Protein AF-0000000085030432 (afdb_homodimer)

Radius of gyration: 23.57 Å; Cα contacts (8 Å, |Δi|>4): 862; chains: 2; bounding box: 53×76×55 Å

pLDDT: mean 88.34, std 12.29, range [31.55, 98.94]

InterPro domains:
  IPR001537 tRNA/rRNA methyltransferase, SpoU type [PF00588] (3-150)
  IPR004384 RNA methyltransferase TrmJ/LasT [PIRSF004808] (1-228)
  IPR004384 RNA methyltransferase TrmJ/LasT [PTHR42786] (2-227)
  IPR004384 RNA methyltransferase TrmJ/LasT [TIGR00050] (2-225)
  IPR029026 tRNA (guanine-N1-)-methyltransferase, N-terminal [G3DSA:3.40.1280.10] (1-174)
  IPR029028 Alpha/beta knot methyltransferases [SSF75217] (2-157)

Nearest PDB structures (foldseek):
  4cng-assembly1_A  TM=9.385E-01  e=1.998E-16  Sulfolobus acidocaldarius
  4cne-assembly1_B  TM=9.110E-01  e=1.513E-15  Escherichia coli K-12
  3ilk-assembly1_B  TM=6.358E-01  e=6.195E-19  Haemophilus influenzae
  5gra-assembly1_B  TM=6.558E-01  e=5.609E-18  Zymomonas mobilis subsp. mobilis ZM4 = ATCC 31821
  5gra-assembly1_A  TM=6.569E-01  e=5.391E-17  Zymomonas mobilis subsp. mobilis ZM4 = ATCC 31821

Organism: Methanopyrus kandleri (strain AV19 / DSM 6324 / JCM 9639 / NBRC 100938) (NCBI:txid190192)

Structure (mmCIF, N/CA/C/O backbone):
data_AF-0000000085030432-model_v1
#
loop_
_entity.id
_entity.type
_entity.pdbx_description
1 polymer 'rRNA methylase'
#
loop_
_atom_site.group_PDB
_atom_site.id
_atom_site.type_symbol
_atom_site.label_atom_id
_atom_site.label_alt_id
_atom_site.label_comp_id
_atom_site.label_asym_id
_atom_site.label_entity_id
_atom_site.label_seq_id
_atom_site.pdbx_PDB_ins_code
_atom_site.Cartn_x
_atom_site.Cartn_y
_atom_site.Cartn_z
_atom_site.occupancy
_atom_site.B_iso_or_equiv
_atom_site.auth_seq_id
_atom_site.auth_comp_id
_atom_site.auth_asym_id
_atom_site.auth_atom_id
_atom_site.pdbx_PDB_model_num
ATOM 1 N N . MET A 1 1 ? -8.398 -3.467 14.805 1 82.69 1 MET A N 1
ATOM 2 C CA . MET A 1 1 ? -9.445 -3.766 13.82 1 82.69 1 MET A CA 1
ATOM 3 C C . MET A 1 1 ? -9.227 -5.145 13.211 1 82.69 1 MET A C 1
ATOM 5 O O . MET A 1 1 ? -8.141 -5.453 12.727 1 82.69 1 MET A O 1
ATOM 9 N N . ASP A 1 2 ? -10.234 -6.008 13.328 1 94.19 2 ASP A N 1
ATOM 10 C CA . ASP A 1 2 ? -10.18 -7.34 12.727 1 94.19 2 ASP A CA 1
ATOM 11 C C . ASP A 1 2 ? -10.688 -7.316 11.289 1 94.19 2 ASP A C 1
ATOM 13 O O . ASP A 1 2 ? -11.672 -6.637 10.984 1 94.19 2 ASP A O 1
ATOM 17 N N . VAL A 1 3 ? -9.992 -8.031 10.469 1 97.94 3 VAL A N 1
ATOM 18 C CA . VAL A 1 3 ? -10.352 -8.062 9.062 1 97.94 3 VAL A CA 1
ATOM 19 C C . VAL A 1 3 ? -10.688 -9.492 8.641 1 97.94 3 VAL A C 1
ATOM 21 O O . VAL A 1 3 ? -9.945 -10.422 8.945 1 97.94 3 VAL A O 1
ATOM 24 N N . ARG A 1 4 ? -11.812 -9.688 8.062 1 98.62 4 ARG A N 1
ATOM 25 C CA . ARG A 1 4 ? -12.195 -10.922 7.398 1 98.62 4 ARG A CA 1
ATOM 26 C C . ARG A 1 4 ? -12.008 -10.812 5.887 1 98.62 4 ARG A C 1
ATOM 28 O O . ARG A 1 4 ? -12.477 -9.859 5.27 1 98.62 4 ARG A O 1
ATOM 35 N N . VAL A 1 5 ? -11.32 -11.727 5.312 1 98.88 5 VAL A N 1
ATOM 36 C CA . VAL A 1 5 ? -11.195 -11.797 3.861 1 98.88 5 VAL A CA 1
ATOM 37 C C . VAL A 1 5 ? -12.258 -12.727 3.295 1 98.88 5 VAL A C 1
ATOM 39 O O . VAL A 1 5 ? -12.383 -13.883 3.719 1 98.88 5 VAL A O 1
ATOM 42 N N . VAL A 1 6 ? -13.047 -12.219 2.336 1 98.94 6 VAL A N 1
ATOM 43 C CA . VAL A 1 6 ? -14.086 -13.008 1.693 1 98.94 6 VAL A CA 1
ATOM 44 C C . VAL A 1 6 ? -13.789 -13.148 0.202 1 98.94 6 VAL A C 1
ATOM 46 O O . VAL A 1 6 ? -13.672 -12.148 -0.508 1 98.94 6 VAL A O 1
ATOM 49 N N . LEU A 1 7 ? -13.672 -14.344 -0.23 1 98.81 7 LEU A N 1
ATOM 50 C CA . LEU A 1 7 ? -13.523 -14.617 -1.653 1 98.81 7 LEU A CA 1
ATOM 51 C C . LEU A 1 7 ? -14.812 -15.195 -2.236 1 98.81 7 LEU A C 1
ATOM 53 O O . LEU A 1 7 ? -15.273 -16.25 -1.805 1 98.81 7 LEU A O 1
ATOM 57 N N . VAL A 1 8 ? -15.312 -14.492 -3.223 1 98.75 8 VAL A N 1
ATOM 58 C CA . VAL A 1 8 ? -16.547 -14.938 -3.859 1 98.75 8 VAL A CA 1
ATOM 59 C C . VAL A 1 8 ? -16.219 -15.766 -5.098 1 98.75 8 VAL A C 1
ATOM 61 O O . VAL A 1 8 ? -15.578 -15.273 -6.031 1 98.75 8 VAL A O 1
ATOM 64 N N . GLU A 1 9 ? -16.562 -17 -5.102 1 98.44 9 GLU A N 1
ATOM 65 C CA . GLU A 1 9 ? -16.438 -17.938 -6.207 1 98.44 9 GLU A CA 1
ATOM 66 C C . GLU A 1 9 ? -15.023 -17.922 -6.781 1 98.44 9 GLU A C 1
ATOM 68 O O . GLU A 1 9 ? -14.836 -17.781 -7.992 1 98.44 9 GLU A O 1
ATOM 73 N N . PRO A 1 10 ? -14.078 -18.078 -5.914 1 98.19 10 PRO A N 1
ATOM 74 C CA . PRO A 1 10 ? -12.719 -18.141 -6.461 1 98.19 10 PRO A CA 1
ATOM 75 C C . PRO A 1 10 ? -12.516 -19.312 -7.41 1 98.19 10 PRO A C 1
ATOM 77 O O . PRO A 1 10 ? -12.984 -20.422 -7.133 1 98.19 10 PRO A O 1
ATOM 80 N N . LYS A 1 11 ? -11.844 -19.094 -8.492 1 96.88 11 LYS A N 1
ATOM 81 C CA . LYS A 1 11 ? -11.742 -20.062 -9.578 1 96.88 11 LYS A CA 1
ATOM 82 C C . LYS A 1 11 ? -10.57 -21.016 -9.359 1 96.88 11 LYS A C 1
ATOM 84 O O . LYS A 1 11 ? -10.688 -22.219 -9.57 1 96.88 11 LYS A O 1
ATOM 89 N N . TYR A 1 12 ? -9.391 -20.484 -9 1 95.5 12 TYR A N 1
ATOM 90 C CA . TYR A 1 12 ? -8.156 -21.266 -8.93 1 95.5 12 TYR A CA 1
ATOM 91 C C . TYR A 1 12 ? -7.727 -21.484 -7.484 1 95.5 12 TYR A C 1
ATOM 93 O O . TYR A 1 12 ? -7.523 -20.516 -6.738 1 95.5 12 TYR A O 1
ATOM 101 N N . ASP A 1 13 ? -7.496 -22.672 -7.117 1 96.56 13 ASP A N 1
ATOM 102 C CA . ASP A 1 13 ? -7.125 -22.984 -5.738 1 96.56 13 ASP A CA 1
ATOM 103 C C . ASP A 1 13 ? -5.742 -22.438 -5.402 1 96.56 13 ASP A C 1
ATOM 105 O O . ASP A 1 13 ? -5.461 -22.109 -4.25 1 96.56 13 ASP A O 1
ATOM 109 N N . GLY A 1 14 ? -4.898 -22.328 -6.426 1 95.94 14 GLY A N 1
ATOM 110 C CA . GLY A 1 14 ? -3.611 -21.688 -6.211 1 95.94 14 GLY A CA 1
ATOM 111 C C . GLY A 1 14 ? -3.732 -20.281 -5.656 1 95.94 14 GLY A C 1
ATOM 112 O O . GLY A 1 14 ? -2.98 -19.891 -4.762 1 95.94 14 GLY A O 1
ATOM 113 N N . ASN A 1 15 ? -4.703 -19.547 -6.176 1 97.38 15 ASN A N 1
ATOM 114 C CA . ASN A 1 15 ? -4.957 -18.203 -5.68 1 97.38 15 ASN A CA 1
ATOM 115 C C . ASN A 1 15 ? -5.426 -18.219 -4.23 1 97.38 15 ASN A C 1
ATOM 117 O O . ASN A 1 15 ? -5.035 -17.344 -3.438 1 97.38 15 ASN A O 1
ATOM 121 N N . ILE A 1 16 ? -6.211 -19.172 -3.934 1 98.38 16 ILE A N 1
ATOM 122 C CA . ILE A 1 16 ? -6.684 -19.281 -2.559 1 98.38 16 ILE A CA 1
ATOM 123 C C . ILE A 1 16 ? -5.508 -19.531 -1.624 1 98.38 16 ILE A C 1
ATOM 125 O O . ILE A 1 16 ? -5.414 -18.938 -0.55 1 98.38 16 ILE A O 1
ATOM 129 N N . GLY A 1 17 ? -4.613 -20.422 -2.039 1 98.25 17 GLY A N 1
ATOM 130 C CA . GLY A 1 17 ? -3.4 -20.656 -1.272 1 98.25 17 GLY A CA 1
ATOM 131 C C . GLY A 1 17 ? -2.562 -19.406 -1.087 1 98.25 17 GLY A C 1
ATOM 132 O O . GLY A 1 17 ? -2.135 -19.094 0.028 1 98.25 17 GLY A O 1
ATOM 133 N N . HIS A 1 18 ? -2.361 -18.672 -2.17 1 98.19 18 HIS A N 1
ATOM 134 C CA . HIS A 1 18 ? -1.616 -17.422 -2.115 1 98.19 18 HIS A CA 1
ATOM 135 C C . HIS A 1 18 ? -2.283 -16.422 -1.174 1 98.19 18 HIS A C 1
ATOM 137 O O . HIS A 1 18 ? -1.602 -15.703 -0.433 1 98.19 18 HIS A O 1
ATOM 143 N N . VAL A 1 19 ? -3.586 -16.344 -1.225 1 98.69 19 VAL A N 1
ATOM 144 C CA . VAL A 1 19 ? -4.336 -15.422 -0.375 1 98.69 19 VAL A CA 1
ATOM 145 C C . VAL A 1 19 ? -4.117 -15.773 1.094 1 98.69 19 VAL A C 1
ATOM 147 O O . VAL A 1 19 ? -3.879 -14.898 1.925 1 98.69 19 VAL A O 1
ATOM 150 N N . ALA A 1 20 ? -4.152 -17.031 1.404 1 98.56 20 ALA A N 1
ATOM 151 C CA . ALA A 1 20 ? -3.889 -17.469 2.771 1 98.56 20 ALA A CA 1
ATOM 152 C C . ALA A 1 20 ? -2.508 -17.031 3.238 1 98.56 20 ALA A C 1
ATOM 154 O O . ALA A 1 20 ? -2.354 -16.531 4.355 1 98.56 20 ALA A O 1
ATOM 155 N N . ARG A 1 21 ? -1.572 -17.203 2.4 1 98.19 21 ARG A N 1
ATOM 156 C CA . ARG A 1 21 ? -0.209 -16.797 2.723 1 98.19 21 ARG A CA 1
ATOM 157 C C . ARG A 1 21 ? -0.136 -15.297 2.994 1 98.19 21 ARG A C 1
ATOM 159 O O . ARG A 1 21 ? 0.461 -14.867 3.982 1 98.19 21 ARG A O 1
ATOM 166 N N . VAL A 1 22 ? -0.732 -14.539 2.164 1 98.5 22 VAL A N 1
ATOM 167 C CA . VAL A 1 22 ? -0.766 -13.086 2.312 1 98.5 22 VAL A CA 1
ATOM 168 C C . VAL A 1 22 ? -1.44 -12.719 3.633 1 98.5 22 VAL A C 1
ATOM 170 O O . VAL A 1 22 ? -0.975 -11.828 4.348 1 98.5 22 VAL A O 1
ATOM 173 N N . MET A 1 23 ? -2.518 -13.383 3.896 1 98.62 23 MET A N 1
ATOM 174 C CA . MET A 1 23 ? -3.23 -13.133 5.145 1 98.62 23 MET A CA 1
ATOM 175 C C . MET A 1 23 ? -2.318 -13.352 6.348 1 98.62 23 MET A C 1
ATOM 177 O O . MET A 1 23 ? -2.295 -12.531 7.27 1 98.62 23 MET A O 1
ATOM 181 N N . LYS A 1 24 ? -1.582 -14.352 6.312 1 98.06 24 LYS A N 1
ATOM 182 C CA . LYS A 1 24 ? -0.667 -14.625 7.418 1 98.06 24 LYS A CA 1
ATOM 183 C C . LYS A 1 24 ? 0.419 -13.555 7.512 1 98.06 24 LYS A C 1
ATOM 185 O O . LYS A 1 24 ? 0.814 -13.156 8.609 1 98.06 24 LYS A O 1
ATOM 190 N N . ASN A 1 25 ? 0.918 -13.086 6.398 1 97.38 25 ASN A N 1
ATOM 191 C CA . ASN A 1 25 ? 1.904 -12.016 6.379 1 97.38 25 ASN A CA 1
ATOM 192 C C . ASN A 1 25 ? 1.404 -10.781 7.129 1 97.38 25 ASN A C 1
ATOM 194 O O . ASN A 1 25 ? 2.199 -10.039 7.703 1 97.38 25 ASN A O 1
ATOM 198 N N . PHE A 1 26 ? 0.08 -10.617 7.074 1 97.56 26 PHE A N 1
ATOM 199 C CA . PHE A 1 26 ? -0.438 -9.367 7.625 1 97.56 26 PHE A CA 1
ATOM 200 C C . PHE A 1 26 ? -1.308 -9.633 8.844 1 97.56 26 PHE A C 1
ATOM 202 O O . PHE A 1 26 ? -2.135 -8.797 9.219 1 97.56 26 PHE A O 1
ATOM 209 N N . GLY A 1 27 ? -1.227 -10.82 9.359 1 97.12 27 GLY A N 1
ATOM 210 C CA . GLY A 1 27 ? -1.851 -11.156 10.633 1 97.12 27 GLY A CA 1
ATOM 211 C C . GLY A 1 27 ? -3.361 -11.258 10.547 1 97.12 27 GLY A C 1
ATOM 212 O O . GLY A 1 27 ? -4.062 -11.047 11.539 1 97.12 27 GLY A O 1
ATOM 213 N N . VAL A 1 28 ? -3.922 -11.5 9.414 1 98 28 VAL A N 1
ATOM 214 C CA . VAL A 1 28 ? -5.355 -11.68 9.211 1 98 28 VAL A CA 1
ATOM 215 C C . VAL A 1 28 ? -5.703 -13.164 9.266 1 98 28 VAL A C 1
ATOM 217 O O . VAL A 1 28 ? -5.055 -13.984 8.609 1 98 28 VAL A O 1
ATOM 220 N N . LYS A 1 29 ? -6.766 -13.484 9.938 1 97.44 29 LYS A N 1
ATOM 221 C CA . LYS A 1 29 ? -6.922 -14.906 10.258 1 97.44 29 LYS A CA 1
ATOM 222 C C . LYS A 1 29 ? -8.258 -15.438 9.75 1 97.44 29 LYS A C 1
ATOM 224 O O . LYS A 1 29 ? -8.469 -16.656 9.711 1 97.44 29 LYS A O 1
ATOM 229 N N . GLU A 1 30 ? -9.102 -14.641 9.398 1 98.38 30 GLU A N 1
ATOM 230 C CA . GLU A 1 30 ? -10.43 -15.109 8.992 1 98.38 30 GLU A CA 1
ATOM 231 C C . GLU A 1 30 ? -10.562 -15.117 7.473 1 98.38 30 GLU A C 1
ATOM 233 O O . GLU A 1 30 ? -10.609 -14.062 6.84 1 98.38 30 GLU A O 1
ATOM 238 N N . LEU A 1 31 ? -10.719 -16.328 6.934 1 98.69 31 LEU A N 1
ATOM 239 C CA . LEU A 1 31 ? -10.93 -16.547 5.504 1 98.69 31 LEU A CA 1
ATOM 240 C C . LEU A 1 31 ? -12.281 -17.188 5.246 1 98.69 31 LEU A C 1
ATOM 242 O O . LEU A 1 31 ? -12.57 -18.266 5.781 1 98.69 31 LEU A O 1
ATOM 246 N N . PHE A 1 32 ? -13.07 -16.516 4.492 1 98.81 32 PHE A N 1
ATOM 247 C CA . PHE A 1 32 ? -14.352 -17.062 4.062 1 98.81 32 PHE A CA 1
ATOM 248 C C . PHE A 1 32 ? -14.375 -17.281 2.555 1 98.81 32 PHE A C 1
ATOM 250 O O . PHE A 1 32 ? -13.961 -16.406 1.794 1 98.81 32 PHE A O 1
ATOM 257 N N . LEU A 1 33 ? -14.828 -18.453 2.137 1 98.75 33 LEU A N 1
ATOM 258 C CA . LEU A 1 33 ? -14.984 -18.797 0.729 1 98.75 33 LEU A CA 1
ATOM 259 C C . LEU A 1 33 ? -16.453 -18.984 0.381 1 98.75 33 LEU A C 1
ATOM 261 O O . LEU A 1 33 ? -17.125 -19.859 0.937 1 98.75 33 LEU A O 1
ATOM 265 N N . VAL A 1 34 ? -16.922 -18.141 -0.521 1 98.75 34 VAL A N 1
ATOM 266 C CA . VAL A 1 34 ? -18.297 -18.266 -0.99 1 98.75 34 VAL A CA 1
ATOM 267 C C . VAL A 1 34 ? -18.328 -19.125 -2.256 1 98.75 34 VAL A C 1
ATOM 269 O O . VAL A 1 34 ? -17.891 -18.688 -3.322 1 98.75 34 VAL A O 1
ATOM 272 N N . ARG A 1 35 ? -18.75 -20.297 -2.193 1 98 35 ARG A N 1
ATOM 273 C CA . ARG A 1 35 ? -18.922 -21.219 -3.307 1 98 35 ARG A CA 1
ATOM 274 C C . ARG A 1 35 ? -17.656 -21.312 -4.16 1 98 35 ARG A C 1
ATOM 276 O O . ARG A 1 35 ? -17.703 -21.047 -5.363 1 98 35 ARG A O 1
ATOM 283 N N . PRO A 1 36 ? -16.609 -21.766 -3.582 1 98 36 PRO A N 1
ATOM 284 C CA . PRO A 1 36 ? -15.398 -21.906 -4.391 1 98 36 PRO A CA 1
ATOM 285 C C . PRO A 1 36 ? -15.578 -22.844 -5.578 1 98 36 PRO A C 1
ATOM 287 O O . PRO A 1 36 ? -16.281 -23.844 -5.465 1 98 36 PRO A O 1
ATOM 290 N N . ARG A 1 37 ? -14.984 -22.516 -6.656 1 96.81 37 ARG A N 1
ATOM 291 C CA . ARG A 1 37 ? -15.172 -23.266 -7.887 1 96.81 37 ARG A CA 1
ATOM 292 C C . ARG A 1 37 ? -14.133 -24.375 -8.016 1 96.81 37 ARG A C 1
ATOM 294 O O . ARG A 1 37 ? -14.117 -25.109 -9.008 1 96.81 37 ARG A O 1
ATOM 301 N N . SER A 1 38 ? -13.195 -24.406 -7.148 1 93.06 38 SER A N 1
ATOM 302 C CA . SER A 1 38 ? -12.18 -25.453 -7.098 1 93.06 38 SER A CA 1
ATOM 303 C C . SER A 1 38 ? -12.016 -25.984 -5.68 1 93.06 38 SER A C 1
ATOM 305 O O . SER A 1 38 ? -12.234 -25.266 -4.707 1 93.06 38 SER A O 1
ATOM 307 N N . GLU A 1 39 ? -11.641 -27.25 -5.605 1 91.56 39 GLU A N 1
ATOM 308 C CA . GLU A 1 39 ? -11.281 -27.812 -4.309 1 91.56 39 GLU A CA 1
ATOM 309 C C . GLU A 1 39 ? -9.898 -27.344 -3.869 1 91.56 39 GLU A C 1
ATOM 311 O O . GLU A 1 39 ? -9.039 -27.062 -4.703 1 91.56 39 GLU A O 1
ATOM 316 N N . LEU A 1 40 ? -9.797 -27.266 -2.631 1 92.31 40 LEU A N 1
ATOM 317 C CA . LEU A 1 40 ? -8.492 -26.922 -2.076 1 92.31 40 LEU A CA 1
ATOM 318 C C . LEU A 1 40 ? -7.559 -28.125 -2.117 1 92.31 40 LEU A C 1
ATOM 320 O O . LEU A 1 40 ? -7.613 -28.984 -1.241 1 92.31 40 LEU A O 1
ATOM 324 N N . GLY A 1 41 ? -6.785 -28.172 -3.133 1 92.44 41 GLY A N 1
ATOM 325 C CA . GLY A 1 41 ? -5.934 -29.328 -3.34 1 92.44 41 GLY A CA 1
ATOM 326 C C . GLY A 1 41 ? -4.465 -29.031 -3.08 1 92.44 41 GLY A C 1
ATOM 327 O O . GLY A 1 41 ? -4.129 -28.188 -2.252 1 92.44 41 GLY A O 1
ATOM 328 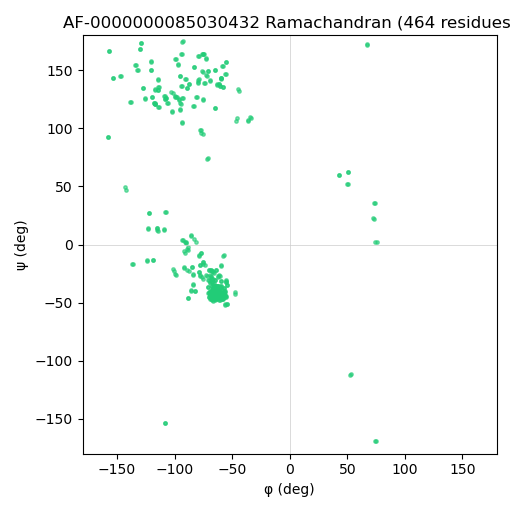N N . GLU A 1 42 ? -3.648 -29.812 -3.756 1 93.56 42 GLU A N 1
ATOM 329 C CA . GLU A 1 42 ? -2.203 -29.766 -3.559 1 93.56 42 GLU A CA 1
ATOM 330 C C . GLU A 1 42 ? -1.632 -28.422 -3.982 1 93.56 42 GLU A C 1
ATOM 332 O O . GLU A 1 42 ? -0.686 -27.922 -3.369 1 93.56 42 GLU A O 1
ATOM 337 N N . VAL A 1 43 ? -2.275 -27.875 -4.93 1 94.25 43 VAL A N 1
ATOM 338 C CA . VAL A 1 43 ? -1.777 -26.609 -5.438 1 94.25 43 VAL A CA 1
ATOM 339 C C . VAL A 1 43 ? -1.999 -25.516 -4.398 1 94.25 43 VAL A C 1
ATOM 341 O O . VAL A 1 43 ? -1.091 -24.734 -4.109 1 94.25 43 VAL A O 1
ATOM 344 N N . ALA A 1 44 ? -3.186 -25.5 -3.826 1 96.12 44 ALA A N 1
ATOM 345 C CA . ALA A 1 44 ? -3.486 -24.531 -2.781 1 96.12 44 ALA A CA 1
ATOM 346 C C . ALA A 1 44 ? -2.551 -24.703 -1.587 1 96.12 44 ALA A C 1
ATOM 348 O O . ALA A 1 44 ? -2.039 -23.719 -1.048 1 96.12 44 ALA A O 1
ATOM 349 N N . ILE A 1 45 ? -2.297 -25.891 -1.254 1 95.62 45 ILE A N 1
ATOM 350 C CA . ILE A 1 45 ? -1.442 -26.219 -0.119 1 95.62 45 ILE A CA 1
ATOM 351 C C . ILE A 1 45 ? -0.017 -25.75 -0.392 1 95.62 45 ILE A C 1
ATOM 353 O O . ILE A 1 45 ? 0.605 -25.109 0.46 1 95.62 45 ILE A O 1
ATOM 357 N N . ALA A 1 46 ? 0.462 -26.047 -1.539 1 94.56 46 ALA A N 1
ATOM 358 C CA . ALA A 1 46 ? 1.818 -25.656 -1.917 1 94.56 46 ALA A CA 1
ATOM 359 C C . ALA A 1 46 ? 1.975 -24.125 -1.91 1 94.56 46 ALA A C 1
ATOM 361 O O . ALA A 1 46 ? 3.008 -23.609 -1.482 1 94.56 46 ALA A O 1
ATOM 362 N N . ARG A 1 47 ? 0.923 -23.453 -2.348 1 95.12 47 ARG A N 1
ATOM 363 C CA . ARG A 1 47 ? 1.003 -22 -2.469 1 95.12 47 ARG A CA 1
ATOM 364 C C . ARG A 1 47 ? 0.842 -21.328 -1.11 1 95.12 47 ARG A C 1
ATOM 366 O O . ARG A 1 47 ? 1.343 -20.219 -0.896 1 95.12 47 ARG A O 1
ATOM 373 N N . ALA A 1 48 ? 0.224 -21.953 -0.162 1 95.81 48 ALA A N 1
ATOM 374 C CA . ALA A 1 48 ? -0.013 -21.406 1.166 1 95.81 48 ALA A CA 1
ATOM 375 C C . ALA A 1 48 ? 1.259 -21.422 2.008 1 95.81 48 ALA A C 1
ATOM 377 O O . ALA A 1 48 ? 1.436 -20.609 2.908 1 95.81 48 ALA A O 1
ATOM 378 N N . MET A 1 49 ? 2.131 -22.438 1.704 1 94.56 49 MET A N 1
ATOM 379 C CA . MET A 1 49 ? 3.371 -22.609 2.457 1 94.56 49 MET A CA 1
ATOM 380 C C . MET A 1 49 ? 3.092 -22.672 3.955 1 94.56 49 MET A C 1
ATOM 382 O O . MET A 1 49 ? 2.395 -23.578 4.426 1 94.56 49 MET A O 1
ATOM 386 N N . HIS A 1 50 ? 3.494 -21.688 4.75 1 92.75 50 HIS A N 1
ATOM 387 C CA . HIS A 1 50 ? 3.381 -21.75 6.203 1 92.75 50 HIS A CA 1
ATOM 388 C C . HIS A 1 50 ? 2.01 -21.281 6.672 1 92.75 50 HIS A C 1
ATOM 390 O O . HIS A 1 50 ? 1.756 -21.188 7.875 1 92.75 50 HIS A O 1
ATOM 396 N N . ALA A 1 51 ? 1.112 -21.047 5.723 1 96.31 51 ALA A N 1
ATOM 397 C CA . ALA A 1 51 ? -0.212 -20.531 6.074 1 96.31 51 ALA A CA 1
ATOM 398 C C . ALA A 1 51 ? -1.275 -21.625 5.902 1 96.31 51 ALA A C 1
ATOM 400 O O . ALA A 1 51 ? -2.434 -21.312 5.605 1 96.31 51 ALA A O 1
ATOM 401 N N . LEU A 1 52 ? -0.911 -22.812 6.039 1 96 52 LEU A N 1
ATOM 402 C CA . LEU A 1 52 ? -1.819 -23.953 5.883 1 96 52 LEU A CA 1
ATOM 403 C C . LEU A 1 52 ? -2.957 -23.875 6.895 1 96 52 LEU A C 1
ATOM 405 O O . LEU A 1 52 ? -4.086 -24.266 6.598 1 96 52 LEU A O 1
ATOM 409 N N . ASP A 1 53 ? -2.648 -23.422 8.039 1 97 53 ASP A N 1
ATOM 410 C CA . ASP A 1 53 ? -3.656 -23.297 9.094 1 97 53 ASP A CA 1
ATOM 411 C C . ASP A 1 53 ? -4.82 -22.422 8.633 1 97 53 ASP A C 1
ATOM 413 O O . ASP A 1 53 ? -5.98 -22.719 8.93 1 97 53 ASP A O 1
ATOM 417 N N . LEU A 1 54 ? -4.582 -21.391 7.883 1 97.31 54 LEU A N 1
ATOM 418 C CA . LEU A 1 54 ? -5.629 -20.5 7.395 1 97.31 54 LEU A CA 1
ATOM 419 C C . LEU A 1 54 ? -6.473 -21.188 6.328 1 97.31 54 LEU A C 1
ATOM 421 O O . LEU A 1 54 ? -7.68 -20.953 6.246 1 97.31 54 LEU A O 1
ATOM 425 N N . LEU A 1 55 ? -5.824 -21.984 5.531 1 96.5 55 LEU A N 1
ATOM 426 C CA . LEU A 1 55 ? -6.547 -22.734 4.516 1 96.5 55 LEU A CA 1
ATOM 427 C C . LEU A 1 55 ? -7.465 -23.781 5.16 1 96.5 55 LEU A C 1
ATOM 429 O O . LEU A 1 55 ? -8.625 -23.906 4.766 1 96.5 55 LEU A O 1
ATOM 433 N N . GLU A 1 56 ? -6.953 -24.438 6.117 1 95.94 56 GLU A N 1
ATOM 434 C CA . GLU A 1 56 ? -7.695 -25.5 6.809 1 95.94 56 GLU A CA 1
ATOM 435 C C . GLU A 1 56 ? -8.867 -24.922 7.598 1 95.94 56 GLU A C 1
ATOM 437 O O . GLU A 1 56 ? -9.906 -25.562 7.746 1 95.94 56 GLU A O 1
ATOM 442 N N . ASN A 1 57 ? -8.688 -23.734 8.086 1 97.38 57 ASN A N 1
ATOM 443 C CA . ASN A 1 57 ? -9.703 -23.125 8.93 1 97.38 57 ASN A CA 1
ATOM 444 C C . ASN A 1 57 ? -10.664 -22.25 8.117 1 97.38 57 ASN A C 1
ATOM 446 O O . ASN A 1 57 ? -11.547 -21.594 8.672 1 97.38 57 ASN A O 1
ATOM 450 N N . ALA A 1 58 ? -10.469 -22.266 6.801 1 98.12 58 ALA A N 1
ATOM 451 C CA . ALA A 1 58 ? -11.336 -21.453 5.961 1 98.12 58 ALA A CA 1
ATOM 452 C C . ALA A 1 58 ? -12.797 -21.875 6.098 1 98.12 58 ALA A C 1
ATOM 454 O O . ALA A 1 58 ? -13.102 -23.062 6.168 1 98.12 58 ALA A O 1
ATOM 455 N N . VAL A 1 59 ? -13.68 -20.938 6.199 1 98.31 59 VAL A N 1
ATOM 456 C CA . VAL A 1 59 ? -15.109 -21.219 6.301 1 98.31 59 VAL A CA 1
ATOM 457 C C . VAL A 1 59 ? -15.75 -21.141 4.914 1 98.31 59 VAL A C 1
ATOM 459 O O . VAL A 1 59 ? -15.648 -20.125 4.23 1 98.31 59 VAL A O 1
ATOM 462 N N . ILE A 1 60 ? -16.328 -22.219 4.551 1 98.25 60 ILE A N 1
ATOM 463 C CA . ILE A 1 60 ? -17 -22.281 3.252 1 98.25 60 ILE A CA 1
ATOM 464 C C . ILE A 1 60 ? -18.5 -22.047 3.43 1 98.25 60 ILE A C 1
ATOM 466 O O . ILE A 1 60 ? -19.141 -22.719 4.254 1 98.25 60 ILE A O 1
ATOM 470 N N . VAL A 1 61 ? -19.047 -21.094 2.689 1 98.44 61 VAL A N 1
ATOM 471 C CA . VAL A 1 61 ? -20.469 -20.781 2.781 1 98.44 61 VAL A CA 1
ATOM 472 C C . VAL A 1 61 ? -21.078 -20.766 1.387 1 98.44 61 VAL A C 1
ATOM 474 O O . VAL A 1 61 ? -20.359 -20.812 0.383 1 98.44 61 VAL A O 1
ATOM 477 N N . ASN A 1 62 ? -22.406 -20.625 1.346 1 98.19 62 ASN A N 1
ATOM 478 C CA . ASN A 1 62 ? -23.109 -20.734 0.076 1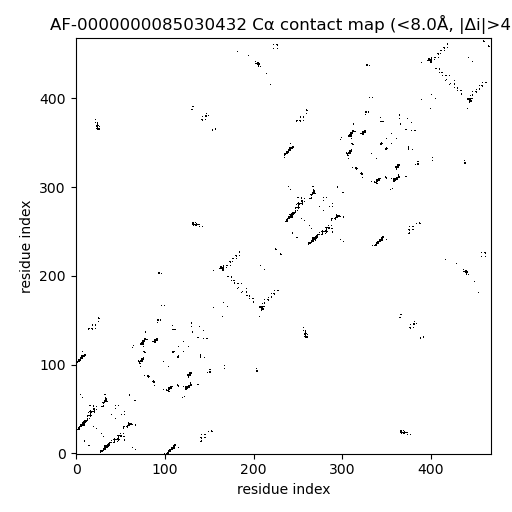 98.19 62 ASN A CA 1
ATOM 479 C C . ASN A 1 62 ? -23.438 -19.359 -0.498 1 98.19 62 ASN A C 1
ATOM 481 O O . ASN A 1 62 ? -23.656 -19.219 -1.704 1 98.19 62 ASN A O 1
ATOM 485 N N . THR A 1 63 ? -23.531 -18.391 0.409 1 97.62 63 THR A N 1
ATOM 486 C CA . THR A 1 63 ? -23.922 -17.062 -0.07 1 97.62 63 THR A CA 1
ATOM 487 C C . THR A 1 63 ? -23.031 -15.984 0.528 1 97.62 63 THR A C 1
ATOM 489 O O . THR A 1 63 ? -22.422 -16.188 1.58 1 97.62 63 THR A O 1
ATOM 492 N N . LEU A 1 64 ? -22.938 -14.898 -0.185 1 98.31 64 LEU A N 1
ATOM 493 C CA . LEU A 1 64 ? -22.188 -13.758 0.325 1 98.31 64 LEU A CA 1
ATOM 494 C C . LEU A 1 64 ? -22.812 -13.219 1.606 1 98.31 64 LEU A C 1
ATOM 496 O O . LEU A 1 64 ? -22.109 -12.82 2.531 1 98.31 64 LEU A O 1
ATOM 500 N N . GLU A 1 65 ? -24.125 -13.242 1.711 1 96.06 65 GLU A N 1
ATOM 501 C CA . GLU A 1 65 ? -24.828 -12.789 2.904 1 96.06 65 GLU A CA 1
ATOM 502 C C . GLU A 1 65 ? -24.359 -13.547 4.145 1 96.06 65 GLU A C 1
ATOM 504 O O . GLU A 1 65 ? -24.141 -12.945 5.199 1 96.06 65 GLU A O 1
ATOM 509 N N . GLU A 1 66 ? -24.172 -14.805 3.982 1 97.62 66 GLU A N 1
ATOM 510 C CA . GLU A 1 66 ? -23.688 -15.625 5.082 1 97.62 66 GLU A CA 1
ATOM 511 C C . GLU A 1 66 ? -22.281 -15.219 5.5 1 97.62 66 GLU A C 1
ATOM 513 O O . GLU A 1 66 ? -21.953 -15.227 6.688 1 97.62 66 GLU A O 1
ATOM 518 N N . ALA A 1 67 ? -21.469 -14.844 4.566 1 98.38 67 ALA A N 1
ATOM 519 C CA . ALA A 1 67 ? -20.062 -14.531 4.805 1 98.38 67 ALA A CA 1
ATOM 520 C C . ALA A 1 67 ? -19.922 -13.211 5.555 1 98.38 67 ALA A C 1
ATOM 522 O O . ALA A 1 67 ? -18.938 -13.008 6.281 1 98.38 67 ALA A O 1
ATOM 523 N N . ILE A 1 68 ? -20.922 -12.328 5.375 1 97.06 68 ILE A N 1
ATOM 524 C CA . ILE A 1 68 ? -20.719 -10.992 5.922 1 97.06 68 ILE A CA 1
ATOM 525 C C . ILE A 1 68 ? -21.719 -10.742 7.043 1 97.06 68 ILE A C 1
ATOM 527 O O . ILE A 1 68 ? -21.906 -9.602 7.477 1 97.06 68 ILE A O 1
ATOM 531 N N . GLU A 1 69 ? -22.406 -11.68 7.523 1 91.81 69 GLU A N 1
ATOM 532 C CA . GLU A 1 69 ? -23.516 -11.531 8.461 1 91.81 69 GLU A CA 1
ATOM 533 C C . GLU A 1 69 ? -23.047 -11 9.805 1 91.81 69 GLU A C 1
ATOM 535 O O . GLU A 1 69 ? -23.719 -10.195 10.438 1 91.81 69 GLU A O 1
ATOM 540 N N . ASP A 1 70 ? -21.906 -11.312 10.336 1 93.69 70 ASP A N 1
ATOM 541 C CA . ASP A 1 70 ? -21.5 -10.992 11.695 1 93.69 70 ASP A CA 1
ATOM 542 C C . ASP A 1 70 ? -20.406 -9.922 11.703 1 93.69 70 ASP A C 1
ATOM 544 O O . ASP A 1 70 ? -19.734 -9.727 12.711 1 93.69 70 ASP A O 1
ATOM 548 N N . VAL A 1 71 ? -20.203 -9.273 10.57 1 95.19 71 VAL A N 1
ATOM 549 C CA . VAL A 1 71 ? -19.234 -8.172 10.547 1 95.19 71 VAL A CA 1
ATOM 550 C C . VAL A 1 71 ? -19.984 -6.84 10.633 1 95.19 71 VAL A C 1
ATOM 552 O O . VAL A 1 71 ? -21.172 -6.77 10.336 1 95.19 71 VAL A O 1
ATOM 555 N N . GLU A 1 72 ? -19.281 -5.859 11.023 1 94.25 72 GLU A N 1
ATOM 556 C CA . GLU A 1 72 ? -19.906 -4.551 11.195 1 94.25 72 GLU A CA 1
ATOM 557 C C . GLU A 1 72 ? -19.984 -3.793 9.875 1 94.25 72 GLU A C 1
ATOM 559 O O . GLU A 1 72 ? -20.844 -2.932 9.695 1 94.25 72 GLU A O 1
ATOM 564 N N . ALA A 1 73 ? -19.078 -4.105 8.961 1 94.12 73 ALA A N 1
ATOM 565 C CA . ALA A 1 73 ? -19.094 -3.523 7.621 1 94.12 73 ALA A CA 1
ATOM 566 C C . ALA A 1 73 ? -18.422 -4.453 6.613 1 94.12 73 ALA A C 1
ATOM 568 O O . ALA A 1 73 ? -17.438 -5.125 6.934 1 94.12 73 ALA A O 1
ATOM 569 N N . ALA A 1 74 ? -19.016 -4.441 5.449 1 95.69 74 ALA A N 1
ATOM 570 C CA . ALA A 1 74 ? -18.422 -5.164 4.316 1 95.69 74 ALA A CA 1
ATOM 571 C C . ALA A 1 74 ? -18.031 -4.203 3.201 1 95.69 74 ALA A C 1
ATOM 573 O O . ALA A 1 74 ? -18.781 -3.295 2.854 1 95.69 74 ALA A O 1
ATOM 574 N N . ILE A 1 75 ? -16.828 -4.375 2.672 1 96.56 75 ILE A N 1
ATOM 575 C CA . ILE A 1 75 ? -16.297 -3.523 1.615 1 96.56 75 ILE A CA 1
ATOM 576 C C . ILE A 1 75 ? -16.047 -4.355 0.359 1 96.56 75 ILE A C 1
ATOM 578 O O . ILE A 1 75 ? -15.242 -5.293 0.375 1 96.56 75 ILE A O 1
ATOM 582 N N . ALA A 1 76 ? -16.688 -3.99 -0.726 1 96.56 76 ALA A N 1
ATOM 583 C CA . ALA A 1 76 ? -16.516 -4.688 -1.999 1 96.56 76 ALA A CA 1
ATOM 584 C C . ALA A 1 76 ? -15.375 -4.09 -2.805 1 96.56 76 ALA A C 1
ATOM 586 O O . ALA A 1 76 ? -15.242 -2.869 -2.9 1 96.56 76 ALA A O 1
ATOM 587 N N . THR A 1 77 ? -14.539 -4.957 -3.352 1 95.75 77 THR A N 1
ATOM 588 C CA . THR A 1 77 ? -13.477 -4.48 -4.227 1 95.75 77 THR A CA 1
ATOM 589 C C . THR A 1 77 ? -13.945 -4.438 -5.676 1 95.75 77 THR A C 1
ATOM 591 O O . THR A 1 77 ? -14.688 -5.312 -6.121 1 95.75 77 THR A O 1
ATOM 594 N N . THR A 1 78 ? -13.492 -3.4 -6.375 1 89.94 78 THR A N 1
ATOM 595 C CA . THR A 1 78 ? -13.898 -3.26 -7.766 1 89.94 78 THR A CA 1
ATOM 596 C C . THR A 1 78 ? -12.781 -2.625 -8.594 1 89.94 78 THR A C 1
ATOM 598 O O . THR A 1 78 ? -12.031 -1.787 -8.094 1 89.94 78 THR A O 1
ATOM 601 N N . ALA A 1 79 ? -12.688 -3.074 -9.852 1 82.12 79 ALA A N 1
ATOM 602 C CA . ALA A 1 79 ? -11.727 -2.48 -10.781 1 82.12 79 ALA A CA 1
ATOM 603 C C . ALA A 1 79 ? -12.297 -1.234 -11.445 1 82.12 79 ALA A C 1
ATOM 605 O O . ALA A 1 79 ? -11.562 -0.422 -12 1 82.12 79 ALA A O 1
ATOM 606 N N . VAL A 1 80 ? -13.602 -1.135 -11.406 1 70.94 80 VAL A N 1
ATOM 607 C CA . VAL A 1 80 ? -14.273 -0.084 -12.172 1 70.94 80 VAL A CA 1
ATOM 608 C C . VAL A 1 80 ? -14.539 1.117 -11.266 1 70.94 80 VAL A C 1
ATOM 610 O O . VAL A 1 80 ? -14.984 0.957 -10.125 1 70.94 80 VAL A O 1
ATOM 613 N N . LEU A 1 81 ? -14.031 2.244 -11.742 1 63.75 81 LEU A N 1
ATOM 614 C CA . LEU A 1 81 ? -14.367 3.49 -11.062 1 63.75 81 LEU A CA 1
ATOM 615 C C . LEU A 1 81 ? -15.773 3.947 -11.43 1 63.75 81 LEU A C 1
ATOM 617 O O . LEU A 1 81 ? -16.172 3.859 -12.586 1 63.75 81 LEU A O 1
ATOM 621 N N . ALA A 1 82 ? -16.703 3.646 -10.555 1 57.5 82 ALA A N 1
ATOM 622 C CA . ALA A 1 82 ? -18.062 4.035 -10.891 1 57.5 82 ALA A CA 1
ATOM 623 C C . ALA A 1 82 ? -18.109 5.461 -11.43 1 57.5 82 ALA A C 1
ATOM 625 O O . ALA A 1 82 ? -17.312 6.309 -11.031 1 57.5 82 ALA A O 1
ATOM 626 N N . SER A 1 83 ? -18.844 5.578 -12.531 1 50.34 83 SER A N 1
ATOM 627 C CA . SER A 1 83 ? -19.062 6.84 -13.227 1 50.34 83 SER A CA 1
ATOM 628 C C . SER A 1 83 ? -19.906 7.793 -12.383 1 50.34 83 SER A C 1
ATOM 630 O O . SER A 1 83 ? -20 8.984 -12.695 1 50.34 83 SER A O 1
ATOM 632 N N . THR A 1 84 ? -20.688 7.285 -11.453 1 47.19 84 THR A N 1
ATOM 633 C CA . THR A 1 84 ? -21.516 8.242 -10.742 1 47.19 84 THR A CA 1
ATOM 634 C C . THR A 1 84 ? -20.953 8.539 -9.352 1 47.19 84 THR A C 1
ATOM 636 O O . THR A 1 84 ? -20.516 7.625 -8.656 1 47.19 84 THR A O 1
ATOM 639 N N . PRO A 1 85 ? -20.844 9.852 -9.016 1 48.28 85 PRO A N 1
ATOM 640 C CA . PRO A 1 85 ? -20.266 10.375 -7.785 1 48.28 85 PRO A CA 1
ATOM 641 C C . PRO A 1 85 ? -20.781 9.664 -6.535 1 48.28 85 PRO A C 1
ATOM 643 O O . PRO A 1 85 ? -20.047 9.516 -5.555 1 48.28 85 PRO A O 1
ATOM 646 N N . ALA A 1 86 ? -22.188 9.328 -6.387 1 47.56 86 ALA A N 1
ATOM 647 C CA . ALA A 1 86 ? -22.828 8.781 -5.191 1 47.56 86 ALA A CA 1
ATOM 648 C C . ALA A 1 86 ? -22.156 7.48 -4.766 1 47.56 86 ALA A C 1
ATOM 650 O O . ALA A 1 86 ? -22.266 7.07 -3.607 1 47.56 86 ALA A O 1
ATOM 651 N N . ARG A 1 87 ? -21.312 7.012 -5.582 1 58 87 ARG A N 1
ATOM 652 C CA . ARG A 1 87 ? -20.797 5.691 -5.238 1 58 87 ARG A CA 1
ATOM 653 C C . ARG A 1 87 ? -19.312 5.57 -5.582 1 58 87 ARG A C 1
ATOM 655 O O . ARG A 1 87 ? -18.875 4.555 -6.125 1 58 87 ARG A O 1
ATOM 662 N N . ASN A 1 88 ? -18.562 6.629 -5.168 1 75.81 88 ASN A N 1
ATOM 663 C CA . ASN A 1 88 ? -17.141 6.559 -5.5 1 75.81 88 ASN A CA 1
ATOM 664 C C . ASN A 1 88 ? -16.391 5.582 -4.594 1 75.81 88 ASN A C 1
ATOM 666 O O . ASN A 1 88 ? -16.516 5.652 -3.369 1 75.81 88 ASN A O 1
ATOM 670 N N . PRO A 1 89 ? -15.789 4.723 -5.246 1 85.44 89 PRO A N 1
ATOM 671 C CA . PRO A 1 89 ? -15.031 3.77 -4.434 1 85.44 89 PRO A CA 1
ATOM 672 C C . PRO A 1 89 ? -13.969 4.445 -3.576 1 85.44 89 PRO A C 1
ATOM 674 O O . PRO A 1 89 ? -13.406 5.473 -3.969 1 85.44 89 PRO A O 1
ATOM 677 N N . MET A 1 90 ? -13.836 3.891 -2.404 1 87.31 90 MET A N 1
ATOM 678 C CA . MET A 1 90 ? -12.75 4.328 -1.537 1 87.31 90 MET A CA 1
ATOM 679 C C . MET A 1 90 ? -11.406 3.848 -2.068 1 87.31 90 MET A C 1
ATOM 681 O O . MET A 1 90 ? -11.328 2.811 -2.73 1 87.31 90 MET A O 1
ATOM 685 N N . MET A 1 91 ? -10.453 4.676 -1.755 1 89.38 91 MET A N 1
ATOM 686 C CA . MET A 1 91 ? -9.086 4.203 -1.962 1 89.38 91 MET A CA 1
ATOM 687 C C . MET A 1 91 ? -8.617 3.361 -0.78 1 89.38 91 MET A C 1
ATOM 689 O O . MET A 1 91 ? -9.125 3.514 0.335 1 89.38 91 MET A O 1
ATOM 693 N N . PRO A 1 92 ? -7.691 2.441 -1.057 1 91.94 92 PRO A N 1
ATOM 694 C CA . PRO A 1 92 ? -7.289 1.52 0.009 1 91.94 92 PRO A CA 1
ATOM 695 C C . PRO A 1 92 ? -6.828 2.242 1.273 1 91.94 92 PRO A C 1
ATOM 697 O O . PRO A 1 92 ? -7.113 1.791 2.385 1 91.94 92 PRO A O 1
ATOM 700 N N . TRP A 1 93 ? -6.203 3.35 1.174 1 86.31 93 TRP A N 1
ATOM 701 C CA . TRP A 1 93 ? -5.633 4.039 2.326 1 86.31 93 TRP A CA 1
ATOM 702 C C . TRP A 1 93 ? -6.715 4.758 3.121 1 86.31 93 TRP A C 1
ATOM 704 O O . TRP A 1 93 ? -6.461 5.262 4.219 1 86.31 93 TRP A O 1
ATOM 714 N N . GLU A 1 94 ? -7.918 4.77 2.58 1 83.94 94 GLU A N 1
ATOM 715 C CA . GLU A 1 94 ? -9.023 5.445 3.252 1 83.94 94 GLU A CA 1
ATOM 716 C C . GLU A 1 94 ? -9.797 4.488 4.152 1 83.94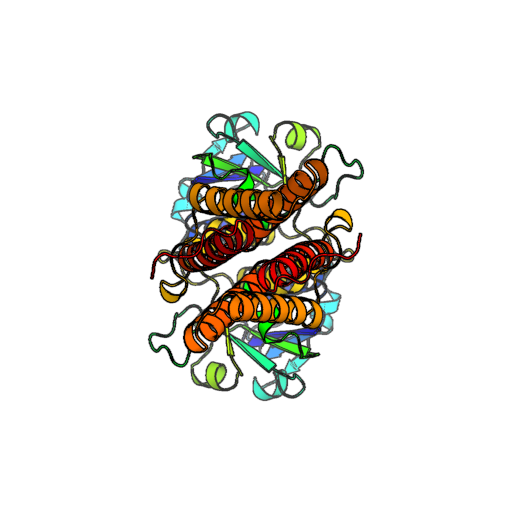 94 GLU A C 1
ATOM 718 O O . GLU A 1 94 ? -10.5 4.918 5.066 1 83.94 94 GLU A O 1
ATOM 723 N N . VAL A 1 95 ? -9.672 3.25 3.934 1 87.75 95 VAL A N 1
ATOM 724 C CA . VAL A 1 95 ? -10.562 2.242 4.508 1 87.75 95 VAL A CA 1
ATOM 725 C C . VAL A 1 95 ? -10.344 2.162 6.016 1 87.75 95 VAL A C 1
ATOM 727 O O . VAL A 1 95 ? -11.305 2.189 6.789 1 87.75 95 VAL A O 1
ATOM 730 N N . ARG A 1 96 ? -9.117 2.117 6.406 1 84.19 96 ARG A N 1
ATOM 731 C CA . ARG A 1 96 ? -8.836 1.943 7.824 1 84.19 96 ARG A CA 1
ATOM 732 C C . ARG A 1 96 ? -9.43 3.08 8.648 1 84.19 96 ARG A C 1
ATOM 734 O O . ARG A 1 96 ? -10.047 2.844 9.688 1 84.19 96 ARG A O 1
ATOM 741 N N . GLU A 1 97 ? -9.242 4.238 8.188 1 76.81 97 GLU A N 1
ATOM 742 C CA . GLU A 1 97 ? -9.758 5.398 8.906 1 76.81 97 GLU A CA 1
ATOM 743 C C . GLU A 1 97 ? -11.281 5.445 8.859 1 76.81 97 GLU A C 1
ATOM 745 O O . GLU A 1 97 ? -11.93 5.734 9.875 1 76.81 97 GLU A O 1
ATOM 750 N N . ALA A 1 98 ? -11.836 5.176 7.703 1 80.5 98 ALA A N 1
ATOM 751 C CA . ALA A 1 98 ? -13.281 5.246 7.504 1 80.5 98 ALA A CA 1
ATOM 752 C C . ALA A 1 98 ? -14.008 4.258 8.406 1 80.5 98 ALA A C 1
ATOM 754 O O . ALA A 1 98 ? -15.133 4.516 8.844 1 80.5 98 ALA A O 1
ATOM 755 N N . PHE A 1 99 ? -13.281 3.215 8.742 1 86.12 99 PHE A N 1
ATOM 756 C CA . PHE A 1 99 ? -13.945 2.168 9.516 1 86.12 99 PHE A CA 1
ATOM 757 C C . PHE A 1 99 ? -13.227 1.938 10.836 1 86.12 99 PHE A C 1
ATOM 759 O O . PHE A 1 99 ? -13.227 0.824 11.367 1 86.12 99 PHE A O 1
ATOM 766 N N . SER A 1 100 ? -12.586 2.916 11.305 1 80.44 100 SER A N 1
ATOM 767 C CA . SER A 1 100 ? -11.75 2.824 12.5 1 80.44 100 SER A CA 1
ATOM 768 C C . SER A 1 100 ? -12.586 2.5 13.734 1 80.44 100 SER A C 1
ATOM 770 O O . SER A 1 100 ? -12.062 1.96 14.711 1 80.44 100 SER A O 1
ATOM 772 N N . ASP A 1 101 ? -13.875 2.764 13.711 1 78.25 101 ASP A N 1
ATOM 773 C CA . ASP A 1 101 ? -14.734 2.561 14.867 1 78.25 101 ASP A CA 1
ATOM 774 C C . ASP A 1 101 ? -15.312 1.146 14.883 1 78.25 101 ASP A C 1
ATOM 776 O O . ASP A 1 101 ? -15.977 0.75 15.844 1 78.25 101 ASP A O 1
ATOM 780 N N . TYR A 1 102 ? -15.031 0.452 13.898 1 84.44 102 TYR A N 1
ATOM 781 C CA . TYR A 1 102 ? -15.578 -0.898 13.797 1 84.44 102 TYR A CA 1
ATOM 782 C C . TYR A 1 102 ? -14.578 -1.927 14.32 1 84.44 102 TYR A C 1
ATOM 784 O O . TYR A 1 102 ? -13.367 -1.776 14.141 1 84.44 102 TYR A O 1
ATOM 792 N N . GLU A 1 103 ? -15.086 -2.893 14.906 1 89 103 GLU A N 1
ATOM 793 C CA . GLU A 1 103 ? -14.234 -3.938 15.469 1 89 103 GLU A CA 1
ATOM 794 C C . GLU A 1 103 ? -13.828 -4.949 14.406 1 89 103 GLU A C 1
ATOM 796 O O . GLU A 1 103 ? -12.695 -5.438 14.406 1 89 103 GLU A O 1
ATOM 801 N N . LYS A 1 104 ? -14.836 -5.246 13.562 1 94.56 104 LYS A N 1
ATOM 802 C CA . LYS A 1 104 ? -14.609 -6.273 12.547 1 94.56 104 LYS A CA 1
ATOM 803 C C . LYS A 1 104 ? -15.203 -5.859 11.203 1 94.56 104 LYS A C 1
ATOM 805 O O . LYS A 1 104 ? -16.391 -5.527 11.125 1 94.56 104 LYS A O 1
ATOM 810 N N . ILE A 1 105 ? -14.359 -5.812 10.195 1 96.62 105 ILE A N 1
ATOM 811 C CA . ILE A 1 105 ? -14.836 -5.52 8.844 1 96.62 105 ILE A CA 1
ATOM 812 C C . ILE A 1 105 ? -14.492 -6.68 7.914 1 96.62 105 ILE A C 1
ATOM 814 O O . ILE A 1 105 ? -13.625 -7.504 8.234 1 96.62 105 ILE A O 1
ATOM 818 N N . ALA A 1 106 ? -15.227 -6.785 6.816 1 98.31 106 ALA A N 1
ATOM 819 C CA . ALA A 1 106 ? -14.93 -7.746 5.762 1 98.31 106 ALA A CA 1
ATOM 820 C C . ALA A 1 106 ? -14.523 -7.039 4.469 1 98.31 106 ALA A C 1
ATOM 822 O O . ALA A 1 106 ? -15.102 -6.008 4.113 1 98.31 106 ALA A O 1
ATOM 823 N N . VAL A 1 107 ? -13.547 -7.5 3.891 1 98.62 107 VAL A N 1
ATOM 824 C CA . VAL A 1 107 ? -13.234 -7.082 2.531 1 98.62 107 VAL A CA 1
ATOM 825 C C . VAL A 1 107 ? -13.555 -8.211 1.553 1 98.62 107 VAL A C 1
ATOM 827 O O . VAL A 1 107 ? -13.078 -9.336 1.72 1 98.62 107 VAL A O 1
ATOM 830 N N . VAL A 1 108 ? -14.344 -7.898 0.554 1 98.69 108 VAL A N 1
ATOM 831 C CA . VAL A 1 108 ? -14.906 -8.891 -0.353 1 98.69 108 VAL A CA 1
ATOM 832 C C . VAL A 1 108 ? -14.234 -8.789 -1.72 1 98.69 108 VAL A C 1
ATOM 834 O O . VAL A 1 108 ? -14.203 -7.711 -2.322 1 98.69 108 VAL A O 1
ATOM 837 N N . PHE A 1 109 ? -13.719 -9.867 -2.164 1 98.56 109 PHE A N 1
ATOM 838 C CA . PHE A 1 109 ? -13.07 -9.961 -3.465 1 98.56 109 PHE A CA 1
ATOM 839 C C . PHE A 1 109 ? -13.844 -10.891 -4.395 1 98.56 109 PHE A C 1
ATOM 841 O O . PHE A 1 109 ? -14.336 -11.938 -3.963 1 98.56 109 PHE A O 1
ATOM 848 N N . GLY A 1 110 ? -13.914 -10.523 -5.66 1 97.38 110 GLY A N 1
ATOM 849 C CA . GLY A 1 110 ? -14.68 -11.297 -6.625 1 97.38 110 GLY A CA 1
ATOM 850 C C . GLY A 1 110 ? -13.844 -12.328 -7.359 1 97.38 110 GLY A C 1
ATOM 851 O O . GLY A 1 110 ? -12.625 -12.391 -7.188 1 97.38 110 GLY A O 1
ATOM 852 N N . PRO A 1 111 ? -14.57 -13.117 -8.172 1 96.88 111 PRO A N 1
ATOM 853 C CA . PRO A 1 111 ? -13.883 -14.125 -8.984 1 96.88 111 PRO A CA 1
ATOM 854 C C . PRO A 1 111 ? -12.844 -13.516 -9.93 1 96.88 111 PRO A C 1
ATOM 856 O O . PRO A 1 111 ? -13.008 -12.375 -10.375 1 96.88 111 PRO A O 1
ATOM 859 N N . GLU A 1 112 ? -11.828 -14.289 -10.297 1 94.69 112 GLU A N 1
ATOM 860 C CA . GLU A 1 112 ? -10.68 -13.852 -11.086 1 94.69 112 GLU A CA 1
ATOM 861 C C . GLU A 1 112 ? -11.102 -13.484 -12.508 1 94.69 112 GLU A C 1
ATOM 863 O O . GLU A 1 112 ? -10.477 -12.641 -13.148 1 94.69 112 GLU A O 1
ATOM 868 N N . ASP A 1 113 ? -12.211 -14.008 -13.016 1 92.75 113 ASP A N 1
ATOM 869 C CA . ASP A 1 113 ? -12.555 -13.867 -14.422 1 92.75 113 ASP A CA 1
ATOM 870 C C . ASP A 1 113 ? -13.602 -12.773 -14.633 1 92.75 113 ASP A C 1
ATOM 872 O O . ASP A 1 113 ? -13.727 -12.227 -15.727 1 92.75 113 ASP A O 1
ATOM 876 N N . ARG A 1 114 ? -14.398 -12.391 -13.672 1 89.5 114 ARG A N 1
ATOM 877 C CA . ARG A 1 114 ? -15.484 -11.461 -13.953 1 89.5 114 ARG A CA 1
ATOM 878 C C . ARG A 1 114 ? -15.57 -10.383 -12.875 1 89.5 114 ARG A C 1
ATOM 880 O O . ARG A 1 114 ? -16.281 -9.391 -13.039 1 89.5 114 ARG A O 1
ATOM 887 N N . GLY A 1 115 ? -14.961 -10.555 -11.695 1 92.81 115 GLY A N 1
ATOM 888 C CA . GLY A 1 115 ? -15.172 -9.648 -10.578 1 92.81 115 GLY A CA 1
ATOM 889 C C . GLY A 1 115 ? -16.531 -9.828 -9.914 1 92.81 115 GLY A C 1
ATOM 890 O O . GLY A 1 115 ? -17.219 -10.82 -10.156 1 92.81 115 GLY A O 1
ATOM 891 N N . LEU A 1 116 ? -16.859 -8.898 -9.055 1 95.56 116 LEU A N 1
ATOM 892 C CA . LEU A 1 116 ? -18.125 -8.977 -8.336 1 95.56 116 LEU A CA 1
ATOM 893 C C . LEU A 1 116 ? -19.281 -8.5 -9.219 1 95.56 116 LEU A C 1
ATOM 895 O O . LEU A 1 116 ? -19.141 -7.523 -9.961 1 95.56 116 LEU A O 1
ATOM 899 N N . ARG A 1 117 ? -20.375 -9.211 -9.109 1 93.94 117 ARG A N 1
ATOM 900 C CA . ARG A 1 117 ? -21.594 -8.758 -9.766 1 93.94 117 ARG A CA 1
ATOM 901 C C . ARG A 1 117 ? -22.188 -7.547 -9.047 1 93.94 117 ARG A C 1
ATOM 903 O O . ARG A 1 117 ? -21.906 -7.324 -7.867 1 93.94 117 ARG A O 1
ATOM 910 N N . THR A 1 118 ? -23.016 -6.84 -9.797 1 90.5 118 THR A N 1
ATOM 911 C CA . THR A 1 118 ? -23.625 -5.625 -9.273 1 90.5 118 THR A CA 1
ATOM 912 C C . THR A 1 118 ? -24.375 -5.918 -7.977 1 90.5 118 THR A C 1
ATOM 914 O O . THR A 1 118 ? -24.25 -5.18 -7 1 90.5 118 THR A O 1
ATOM 917 N N . TRP A 1 119 ? -25.094 -6.969 -7.988 1 90.81 119 TRP A N 1
ATOM 918 C CA . TRP A 1 119 ? -25.906 -7.273 -6.816 1 90.81 119 TRP A CA 1
ATOM 919 C C . TRP A 1 119 ? -25.031 -7.66 -5.629 1 90.81 119 TRP A C 1
ATOM 921 O O . TRP A 1 119 ? -25.391 -7.398 -4.477 1 90.81 119 TRP A O 1
ATOM 931 N N . GLU A 1 120 ? -23.891 -8.297 -5.816 1 93.75 120 GLU A N 1
ATOM 932 C CA . GLU A 1 120 ? -22.938 -8.609 -4.75 1 93.75 120 GLU A CA 1
ATOM 933 C C . GLU A 1 120 ? -22.359 -7.332 -4.148 1 93.75 120 GLU A C 1
ATOM 935 O O . GLU A 1 120 ? -22.203 -7.227 -2.93 1 93.75 120 GLU A O 1
ATOM 940 N N . VAL A 1 121 ? -22.016 -6.367 -5.062 1 92.69 121 VAL A N 1
ATOM 941 C CA . VAL A 1 121 ? -21.5 -5.074 -4.629 1 92.69 121 VAL A CA 1
ATOM 942 C C . VAL A 1 121 ? -22.562 -4.352 -3.787 1 92.69 121 VAL A C 1
ATOM 944 O O . VAL A 1 121 ? -22.234 -3.75 -2.762 1 92.69 121 VAL A O 1
ATOM 947 N N . GLU A 1 122 ? -23.781 -4.473 -4.121 1 87.94 122 GLU A N 1
ATOM 948 C CA . GLU A 1 122 ? -24.875 -3.793 -3.451 1 87.94 122 GLU A CA 1
ATOM 949 C C . GLU A 1 122 ? -25.109 -4.355 -2.049 1 87.94 122 GLU A C 1
ATOM 951 O O . GLU A 1 122 ? -25.656 -3.672 -1.182 1 87.94 122 GLU A O 1
ATOM 956 N N . LEU A 1 123 ? -24.688 -5.539 -1.802 1 90.75 123 LEU A N 1
ATOM 957 C CA . LEU A 1 123 ? -24.797 -6.16 -0.488 1 90.75 123 LEU A CA 1
ATOM 958 C C . LEU A 1 123 ? -23.797 -5.566 0.49 1 90.75 123 LEU A C 1
ATOM 960 O O . LEU A 1 123 ? -23.922 -5.738 1.704 1 90.75 123 LEU A O 1
ATOM 964 N N . CYS A 1 124 ? -22.766 -4.891 -0.02 1 92.75 124 CYS A N 1
ATOM 965 C CA . CYS A 1 124 ? -21.688 -4.355 0.804 1 92.75 124 CYS A CA 1
ATOM 966 C C . CYS A 1 124 ? -21.969 -2.904 1.177 1 92.75 124 CYS A C 1
ATOM 968 O O . CYS A 1 124 ? -22.812 -2.248 0.567 1 92.75 124 CYS A O 1
ATOM 970 N N . ASP A 1 125 ? -21.234 -2.414 2.18 1 92.06 125 ASP A N 1
ATOM 971 C CA . ASP A 1 125 ? -21.469 -1.083 2.73 1 92.06 125 ASP A CA 1
ATOM 972 C C . ASP A 1 125 ? -20.656 -0.03 1.973 1 92.06 125 ASP A C 1
ATOM 974 O O . ASP A 1 125 ? -20.984 1.156 2.006 1 92.06 125 ASP A O 1
ATOM 978 N N . ALA A 1 126 ? -19.656 -0.438 1.352 1 91.19 126 ALA A N 1
ATOM 979 C CA . ALA A 1 126 ? -18.766 0.453 0.614 1 91.19 126 ALA A CA 1
ATOM 980 C C . ALA A 1 126 ? -18.016 -0.306 -0.472 1 91.19 126 ALA A C 1
ATOM 982 O O . ALA A 1 126 ? -18.062 -1.536 -0.53 1 91.19 126 ALA A O 1
ATOM 983 N N . THR A 1 127 ? -17.406 0.504 -1.362 1 92.88 127 THR A N 1
ATOM 984 C CA . THR A 1 127 ? -16.562 -0.068 -2.404 1 92.88 127 THR A CA 1
ATOM 985 C C . THR A 1 127 ? -15.141 0.466 -2.297 1 92.88 127 THR A C 1
ATOM 987 O O . THR A 1 127 ? -14.914 1.56 -1.772 1 92.88 127 THR A O 1
ATOM 990 N N . LEU A 1 128 ? -14.258 -0.391 -2.725 1 94.25 128 LEU A N 1
ATOM 991 C CA . LEU A 1 128 ? -12.828 -0.096 -2.699 1 94.25 128 LEU A CA 1
ATOM 992 C C . LEU A 1 128 ? -12.203 -0.318 -4.07 1 94.25 128 LEU A C 1
ATOM 994 O O . LEU A 1 128 ? -12.516 -1.3 -4.75 1 94.25 128 LEU A O 1
ATOM 998 N N . HIS A 1 129 ? -11.391 0.657 -4.445 1 93.44 129 HIS A N 1
ATOM 999 C CA . HIS A 1 129 ? -10.688 0.589 -5.719 1 93.44 129 HIS A CA 1
ATOM 1000 C C . HIS A 1 129 ? -9.188 0.765 -5.527 1 93.44 129 HIS A C 1
ATOM 1002 O O . HIS A 1 129 ? -8.742 1.731 -4.898 1 93.44 129 HIS A O 1
ATOM 1008 N N . ILE A 1 130 ? -8.445 -0.183 -6.016 1 95.12 130 ILE A N 1
ATOM 1009 C CA . ILE A 1 130 ? -6.996 -0.023 -6.051 1 95.12 130 ILE A CA 1
ATOM 1010 C C . ILE A 1 130 ? -6.598 0.78 -7.285 1 95.12 130 ILE A C 1
ATOM 1012 O O . ILE A 1 130 ? -6.887 0.381 -8.414 1 95.12 130 ILE A O 1
ATOM 1016 N N . PRO A 1 131 ? -5.992 1.905 -7.098 1 92.81 131 PRO A N 1
ATOM 1017 C CA . PRO A 1 131 ? -5.574 2.664 -8.281 1 92.81 131 PRO A CA 1
ATOM 1018 C C . PRO A 1 131 ? -4.516 1.937 -9.102 1 92.81 131 PRO A C 1
ATOM 1020 O O . PRO A 1 131 ? -3.418 1.665 -8.609 1 92.81 131 PRO A O 1
ATOM 1023 N N . THR A 1 132 ? -4.832 1.608 -10.328 1 94.81 132 THR A N 1
ATOM 1024 C CA . THR A 1 132 ? -3.936 0.926 -11.258 1 94.81 132 THR A CA 1
ATOM 1025 C C . THR A 1 132 ? -3.883 1.655 -12.594 1 94.81 132 THR A C 1
ATOM 1027 O O . THR A 1 132 ? -4.691 2.551 -12.852 1 94.81 132 THR A O 1
ATOM 1030 N N . SER A 1 133 ? -2.947 1.267 -13.383 1 93.94 133 SER A N 1
ATOM 1031 C CA . SER A 1 133 ? -2.803 1.84 -14.719 1 93.94 133 SER A CA 1
ATOM 1032 C C . SER A 1 133 ? -4.004 1.499 -15.594 1 93.94 133 SER A C 1
ATOM 1034 O O . SER A 1 133 ? -4.578 0.417 -15.477 1 93.94 133 SER A O 1
ATOM 1036 N N . GLU A 1 134 ? -4.309 2.375 -16.516 1 90.19 134 GLU A N 1
ATOM 1037 C CA . GLU A 1 134 ? -5.387 2.139 -17.469 1 90.19 134 GLU A CA 1
ATOM 1038 C C . GLU A 1 134 ? -5.031 1.02 -18.438 1 90.19 134 GLU A C 1
ATOM 1040 O O . GLU A 1 134 ? -5.914 0.39 -19.016 1 90.19 134 GLU A O 1
ATOM 1045 N N . GLU A 1 135 ? -3.773 0.774 -18.578 1 91.56 135 GLU A N 1
ATOM 1046 C CA . GLU A 1 135 ? -3.311 -0.265 -19.5 1 91.56 135 GLU A CA 1
ATOM 1047 C C . GLU A 1 135 ? -3.691 -1.654 -18.984 1 91.56 135 GLU A C 1
ATOM 1049 O O . GLU A 1 135 ? -3.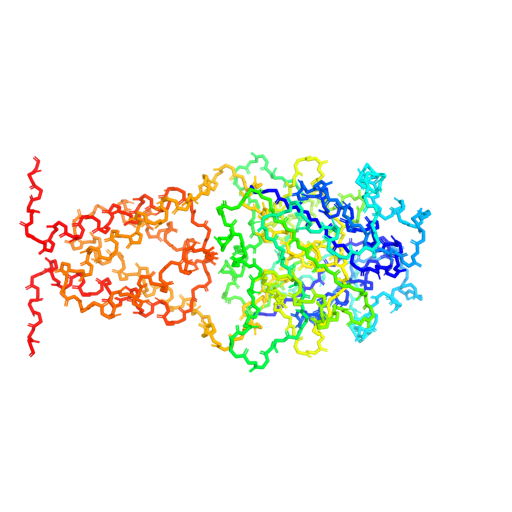857 -2.584 -19.781 1 91.56 135 GLU A O 1
ATOM 1054 N N . TYR A 1 136 ? -3.826 -1.754 -17.734 1 92.81 136 TYR A N 1
ATOM 1055 C CA . TYR A 1 136 ? -4.152 -3.025 -17.094 1 92.81 136 TYR A CA 1
ATOM 1056 C C . TYR A 1 136 ? -4.773 -2.805 -15.727 1 92.81 136 TYR A C 1
ATOM 1058 O O . TYR A 1 136 ? -4.098 -2.936 -14.703 1 92.81 136 TYR A O 1
ATOM 1066 N N . ARG A 1 137 ? -5.996 -2.736 -15.633 1 90.94 137 ARG A N 1
ATOM 1067 C CA . ARG A 1 137 ? -6.703 -2.279 -14.438 1 90.94 137 ARG A CA 1
ATOM 1068 C C . ARG A 1 137 ? -6.914 -3.426 -13.461 1 90.94 137 ARG A C 1
ATOM 1070 O O . ARG A 1 137 ? -6.785 -3.242 -12.242 1 90.94 137 ARG A O 1
ATOM 1077 N N . SER A 1 138 ? -7.234 -4.57 -13.984 1 92.75 138 SER A N 1
ATOM 1078 C CA . SER A 1 138 ? -7.574 -5.699 -13.133 1 92.75 138 SER A CA 1
ATOM 1079 C C . SER A 1 138 ? -6.324 -6.395 -12.602 1 92.75 138 SER A C 1
ATOM 1081 O O . SER A 1 138 ? -5.445 -6.773 -13.375 1 92.75 138 SER A O 1
ATOM 1083 N N . MET A 1 139 ? -6.262 -6.547 -11.336 1 96.44 139 MET A N 1
ATOM 1084 C CA . MET A 1 139 ? -5.141 -7.234 -10.695 1 96.44 139 MET A CA 1
ATOM 1085 C C . MET A 1 139 ? -5.488 -8.695 -10.414 1 96.44 139 MET A C 1
ATOM 1087 O O . MET A 1 139 ? -6.664 -9.047 -10.312 1 96.44 139 MET A O 1
ATOM 1091 N N . ASN A 1 140 ? -4.457 -9.492 -10.344 1 96.69 140 ASN A N 1
ATOM 1092 C CA . ASN A 1 140 ? -4.629 -10.844 -9.828 1 96.69 140 ASN A CA 1
ATOM 1093 C C . ASN A 1 140 ? -5.242 -10.844 -8.43 1 96.69 140 ASN A C 1
ATOM 1095 O O . ASN A 1 140 ? -4.93 -9.977 -7.613 1 96.69 140 ASN A O 1
ATOM 1099 N N . LEU A 1 141 ? -6.016 -11.828 -8.156 1 97.88 141 LEU A N 1
ATOM 1100 C CA . LEU A 1 141 ? -6.777 -11.906 -6.918 1 97.88 141 LEU A CA 1
ATOM 1101 C C . LEU A 1 141 ? -5.855 -11.797 -5.707 1 97.88 141 LEU A C 1
ATOM 1103 O O . LEU A 1 141 ? -6.086 -10.969 -4.82 1 97.88 141 LEU A O 1
ATOM 1107 N N . SER A 1 142 ? -4.793 -12.609 -5.656 1 98.44 142 SER A N 1
ATOM 1108 C CA . SER A 1 142 ? -3.943 -12.617 -4.469 1 98.44 142 SER A CA 1
ATOM 1109 C C . SER A 1 142 ? -3.135 -11.328 -4.363 1 98.44 142 SER A C 1
ATOM 1111 O O . SER A 1 142 ? -2.809 -10.883 -3.26 1 98.44 142 SER A O 1
ATOM 1113 N N . HIS A 1 143 ? -2.797 -10.711 -5.492 1 98.44 143 HIS A N 1
ATOM 1114 C CA . HIS A 1 143 ? -2.109 -9.422 -5.48 1 98.44 143 HIS A CA 1
ATOM 1115 C C . HIS A 1 143 ? -3.014 -8.312 -4.949 1 98.44 143 HIS A C 1
ATOM 1117 O O . HIS A 1 143 ? -2.561 -7.441 -4.203 1 98.44 143 HIS A O 1
ATOM 1123 N N . SER A 1 144 ? -4.281 -8.352 -5.344 1 98.44 144 SER A N 1
ATOM 1124 C CA . SER A 1 144 ? -5.246 -7.398 -4.801 1 98.44 144 SER A CA 1
ATOM 1125 C C . SER A 1 144 ? -5.352 -7.52 -3.287 1 98.44 144 SER A C 1
ATOM 1127 O O . SER A 1 144 ? -5.332 -6.516 -2.574 1 98.44 144 SER A O 1
ATOM 1129 N N . VAL A 1 145 ? -5.426 -8.75 -2.836 1 98.75 145 VAL A N 1
ATOM 1130 C CA . VAL A 1 145 ? -5.516 -9 -1.399 1 98.75 145 VAL A CA 1
ATOM 1131 C C . VAL A 1 145 ? -4.266 -8.469 -0.704 1 98.75 145 VAL A C 1
ATOM 1133 O O . VAL A 1 145 ? -4.352 -7.848 0.357 1 98.75 145 VAL A O 1
ATOM 1136 N N . ALA A 1 146 ? -3.096 -8.664 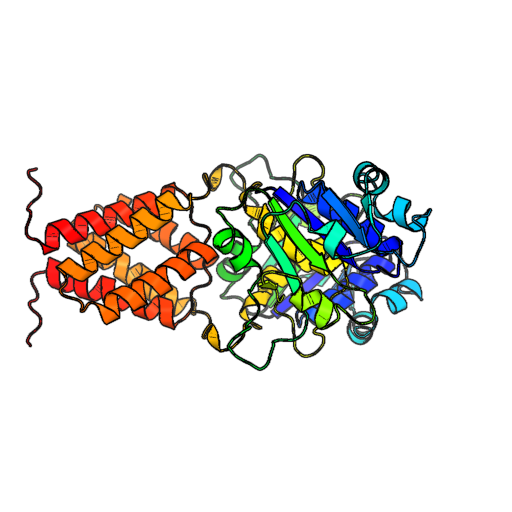-1.289 1 98.69 146 ALA A N 1
ATOM 1137 C CA . ALA A 1 146 ? -1.831 -8.219 -0.709 1 98.69 146 ALA A CA 1
ATOM 1138 C C . ALA A 1 146 ? -1.812 -6.707 -0.528 1 98.69 146 ALA A C 1
ATOM 1140 O O . ALA A 1 146 ? -1.47 -6.207 0.546 1 98.69 146 ALA A O 1
ATOM 1141 N N . VAL A 1 147 ? -2.242 -5.992 -1.54 1 98.25 147 VAL A N 1
ATOM 1142 C CA . VAL A 1 147 ? -2.23 -4.531 -1.507 1 98.25 147 VAL A CA 1
ATOM 1143 C C . VAL A 1 147 ? -3.213 -4.031 -0.45 1 98.25 147 VAL A C 1
ATOM 1145 O O . VAL A 1 147 ? -2.879 -3.156 0.353 1 98.25 147 VAL A O 1
ATOM 1148 N N . VAL A 1 148 ? -4.359 -4.598 -0.406 1 98.06 148 VAL A N 1
ATOM 1149 C CA . VAL A 1 148 ? -5.414 -4.141 0.495 1 98.06 148 VAL A CA 1
ATOM 1150 C C . VAL A 1 148 ? -5.023 -4.441 1.94 1 98.06 148 VAL A C 1
ATOM 1152 O O . VAL A 1 148 ? -5.109 -3.568 2.807 1 98.06 148 VAL A O 1
ATOM 1155 N N . LEU A 1 149 ? -4.562 -5.645 2.199 1 98.25 149 LEU A N 1
ATOM 1156 C CA . LEU A 1 149 ? -4.199 -6 3.568 1 98.25 149 LEU A CA 1
ATOM 1157 C C . LEU A 1 149 ? -2.977 -5.211 4.027 1 98.25 149 LEU A C 1
ATOM 1159 O O . LEU A 1 149 ? -2.885 -4.828 5.195 1 98.25 149 LEU A O 1
ATOM 1163 N N . TYR A 1 150 ? -2.051 -4.961 3.146 1 97 150 TYR A N 1
ATOM 1164 C CA . TYR A 1 150 ? -0.926 -4.082 3.457 1 97 150 TYR A CA 1
ATOM 1165 C C . TYR A 1 150 ? -1.412 -2.729 3.955 1 97 150 TYR A C 1
ATOM 1167 O O . TYR A 1 150 ? -0.992 -2.264 5.016 1 97 150 TYR A O 1
ATOM 1175 N N . GLU A 1 151 ? -2.279 -2.145 3.221 1 93.5 151 GLU A N 1
ATOM 1176 C CA . GLU A 1 151 ? -2.77 -0.817 3.576 1 93.5 151 GLU A CA 1
ATOM 1177 C C . GLU A 1 151 ? -3.508 -0.841 4.91 1 93.5 151 GLU A C 1
ATOM 1179 O O . GLU A 1 151 ? -3.379 0.086 5.715 1 93.5 151 GLU A O 1
ATOM 1184 N N . LEU A 1 152 ? -4.188 -1.879 5.156 1 93.5 152 LEU A N 1
ATOM 1185 C CA . LEU A 1 152 ? -5.016 -1.958 6.359 1 93.5 152 LEU A CA 1
ATOM 1186 C C . LEU A 1 152 ? -4.16 -2.258 7.586 1 93.5 152 LEU A C 1
ATOM 1188 O O . LEU A 1 152 ? -4.496 -1.842 8.695 1 93.5 152 LEU A O 1
ATOM 1192 N N . LYS A 1 153 ? -2.998 -2.924 7.348 1 93.06 153 LYS A N 1
ATOM 1193 C CA . LYS A 1 153 ? -2.322 -3.5 8.508 1 93.06 153 LYS A CA 1
ATOM 1194 C C . LYS A 1 153 ? -0.928 -2.904 8.688 1 93.06 153 LYS A C 1
ATOM 1196 O O . LYS A 1 153 ? -0.308 -3.061 9.734 1 93.06 153 LYS A O 1
ATOM 1201 N N . LYS A 1 154 ? -0.39 -2.203 7.73 1 87 154 LYS A N 1
ATOM 1202 C CA . LYS A 1 154 ? 1.016 -1.809 7.707 1 87 154 LYS A CA 1
ATOM 1203 C C . LYS A 1 154 ? 1.395 -1.056 8.977 1 87 154 LYS A C 1
ATOM 1205 O O . LYS A 1 154 ? 2.506 -1.209 9.492 1 87 154 LYS A O 1
ATOM 1210 N N . MET A 1 155 ? 0.55 -0.328 9.562 1 79.56 155 MET A N 1
ATOM 1211 C CA . MET A 1 155 ? 0.901 0.503 10.711 1 79.56 155 MET A CA 1
ATOM 1212 C C . MET A 1 155 ? 1.002 -0.336 11.977 1 79.56 155 MET A C 1
ATOM 1214 O O . MET A 1 155 ? 1.545 0.118 12.992 1 79.56 155 MET A O 1
ATOM 1218 N N . GLU A 1 156 ? 0.456 -1.489 11.938 1 84.31 156 GLU A N 1
ATOM 1219 C CA . GLU A 1 156 ? 0.524 -2.381 13.094 1 84.31 156 GLU A CA 1
ATOM 1220 C C . GLU A 1 156 ? 1.908 -3.012 13.219 1 84.31 156 GLU A C 1
ATOM 1222 O O . GLU A 1 156 ? 2.266 -3.523 14.281 1 84.31 156 GLU A O 1
ATOM 1227 N N . TYR A 1 157 ? 2.635 -2.91 12.188 1 83.56 157 TYR A N 1
ATOM 1228 C CA . TYR A 1 157 ? 3.896 -3.645 12.18 1 83.56 157 TYR A CA 1
ATOM 1229 C C . TYR A 1 157 ? 5.074 -2.705 11.945 1 83.56 157 TYR A C 1
ATOM 1231 O O . TYR A 1 157 ? 6.172 -3.148 11.602 1 83.56 157 TYR A O 1
ATOM 1239 N N . VAL A 1 158 ? 4.836 -1.478 12.07 1 79.06 158 VAL A N 1
ATOM 1240 C CA . VAL A 1 158 ? 5.914 -0.508 11.891 1 79.06 158 VAL A CA 1
ATOM 1241 C C . VAL A 1 158 ? 6.84 -0.531 13.102 1 79.06 158 VAL A C 1
ATOM 1243 O O . VAL A 1 158 ? 6.387 -0.717 14.234 1 79.06 158 VAL A O 1
ATOM 1246 N N . PRO A 1 159 ? 8.125 -0.446 12.859 1 72.62 159 PRO A N 1
ATOM 1247 C CA . PRO A 1 159 ? 9.062 -0.394 13.984 1 72.62 159 PRO A CA 1
ATOM 1248 C C . PRO A 1 159 ? 8.75 0.736 14.961 1 72.62 159 PRO A C 1
ATOM 1250 O O . PRO A 1 159 ? 8.109 1.722 14.586 1 72.62 159 PRO A O 1
ATOM 1253 N N . GLU A 1 160 ? 9.219 0.551 16.172 1 67.12 160 GLU A N 1
ATOM 1254 C CA . GLU A 1 160 ? 8.945 1.451 17.281 1 67.12 160 GLU A CA 1
ATOM 1255 C C . GLU A 1 160 ? 9.445 2.863 16.984 1 67.12 160 GLU A C 1
ATOM 1257 O O . GLU A 1 160 ? 8.875 3.842 17.469 1 67.12 160 GLU A O 1
ATOM 1262 N N . ARG A 1 161 ? 10.508 2.9 16.219 1 65.5 161 ARG A N 1
ATOM 1263 C CA . ARG A 1 161 ? 11.094 4.211 15.961 1 65.5 161 ARG A CA 1
ATOM 1264 C C . ARG A 1 161 ? 10.086 5.137 15.289 1 65.5 161 ARG A C 1
ATOM 1266 O O . ARG A 1 161 ? 10.25 6.359 15.297 1 65.5 161 ARG A O 1
ATOM 1273 N N . TYR A 1 162 ? 9.078 4.551 14.766 1 64.44 162 TYR A N 1
ATOM 1274 C CA . TYR A 1 162 ? 8.07 5.375 14.109 1 64.44 162 TYR A CA 1
ATOM 1275 C C . TYR A 1 162 ? 6.98 5.781 15.094 1 64.44 162 TYR A C 1
ATOM 1277 O O . TYR A 1 162 ? 6.207 6.703 14.828 1 64.44 162 TYR A O 1
ATOM 1285 N N . GLY A 1 163 ? 7.09 5.418 16.312 1 65.62 163 GLY A N 1
ATOM 1286 C CA . GLY A 1 163 ? 6.059 5.766 17.266 1 65.62 163 GLY A CA 1
ATOM 1287 C C . GLY A 1 163 ? 4.734 5.074 17.016 1 65.62 163 GLY A C 1
ATOM 1288 O O . GLY A 1 163 ? 4.586 4.363 16.016 1 65.62 163 GLY A O 1
ATOM 1289 N N . ARG A 1 164 ? 3.842 5.281 18.016 1 71.25 164 ARG A N 1
ATOM 1290 C CA . ARG A 1 164 ? 2.529 4.66 17.875 1 71.25 164 ARG A CA 1
ATOM 1291 C C . ARG A 1 164 ? 1.642 5.465 16.922 1 71.25 164 ARG A C 1
ATOM 1293 O O . ARG A 1 164 ? 1.759 6.691 16.859 1 71.25 164 ARG A O 1
ATOM 1300 N N . ALA A 1 165 ? 0.866 4.75 16.141 1 70.75 165 ALA A N 1
ATOM 1301 C CA . ALA A 1 165 ? -0.101 5.43 15.289 1 70.75 165 ALA A CA 1
ATOM 1302 C C . ALA A 1 165 ? -1.063 6.281 16.109 1 70.75 165 ALA A C 1
ATOM 1304 O O . ALA A 1 165 ? -1.498 5.871 17.188 1 70.75 165 ALA A O 1
ATOM 1305 N N . ALA A 1 166 ? -1.29 7.516 15.586 1 78.25 166 ALA A N 1
ATOM 1306 C CA . ALA A 1 166 ? -2.27 8.375 16.25 1 78.25 166 ALA A CA 1
ATOM 1307 C C . ALA A 1 166 ? -3.664 7.758 16.188 1 78.25 166 ALA A C 1
ATOM 1309 O O . ALA A 1 166 ? -4.055 7.176 15.18 1 78.25 166 ALA A O 1
ATOM 1310 N N . THR A 1 167 ? -4.352 7.844 17.312 1 76.94 167 THR A N 1
ATOM 1311 C CA . THR A 1 167 ? -5.723 7.359 17.391 1 76.94 167 THR A CA 1
ATOM 1312 C C . THR A 1 167 ? -6.676 8.328 16.688 1 76.94 167 THR A C 1
ATOM 1314 O O . THR A 1 167 ? -6.305 9.477 16.406 1 76.94 167 THR A O 1
ATOM 1317 N N . LYS A 1 168 ? -7.852 7.797 16.422 1 75.94 168 LYS A N 1
ATOM 1318 C CA . LYS A 1 168 ? -8.883 8.656 15.852 1 75.94 168 LYS A CA 1
ATOM 1319 C C . LYS A 1 168 ? -9.156 9.859 16.75 1 75.94 168 LYS A C 1
ATOM 1321 O O . LYS A 1 168 ? -9.328 10.977 16.266 1 75.94 168 LYS A O 1
ATOM 1326 N N . ARG A 1 169 ? -9.219 9.609 18.016 1 82.5 169 ARG A N 1
ATOM 1327 C CA . ARG A 1 169 ? -9.477 10.672 18.984 1 82.5 169 ARG A CA 1
ATOM 1328 C C . ARG A 1 169 ? -8.375 11.734 18.938 1 82.5 169 ARG A C 1
ATOM 1330 O O . ARG A 1 169 ? -8.664 12.93 18.938 1 82.5 169 ARG A O 1
ATOM 1337 N N . GLU A 1 170 ? -7.125 11.266 18.906 1 84.88 170 GLU A N 1
ATOM 1338 C CA . GLU A 1 170 ? -6 12.195 18.859 1 84.88 170 GLU A CA 1
ATOM 1339 C C . GLU A 1 170 ? -6.055 13.055 17.594 1 84.88 170 GLU A C 1
ATOM 1341 O O . GLU A 1 170 ? -5.77 14.25 17.641 1 84.88 170 GLU A O 1
ATOM 1346 N N . LYS A 1 171 ? -6.48 12.445 16.531 1 86.62 171 LYS A N 1
ATOM 1347 C CA . LYS A 1 171 ? -6.59 13.172 15.273 1 86.62 171 LYS A CA 1
ATOM 1348 C C . LYS A 1 171 ? -7.715 14.203 15.328 1 86.62 171 LYS A C 1
ATOM 1350 O O . LYS A 1 171 ? -7.555 15.328 14.852 1 86.62 171 LYS A O 1
ATOM 1355 N N . GLU A 1 172 ? -8.766 13.789 15.93 1 85.88 172 GLU A N 1
ATOM 1356 C CA . GLU A 1 172 ? -9.898 14.703 16.047 1 85.88 172 GLU A CA 1
ATOM 1357 C C . GLU A 1 172 ? -9.555 15.898 16.922 1 85.88 172 GLU A C 1
ATOM 1359 O O . GLU A 1 172 ? -10.031 17.016 16.672 1 85.88 172 GLU A O 1
ATOM 1364 N N . VAL A 1 173 ? -8.797 15.711 17.938 1 90.56 173 VAL A N 1
ATOM 1365 C CA . VAL A 1 173 ? -8.352 16.797 18.797 1 90.56 173 VAL A CA 1
ATOM 1366 C C . VAL A 1 173 ? -7.523 17.797 17.984 1 90.56 173 VAL A C 1
ATOM 1368 O O . VAL A 1 173 ? -7.656 19.016 18.156 1 90.56 173 VAL A O 1
ATOM 1371 N N . LEU A 1 174 ? -6.707 17.266 17.141 1 91.75 174 LEU A N 1
ATOM 1372 C CA . LEU A 1 174 ? -5.891 18.125 16.297 1 91.75 174 LEU A CA 1
ATOM 1373 C C . LEU A 1 174 ? -6.762 18.922 15.328 1 91.75 174 LEU A C 1
ATOM 1375 O O . LEU A 1 174 ? -6.527 20.125 15.109 1 91.75 174 LEU A O 1
ATOM 1379 N N . VAL A 1 175 ? -7.754 18.25 14.734 1 90.94 175 VAL A N 1
ATOM 1380 C CA . VAL A 1 175 ? -8.664 18.922 13.812 1 90.94 175 VAL A CA 1
ATOM 1381 C C . VAL A 1 175 ? -9.398 20.047 14.539 1 90.94 175 VAL A C 1
ATOM 1383 O O . VAL A 1 175 ? -9.547 21.141 14.008 1 90.94 175 VAL A O 1
ATOM 1386 N N . LYS A 1 176 ? -9.828 19.734 15.672 1 93.44 176 LYS A N 1
ATOM 1387 C CA . LYS A 1 176 ? -10.508 20.75 16.484 1 93.44 176 LYS A CA 1
ATOM 1388 C C . LYS A 1 176 ? -9.586 21.922 16.797 1 93.44 176 LYS A C 1
ATOM 1390 O O . LYS A 1 176 ? -10.008 23.078 16.797 1 93.44 176 LYS A O 1
ATOM 1395 N N . SER A 1 177 ? -8.391 21.625 17.172 1 93.56 177 SER A N 1
ATOM 1396 C CA . SER A 1 177 ? -7.414 22.672 17.453 1 93.56 177 SER A CA 1
ATOM 1397 C C . SER A 1 177 ? -7.195 23.562 16.25 1 93.56 177 SER A C 1
ATOM 1399 O O . SER A 1 177 ? -7.055 24.781 16.391 1 93.56 177 SER A O 1
ATOM 1401 N N . LEU A 1 178 ? -7.172 23 15.094 1 92.12 178 LEU A N 1
ATOM 1402 C CA . LEU A 1 178 ? -7.055 23.766 13.859 1 92.12 178 LEU A CA 1
ATOM 1403 C C . LEU A 1 178 ? -8.281 24.641 13.648 1 92.12 178 LEU A C 1
ATOM 1405 O O . LEU A 1 178 ? -8.148 25.812 13.266 1 92.12 178 LEU A O 1
ATOM 1409 N N . ASP A 1 179 ? -9.406 24.031 13.844 1 93.31 179 ASP A N 1
ATOM 1410 C CA . ASP A 1 179 ? -10.656 24.781 13.727 1 93.31 179 ASP A CA 1
ATOM 1411 C C . ASP A 1 179 ? -10.656 26 14.656 1 93.31 179 ASP A C 1
ATOM 1413 O O . ASP A 1 179 ? -11.047 27.094 14.258 1 93.31 179 ASP A O 1
ATOM 1417 N N . ASP A 1 180 ? -10.234 25.797 15.875 1 94.31 180 ASP A N 1
ATOM 1418 C CA . ASP A 1 180 ? -10.164 26.859 16.875 1 94.31 180 ASP A CA 1
ATOM 1419 C C . ASP A 1 180 ? -9.195 27.969 16.422 1 94.31 180 ASP A C 1
ATOM 1421 O O . ASP A 1 180 ? -9.469 29.156 16.609 1 94.31 180 ASP A O 1
ATOM 1425 N N . LEU A 1 181 ? -8.109 27.578 15.945 1 92.06 181 LEU A N 1
ATOM 1426 C CA . LEU A 1 181 ? -7.141 28.531 15.438 1 92.06 181 LEU A CA 1
ATOM 1427 C C . LEU A 1 181 ? -7.738 29.359 14.305 1 92.06 181 LEU A C 1
ATOM 1429 O O . LEU A 1 181 ? -7.598 30.594 14.289 1 92.06 181 LEU A O 1
ATOM 1433 N N . MET A 1 182 ? -8.422 28.703 13.375 1 92.06 182 MET A N 1
ATOM 1434 C CA . MET A 1 182 ? -9.016 29.406 12.25 1 92.06 182 MET A CA 1
ATOM 1435 C C . MET A 1 182 ? -10.117 30.359 12.719 1 92.06 182 MET A C 1
ATOM 1437 O O . MET A 1 182 ? -10.289 31.438 12.156 1 92.06 182 MET A O 1
ATOM 1441 N N . LYS A 1 183 ? -10.852 29.891 13.695 1 92.88 183 LYS A N 1
ATOM 1442 C CA . LYS A 1 183 ? -11.852 30.766 14.297 1 92.88 183 LYS A CA 1
ATOM 1443 C C . LYS A 1 183 ? -11.203 32.031 14.875 1 92.88 183 LYS A C 1
ATOM 1445 O O . LYS A 1 183 ? -11.703 33.125 14.68 1 92.88 183 LYS A O 1
ATOM 1450 N N . ALA A 1 184 ? -10.125 31.875 15.586 1 90.5 184 ALA A N 1
ATOM 1451 C CA . ALA A 1 184 ? -9.391 33 16.156 1 90.5 184 ALA A CA 1
ATOM 1452 C C . ALA A 1 184 ? -8.867 33.906 15.055 1 90.5 184 ALA A C 1
ATOM 1454 O O . ALA A 1 184 ? -8.719 35.125 15.266 1 90.5 184 ALA A O 1
ATOM 1455 N N . LEU A 1 185 ? -8.609 33.406 13.906 1 89.25 185 LEU A N 1
ATOM 1456 C CA . LEU A 1 185 ? -8.094 34.156 12.773 1 89.25 185 LEU A CA 1
ATOM 1457 C C . LEU A 1 185 ? -9.234 34.75 11.945 1 89.25 185 LEU A C 1
ATOM 1459 O O . LEU A 1 185 ? -9 35.344 10.898 1 89.25 185 LEU A O 1
ATOM 1463 N N . ASN A 1 186 ? -10.484 34.469 12.352 1 90 186 ASN A N 1
ATOM 1464 C CA . ASN A 1 186 ? -11.703 35.031 11.789 1 90 186 ASN A CA 1
ATOM 1465 C C . ASN A 1 186 ? -12.031 34.438 10.422 1 90 186 ASN A C 1
ATOM 1467 O O . ASN A 1 186 ? -12.445 35.156 9.508 1 90 186 ASN A O 1
ATOM 1471 N N . PHE A 1 187 ? -11.75 33.219 10.281 1 89.88 187 PHE A N 1
ATOM 1472 C CA . PHE A 1 187 ? -12.242 32.5 9.109 1 89.88 187 PHE A CA 1
ATOM 1473 C C . PHE A 1 187 ? -13.742 32.25 9.219 1 89.88 187 PHE A C 1
ATOM 1475 O O . PHE A 1 187 ? -14.266 32.062 10.32 1 89.88 187 PHE A O 1
ATOM 1482 N N . ASP A 1 188 ? -14.398 32.281 8.078 1 90.81 188 ASP A N 1
ATOM 1483 C CA . ASP A 1 188 ? -15.836 32 8.117 1 90.81 188 ASP A CA 1
ATOM 1484 C C . ASP A 1 188 ? -16.109 30.531 8.32 1 90.81 188 ASP A C 1
ATOM 1486 O O . ASP A 1 188 ? -15.227 29.688 8.117 1 90.81 188 ASP A O 1
ATOM 1490 N N . SER A 1 189 ? -17.344 30.219 8.703 1 91.75 189 SER A N 1
ATOM 1491 C CA . SER A 1 189 ? -17.734 28.875 9.086 1 91.75 189 SER A CA 1
ATOM 1492 C C . SER A 1 189 ? -17.625 27.906 7.906 1 91.75 189 SER A C 1
ATOM 1494 O O . SER A 1 189 ? -17.219 26.766 8.07 1 91.75 189 SER A O 1
ATOM 1496 N N . THR A 1 190 ? -17.938 28.391 6.754 1 90.44 190 THR A N 1
ATOM 1497 C CA . THR A 1 190 ? -17.906 27.547 5.566 1 90.44 190 THR A CA 1
ATOM 1498 C C . THR A 1 190 ? -16.469 27.141 5.234 1 90.44 190 THR A C 1
ATOM 1500 O O . THR A 1 190 ? -16.203 25.969 4.957 1 90.44 190 THR A O 1
ATOM 1503 N N . ARG A 1 191 ? -15.625 28.109 5.277 1 86 191 ARG A N 1
ATOM 1504 C CA . ARG A 1 191 ? -14.227 27.828 5 1 86 191 ARG A CA 1
ATOM 1505 C C . ARG A 1 191 ? -13.633 26.906 6.062 1 86 191 ARG A C 1
ATOM 1507 O O . ARG A 1 191 ? -12.867 25.984 5.742 1 86 191 ARG A O 1
ATOM 1514 N N . ARG A 1 192 ? -13.938 27.125 7.293 1 90.94 192 ARG A N 1
ATOM 1515 C CA . ARG A 1 192 ? -13.438 26.281 8.383 1 90.94 192 ARG A CA 1
ATOM 1516 C C . ARG A 1 192 ? -13.883 24.828 8.211 1 90.94 192 ARG A C 1
ATOM 1518 O O . ARG A 1 192 ? -13.086 23.906 8.367 1 90.94 192 ARG A O 1
ATOM 1525 N N . GLU A 1 193 ? -15.125 24.688 7.867 1 89.19 193 GLU A N 1
ATOM 1526 C CA . GLU A 1 193 ? -15.672 23.344 7.664 1 89.19 193 GLU A CA 1
ATOM 1527 C C . GLU A 1 193 ? -14.969 22.641 6.516 1 89.19 193 GLU A C 1
ATOM 1529 O O . GLU A 1 193 ? -14.648 21.453 6.621 1 89.19 193 GLU A O 1
ATOM 1534 N N . ASN A 1 194 ? -14.719 23.391 5.469 1 85 194 ASN A N 1
ATOM 1535 C CA . ASN A 1 194 ? -14.055 22.797 4.309 1 85 194 ASN A CA 1
ATOM 1536 C C . ASN A 1 194 ? -12.625 22.391 4.625 1 85 194 ASN A C 1
ATOM 1538 O O . ASN A 1 194 ? -12.188 21.297 4.262 1 85 194 ASN A O 1
ATOM 1542 N N . VAL A 1 195 ? -11.922 23.219 5.328 1 83.88 195 VAL A N 1
ATOM 1543 C CA . VAL A 1 195 ? -10.523 22.953 5.641 1 83.88 195 VAL A CA 1
ATOM 1544 C C . VAL A 1 195 ? -10.422 21.797 6.633 1 83.88 195 VAL A C 1
ATOM 1546 O O . VAL A 1 195 ? -9.562 20.922 6.492 1 83.88 195 VAL A O 1
ATOM 1549 N N . CYS A 1 196 ? -11.297 21.812 7.598 1 87.81 196 CYS A N 1
ATOM 1550 C CA . CYS A 1 196 ? -11.266 20.75 8.594 1 87.81 196 CYS A CA 1
ATOM 1551 C C . CYS A 1 196 ? -11.602 19.406 7.957 1 87.81 196 CYS A C 1
ATOM 1553 O O . CYS A 1 196 ? -11.008 18.391 8.312 1 87.81 196 CYS A O 1
ATOM 1555 N N . THR A 1 197 ? -12.492 19.422 7.012 1 82.06 197 THR A N 1
ATOM 1556 C CA . THR A 1 197 ? -12.828 18.203 6.297 1 82.06 197 THR A CA 1
ATOM 1557 C C . THR A 1 197 ? -11.633 17.703 5.492 1 82.06 197 THR A C 1
ATOM 1559 O O . THR A 1 197 ? -11.289 16.516 5.543 1 82.06 197 THR A O 1
ATOM 1562 N N . THR A 1 198 ? -11.031 18.641 4.816 1 76.19 198 THR A N 1
ATOM 1563 C CA . THR A 1 198 ? -9.867 18.297 4.012 1 76.19 198 THR A CA 1
ATOM 1564 C C . THR A 1 198 ? -8.719 17.828 4.902 1 76.19 198 THR A C 1
ATOM 1566 O O . THR A 1 198 ? -8.031 16.859 4.566 1 76.19 198 THR A O 1
ATOM 1569 N N . PHE A 1 199 ? -8.555 18.516 6.043 1 81.62 199 PHE A N 1
ATOM 1570 C CA . PHE A 1 199 ? -7.496 18.188 6.988 1 81.62 199 PHE A CA 1
ATOM 1571 C C . PHE A 1 199 ? -7.727 16.812 7.598 1 81.62 199 PHE A C 1
ATOM 1573 O O . PHE A 1 199 ? -6.777 16.047 7.801 1 81.62 199 PHE A O 1
ATOM 1580 N N . ARG A 1 200 ? -8.945 16.5 7.848 1 78.56 200 ARG A N 1
ATOM 1581 C CA . ARG A 1 200 ? -9.297 15.172 8.359 1 78.56 200 ARG A CA 1
ATOM 1582 C C . ARG A 1 200 ? -8.922 14.078 7.367 1 78.56 200 ARG A C 1
ATOM 1584 O O . ARG A 1 200 ? -8.359 13.055 7.75 1 78.56 200 ARG A O 1
ATOM 1591 N N . ARG A 1 201 ? -9.219 14.305 6.156 1 70.62 201 ARG A N 1
ATOM 1592 C CA . ARG A 1 201 ? -8.898 13.344 5.109 1 70.62 201 ARG A CA 1
ATOM 1593 C C . ARG A 1 201 ? -7.387 13.18 4.961 1 70.62 201 ARG A C 1
ATOM 1595 O O . ARG A 1 201 ? -6.898 12.062 4.766 1 70.62 201 ARG A O 1
ATOM 1602 N N . PHE A 1 202 ? -6.766 14.367 5.066 1 74.81 202 PHE A N 1
ATOM 1603 C CA . PHE A 1 202 ? -5.309 14.406 5.012 1 74.81 202 PHE A CA 1
ATOM 1604 C C . PHE A 1 202 ? -4.703 13.562 6.125 1 74.81 202 PHE A C 1
ATOM 1606 O O . PHE A 1 202 ? -3.809 12.75 5.879 1 74.81 202 PHE A O 1
ATOM 1613 N N . LEU A 1 203 ? -5.164 13.688 7.348 1 77.31 203 LEU A N 1
ATOM 1614 C CA . LEU A 1 203 ? -4.648 12.969 8.508 1 77.31 203 LEU A CA 1
ATOM 1615 C C . LEU A 1 203 ? -4.906 11.469 8.383 1 77.31 203 LEU A C 1
ATOM 1617 O O . LEU A 1 203 ? -4.082 10.656 8.805 1 77.31 203 LEU A O 1
ATOM 1621 N N . ALA A 1 204 ? -5.973 11.172 7.785 1 67.19 204 ALA A N 1
ATOM 1622 C CA . ALA A 1 204 ? -6.336 9.766 7.609 1 67.19 204 ALA A CA 1
ATOM 1623 C C . ALA A 1 204 ? -5.383 9.07 6.645 1 67.19 204 ALA A C 1
ATOM 1625 O O . ALA A 1 204 ? -5.047 7.898 6.828 1 67.19 204 ALA A O 1
ATOM 1626 N N . ARG A 1 205 ? -4.875 9.867 5.73 1 66.25 205 ARG A N 1
ATOM 1627 C CA . ARG A 1 205 ? -3.975 9.32 4.719 1 66.25 205 ARG A CA 1
ATOM 1628 C C . ARG A 1 205 ? -2.543 9.25 5.238 1 66.25 205 ARG A C 1
ATOM 1630 O O . ARG A 1 205 ? -1.777 8.367 4.848 1 66.25 205 ARG A O 1
ATOM 1637 N N . ALA A 1 206 ? -2.211 10.273 6.082 1 66.75 206 ALA A N 1
ATOM 1638 C CA . ALA A 1 206 ? -0.822 10.461 6.496 1 66.75 206 ALA A CA 1
ATOM 1639 C C . ALA A 1 206 ? -0.44 9.469 7.594 1 66.75 206 ALA A C 1
ATOM 1641 O O . ALA A 1 206 ? 0.745 9.219 7.824 1 66.75 206 ALA A O 1
ATOM 1642 N N . ARG A 1 207 ? -1.308 8.797 8.102 1 65.06 207 ARG A N 1
ATOM 1643 C CA . ARG A 1 207 ? -1.025 7.883 9.211 1 65.06 207 ARG A CA 1
ATOM 1644 C C . ARG A 1 207 ? -0.088 8.531 10.227 1 65.06 207 ARG A C 1
ATOM 1646 O O . ARG A 1 207 ? 0.937 7.949 10.586 1 65.06 207 ARG A O 1
ATOM 1653 N N . CYS A 1 208 ? -0.411 9.508 10.758 1 72.94 208 CYS A N 1
ATOM 1654 C CA . CYS A 1 208 ? 0.39 10.312 11.68 1 72.94 208 CYS A CA 1
ATOM 1655 C C . CYS A 1 208 ? 0.611 9.578 12.992 1 72.94 208 CYS A C 1
ATOM 1657 O O . CYS A 1 208 ? -0.242 8.805 13.43 1 72.94 208 CYS A O 1
ATOM 1659 N N . THR A 1 209 ? 1.831 9.734 13.484 1 75.81 209 THR A N 1
ATOM 1660 C CA . THR A 1 209 ? 2.15 9.211 14.805 1 75.81 209 THR A CA 1
ATOM 1661 C C . THR A 1 209 ? 1.62 10.133 15.898 1 75.81 209 THR A C 1
ATOM 1663 O O . THR A 1 209 ? 1.248 11.273 15.625 1 75.81 209 THR A O 1
ATOM 1666 N N . ASP A 1 210 ? 1.537 9.547 17.094 1 81.38 210 ASP A N 1
ATOM 1667 C CA . ASP A 1 210 ? 1.108 10.344 18.25 1 81.38 210 ASP A CA 1
ATOM 1668 C C . ASP A 1 210 ? 2.053 11.523 18.484 1 81.38 210 ASP A C 1
ATOM 1670 O O . ASP A 1 210 ? 1.609 12.625 18.828 1 81.38 210 ASP A O 1
ATOM 1674 N N . LYS A 1 211 ? 3.334 11.273 18.219 1 78.25 211 LYS A N 1
ATOM 1675 C CA . LYS A 1 211 ? 4.316 12.336 18.406 1 78.25 211 LYS A CA 1
ATOM 1676 C C . LYS A 1 211 ? 4.109 13.469 17.406 1 78.25 211 LYS A C 1
ATOM 1678 O O . LYS A 1 211 ? 4.203 14.641 17.766 1 78.25 211 LYS A O 1
ATOM 1683 N N . GLU A 1 212 ? 3.775 13.102 16.234 1 81 212 GLU A N 1
ATOM 1684 C CA . GLU A 1 212 ? 3.533 14.094 15.203 1 81 212 GLU A CA 1
ATOM 1685 C C . GLU A 1 212 ? 2.275 14.906 15.492 1 81 212 GLU A C 1
ATOM 1687 O O . GLU A 1 212 ? 2.266 16.125 15.328 1 81 212 GLU A O 1
ATOM 1692 N N . ILE A 1 213 ? 1.248 14.219 15.922 1 85.44 213 ILE A N 1
ATOM 1693 C CA . ILE A 1 213 ? -0.006 14.875 16.266 1 85.44 213 ILE A CA 1
ATOM 1694 C C . ILE A 1 213 ? 0.228 15.859 17.422 1 85.44 213 ILE A C 1
ATOM 1696 O O . ILE A 1 213 ? -0.24 17 17.359 1 85.44 213 ILE A O 1
ATOM 1700 N N . LYS A 1 214 ? 0.985 15.477 18.406 1 86.62 214 LYS A N 1
ATOM 1701 C CA . LYS A 1 214 ? 1.255 16.312 19.578 1 86.62 214 LYS A CA 1
ATOM 1702 C C . LYS A 1 214 ? 2.043 17.562 19.188 1 86.62 214 LYS A C 1
ATOM 1704 O O . LYS A 1 214 ? 1.789 18.656 19.703 1 86.62 214 LYS A O 1
ATOM 1709 N N . ALA A 1 215 ? 2.949 17.375 18.344 1 84.5 215 ALA A N 1
ATOM 1710 C CA . ALA A 1 215 ? 3.756 18.5 17.875 1 84.5 215 ALA A CA 1
ATOM 1711 C C . ALA A 1 215 ? 2.891 19.547 17.188 1 84.5 215 ALA A C 1
ATOM 1713 O O . ALA A 1 215 ? 2.988 20.734 17.5 1 84.5 215 ALA A O 1
ATOM 1714 N N . LEU A 1 216 ? 2.012 19.109 16.281 1 87.5 216 LEU A N 1
ATOM 1715 C CA . LEU A 1 216 ? 1.141 20.031 15.555 1 87.5 216 LEU A CA 1
ATOM 1716 C C . LEU A 1 216 ? 0.131 20.672 16.5 1 87.5 216 LEU A C 1
ATOM 1718 O O . LEU A 1 216 ? -0.173 21.859 16.359 1 87.5 216 LEU A O 1
ATOM 1722 N N . LEU A 1 217 ? -0.34 19.891 17.406 1 90.56 217 LEU A N 1
ATOM 1723 C CA . LEU A 1 217 ? -1.274 20.422 18.391 1 90.56 217 LEU A CA 1
ATOM 1724 C C . LEU A 1 217 ? -0.646 21.562 19.188 1 90.56 217 LEU A C 1
ATOM 1726 O O . LEU A 1 217 ? -1.292 22.594 19.422 1 90.56 217 LEU A O 1
ATOM 1730 N N . TRP A 1 218 ? 0.532 21.359 19.594 1 88.62 218 TRP A N 1
ATOM 1731 C CA . TRP A 1 218 ? 1.256 22.375 20.344 1 88.62 218 TRP A CA 1
ATOM 1732 C C . TRP A 1 218 ? 1.406 23.656 19.531 1 88.62 218 TRP A C 1
ATOM 1734 O O . TRP A 1 218 ? 1.211 24.766 20.047 1 88.62 218 TRP A O 1
ATOM 1744 N N . ILE A 1 219 ? 1.688 23.562 18.344 1 87.75 219 ILE A N 1
ATOM 1745 C CA . ILE A 1 219 ? 1.893 24.719 17.469 1 87.75 219 ILE A CA 1
ATOM 1746 C C . ILE A 1 219 ? 0.576 25.469 17.297 1 87.75 219 ILE A C 1
ATOM 1748 O O . ILE A 1 219 ? 0.532 26.688 17.406 1 87.75 219 ILE A O 1
ATOM 1752 N N . PHE A 1 220 ? -0.504 24.688 16.984 1 90.75 220 PHE A N 1
ATOM 1753 C CA . PHE A 1 220 ? -1.804 25.312 16.781 1 90.75 220 PHE A CA 1
ATOM 1754 C C . PHE A 1 220 ? -2.266 26.016 18.031 1 90.75 220 PHE A C 1
ATOM 1756 O O . PHE A 1 220 ? -2.803 27.125 17.969 1 90.75 220 PHE A O 1
ATOM 1763 N N . GLU A 1 221 ? -2.01 25.406 19.172 1 91.25 221 GLU A N 1
ATOM 1764 C CA . GLU A 1 221 ? -2.42 26 20.438 1 91.25 221 GLU A CA 1
ATOM 1765 C C . GLU A 1 221 ? -1.622 27.266 20.75 1 91.25 221 GLU A C 1
ATOM 1767 O O . GLU A 1 221 ? -2.182 28.266 21.203 1 91.25 221 GLU A O 1
ATOM 1772 N N . LYS A 1 222 ? -0.378 27.203 20.562 1 89.38 222 LYS A N 1
ATOM 1773 C CA . LYS A 1 222 ? 0.461 28.375 20.797 1 89.38 222 LYS A CA 1
ATOM 1774 C C . LYS A 1 222 ? 0.081 29.516 19.859 1 89.38 222 LYS A C 1
ATOM 1776 O O . LYS A 1 222 ? 0.036 30.672 20.266 1 89.38 222 LYS A O 1
ATOM 1781 N N . ALA A 1 223 ? -0.19 29.188 18.641 1 88.31 223 ALA A N 1
ATOM 1782 C CA . ALA A 1 223 ? -0.604 30.188 17.656 1 88.31 223 ALA A CA 1
ATOM 1783 C C . ALA A 1 223 ? -1.938 30.828 18.047 1 88.31 223 ALA A C 1
ATOM 1785 O O . ALA A 1 223 ? -2.096 32.031 17.984 1 88.31 223 ALA A O 1
ATOM 1786 N N . LYS A 1 224 ? -2.852 29.953 18.406 1 90.56 224 LYS A N 1
ATOM 1787 C CA . LYS A 1 224 ? -4.164 30.438 18.828 1 90.56 224 LYS A CA 1
ATOM 1788 C C . LYS A 1 224 ? -4.051 31.391 20.016 1 90.56 224 LYS A C 1
ATOM 1790 O O . LYS A 1 224 ? -4.672 32.469 20.031 1 90.56 224 LYS A O 1
ATOM 1795 N N . ARG A 1 225 ? -3.258 31.062 20.984 1 89 225 ARG A N 1
ATOM 1796 C CA . ARG A 1 225 ? -3.057 31.891 22.188 1 89 225 ARG A CA 1
ATOM 1797 C C . ARG A 1 225 ? -2.461 33.25 21.812 1 89 225 ARG A C 1
ATOM 1799 O O . ARG A 1 225 ? -2.861 34.281 22.359 1 89 225 ARG A O 1
ATOM 1806 N N . ARG A 1 226 ? -1.548 33.25 20.938 1 86.31 226 ARG A N 1
ATOM 1807 C CA . ARG A 1 226 ? -0.895 34.469 20.516 1 86.31 226 ARG A CA 1
ATOM 1808 C C . ARG A 1 226 ? -1.854 35.375 19.734 1 86.31 226 ARG A C 1
ATOM 1810 O O . ARG A 1 226 ? -1.828 36.594 19.875 1 86.31 226 ARG A O 1
ATOM 1817 N N . VAL A 1 227 ? -2.678 34.75 18.891 1 84.12 227 VAL A N 1
ATOM 1818 C CA . VAL A 1 227 ? -3.648 35.469 18.078 1 84.12 227 VAL A CA 1
ATOM 1819 C C . VAL A 1 227 ? -4.691 36.125 19 1 84.12 227 VAL A C 1
ATOM 1821 O O . VAL A 1 227 ? -5.117 37.25 18.75 1 84.12 227 VAL A O 1
ATOM 1824 N N . LEU A 1 228 ? -5.066 35.406 20.016 1 85.31 228 LEU A N 1
ATOM 1825 C CA . LEU A 1 228 ? -6.094 35.875 20.938 1 85.31 228 LEU A CA 1
ATOM 1826 C C . LEU A 1 228 ? -5.492 36.844 21.969 1 85.31 228 LEU A C 1
ATOM 1828 O O . LEU A 1 228 ? -6.223 37.469 22.734 1 85.31 228 LEU A O 1
ATOM 1832 N N . GLY A 1 229 ? -4.188 37.125 21.828 1 75.69 229 GLY A N 1
ATOM 1833 C CA . GLY A 1 229 ? -3.551 38.094 22.719 1 75.69 229 GLY A CA 1
ATOM 1834 C C . GLY A 1 229 ? -3.281 37.531 24.109 1 75.69 229 GLY A C 1
ATOM 1835 O O . GLY A 1 229 ? -3.133 38.312 25.062 1 75.69 229 GLY A O 1
ATOM 1836 N N . VAL A 1 230 ? -3.604 36.281 24.312 1 59.31 230 VAL A N 1
ATOM 1837 C CA . VAL A 1 230 ? -3.393 35.719 25.641 1 59.31 230 VAL A CA 1
ATOM 1838 C C . VAL A 1 230 ? -1.899 35.531 25.891 1 59.31 230 VAL A C 1
ATOM 1840 O O . VAL A 1 230 ? -1.229 34.812 25.141 1 59.31 230 VAL A O 1
ATOM 1843 N N . LYS A 1 231 ? -1.146 36.594 26.125 1 51.25 231 LYS A N 1
ATOM 1844 C CA . LYS A 1 231 ? 0.259 36.625 26.516 1 51.25 231 LYS A CA 1
ATOM 1845 C C . LYS A 1 231 ? 0.597 35.469 27.453 1 51.25 231 LYS A C 1
ATOM 1847 O O . LYS A 1 231 ? -0.197 35.125 28.328 1 51.25 231 LYS A O 1
ATOM 1852 N N . ARG A 1 232 ? 1.329 34.344 27.141 1 48.72 232 ARG A N 1
ATOM 1853 C CA . ARG A 1 232 ? 1.884 33.469 28.172 1 48.72 232 ARG A CA 1
ATOM 1854 C C . ARG A 1 232 ? 2.285 34.281 29.406 1 48.72 232 ARG A C 1
ATOM 1856 O O . ARG A 1 232 ? 2.869 35.344 29.297 1 48.72 232 ARG A O 1
ATOM 1863 N N . ARG A 1 233 ? 1.533 34.125 30.5 1 36.31 233 ARG A N 1
ATOM 1864 C CA . ARG A 1 233 ? 2.344 34.312 31.703 1 36.31 233 ARG A CA 1
ATOM 1865 C C . ARG A 1 233 ? 3.652 33.562 31.609 1 36.31 233 ARG A C 1
ATOM 1867 O O . ARG A 1 233 ? 3.65 32.344 31.359 1 36.31 233 ARG A O 1
ATOM 1874 N N . ASN A 1 234 ? 4.84 34.156 31.453 1 31.55 234 ASN A N 1
ATOM 1875 C CA . ASN A 1 234 ? 6.125 33.562 31.766 1 31.55 234 ASN A CA 1
ATOM 1876 C C . ASN A 1 234 ? 5.988 32.5 32.844 1 31.55 234 ASN A C 1
ATOM 1878 O O . ASN A 1 234 ? 5.34 32.719 33.875 1 31.55 234 ASN A O 1
ATOM 1882 N N . MET B 1 1 ? 8.617 9.641 -12.055 1 82.88 1 MET B N 1
ATOM 1883 C CA . MET B 1 1 ? 9.711 8.773 -11.609 1 82.88 1 MET B CA 1
ATOM 1884 C C . MET B 1 1 ? 9.602 7.402 -12.266 1 82.88 1 MET B C 1
ATOM 1886 O O . MET B 1 1 ? 8.555 6.762 -12.219 1 82.88 1 MET B O 1
ATOM 1890 N N . ASP B 1 2 ? 10.656 7.008 -12.977 1 94.31 2 ASP B N 1
ATOM 1891 C CA . ASP B 1 2 ? 10.703 5.688 -13.602 1 94.31 2 ASP B CA 1
ATOM 1892 C C . ASP B 1 2 ? 11.258 4.645 -12.633 1 94.31 2 ASP B C 1
ATOM 1894 O O . ASP B 1 2 ? 12.203 4.914 -11.891 1 94.31 2 ASP B O 1
ATOM 1898 N N . VAL B 1 3 ? 10.625 3.506 -12.664 1 97.94 3 VAL B N 1
ATOM 1899 C CA . VAL B 1 3 ? 11.039 2.438 -11.758 1 97.94 3 VAL B CA 1
ATOM 1900 C C . VAL B 1 3 ? 11.477 1.219 -12.562 1 97.94 3 VAL B C 1
ATOM 1902 O O . VAL B 1 3 ? 10.781 0.796 -13.492 1 97.94 3 VAL B O 1
ATOM 1905 N N . ARG B 1 4 ? 12.633 0.73 -12.297 1 98.62 4 ARG B N 1
ATOM 1906 C CA . ARG B 1 4 ? 13.117 -0.552 -12.797 1 98.62 4 ARG B CA 1
ATOM 1907 C C . ARG B 1 4 ? 12.969 -1.644 -11.742 1 98.62 4 ARG B C 1
ATOM 1909 O O . ARG B 1 4 ? 13.383 -1.469 -10.594 1 98.62 4 ARG B O 1
ATOM 1916 N N . VAL B 1 5 ? 12.352 -2.711 -12.094 1 98.88 5 VAL B N 1
ATOM 1917 C CA . VAL B 1 5 ? 12.273 -3.873 -11.211 1 98.88 5 VAL B CA 1
ATOM 1918 C C . VAL B 1 5 ? 13.422 -4.836 -11.523 1 98.88 5 VAL B C 1
ATOM 1920 O O . VAL B 1 5 ? 13.602 -5.242 -12.672 1 98.88 5 VAL B O 1
ATOM 1923 N N . VAL B 1 6 ? 14.195 -5.188 -10.492 1 98.94 6 VAL B N 1
ATOM 1924 C CA . VAL B 1 6 ? 15.312 -6.117 -10.641 1 98.94 6 VAL B CA 1
ATOM 1925 C C . VAL B 1 6 ? 15.07 -7.359 -9.789 1 98.94 6 VAL B C 1
ATOM 1927 O O . VAL B 1 6 ? 14.906 -7.262 -8.57 1 98.94 6 VAL B O 1
ATOM 1930 N N . LEU B 1 7 ? 15.055 -8.477 -10.43 1 98.81 7 LEU B N 1
ATOM 1931 C CA . LEU B 1 7 ? 14.961 -9.75 -9.719 1 98.81 7 LEU B CA 1
ATOM 1932 C C . LEU B 1 7 ? 16.297 -10.477 -9.742 1 98.81 7 LEU B C 1
ATOM 1934 O O . LEU B 1 7 ? 16.828 -10.805 -10.812 1 98.81 7 LEU B O 1
ATOM 1938 N N . VAL B 1 8 ? 16.781 -10.742 -8.547 1 98.75 8 VAL B N 1
ATOM 1939 C CA . VAL B 1 8 ? 18.062 -11.43 -8.445 1 98.75 8 VAL B CA 1
ATOM 1940 C C . VAL B 1 8 ? 17.828 -12.93 -8.281 1 98.75 8 VAL B C 1
ATOM 1942 O O . VAL B 1 8 ? 17.188 -13.367 -7.324 1 98.75 8 VAL B O 1
ATOM 1945 N N . GLU B 1 9 ? 18.266 -13.703 -9.203 1 98.44 9 GLU B N 1
ATOM 1946 C CA . GLU B 1 9 ? 18.219 -15.164 -9.211 1 98.44 9 GLU B CA 1
ATOM 1947 C C . GLU B 1 9 ? 16.828 -15.68 -8.875 1 98.44 9 GLU B C 1
ATOM 1949 O O . GLU B 1 9 ? 16.672 -16.531 -7.988 1 98.44 9 GLU B O 1
ATOM 1954 N N . PRO B 1 10 ? 15.859 -15.18 -9.578 1 98.19 10 PRO B N 1
ATOM 1955 C CA . PRO B 1 10 ? 14.531 -15.727 -9.312 1 98.19 10 PRO B CA 1
ATOM 1956 C C . PRO B 1 10 ? 14.438 -17.219 -9.602 1 98.19 10 PRO B C 1
ATOM 1958 O O . PRO B 1 10 ? 14.961 -17.703 -10.617 1 98.19 10 PRO B O 1
ATOM 1961 N N . LYS B 1 11 ? 13.781 -17.938 -8.75 1 96.88 11 LYS B N 1
ATOM 1962 C CA . LYS B 1 11 ? 13.773 -19.406 -8.789 1 96.88 11 LYS B CA 1
ATOM 1963 C C . LYS B 1 11 ? 12.656 -19.922 -9.695 1 96.88 11 LYS B C 1
ATOM 1965 O O . LYS B 1 11 ? 12.867 -20.859 -10.477 1 96.88 11 LYS B O 1
ATOM 1970 N N . TYR B 1 12 ? 11.438 -19.391 -9.57 1 95.5 12 TYR B N 1
ATOM 1971 C CA . TYR B 1 12 ? 10.266 -19.922 -10.25 1 95.5 12 TYR B CA 1
ATOM 1972 C C . TYR B 1 12 ? 9.805 -18.984 -11.367 1 95.5 12 TYR B C 1
ATOM 1974 O O . TYR B 1 12 ? 9.523 -17.812 -11.125 1 95.5 12 TYR B O 1
ATOM 1982 N N . ASP B 1 13 ? 9.648 -19.484 -12.523 1 96.56 13 ASP B N 1
ATOM 1983 C CA . ASP B 1 13 ? 9.258 -18.672 -13.664 1 96.56 13 ASP B CA 1
ATOM 1984 C C . ASP B 1 13 ? 7.832 -18.141 -13.5 1 96.56 13 ASP B C 1
ATOM 1986 O O . ASP B 1 13 ? 7.496 -17.062 -14 1 96.56 13 ASP B O 1
ATOM 1990 N N . GLY B 1 14 ? 7.008 -18.922 -12.781 1 95.94 14 GLY B N 1
ATOM 1991 C CA . GLY B 1 14 ? 5.676 -18.422 -12.477 1 95.94 14 GLY B CA 1
ATOM 1992 C C . GLY B 1 14 ? 5.688 -17.094 -11.758 1 95.94 14 GLY B C 1
ATOM 1993 O O . GLY B 1 14 ? 4.883 -16.203 -12.062 1 95.94 14 GLY B O 1
ATOM 1994 N N . ASN B 1 15 ? 6.625 -16.938 -10.828 1 97.38 15 ASN B N 1
ATOM 1995 C CA . ASN B 1 15 ? 6.773 -15.672 -10.109 1 97.38 15 ASN B CA 1
ATOM 1996 C C . ASN B 1 15 ? 7.195 -14.547 -11.047 1 97.38 15 ASN B C 1
ATOM 1998 O O . ASN B 1 15 ? 6.723 -13.414 -10.914 1 97.38 15 ASN B O 1
ATOM 2002 N N . ILE B 1 16 ? 8.023 -14.891 -11.945 1 98.44 16 ILE B N 1
ATOM 2003 C CA . ILE B 1 16 ? 8.469 -13.883 -12.898 1 98.44 16 ILE B CA 1
ATOM 2004 C C . ILE B 1 16 ? 7.281 -13.414 -13.742 1 98.44 16 ILE B C 1
ATOM 2006 O O . ILE B 1 16 ? 7.117 -12.211 -13.977 1 98.44 16 ILE B O 1
ATOM 2010 N N . GLY B 1 17 ? 6.465 -14.359 -14.172 1 98.25 17 GLY B N 1
ATOM 2011 C CA . GLY B 1 17 ? 5.246 -14.008 -14.883 1 98.25 17 GLY B CA 1
ATOM 2012 C C . GLY B 1 17 ? 4.324 -13.117 -14.078 1 98.25 17 GLY B C 1
ATOM 2013 O O . GLY B 1 17 ? 3.84 -12.094 -14.578 1 98.25 17 GLY B O 1
ATOM 2014 N N . HIS B 1 18 ? 4.113 -13.477 -12.82 1 98.19 18 HIS B N 1
ATOM 2015 C CA . HIS B 1 18 ? 3.285 -12.672 -11.922 1 98.19 18 HIS B CA 1
ATOM 2016 C C . HIS B 1 18 ? 3.855 -11.273 -11.75 1 98.19 18 HIS B C 1
ATOM 2018 O O . HIS B 1 18 ? 3.107 -10.289 -11.703 1 98.19 18 HIS B O 1
ATOM 2024 N N . VAL B 1 19 ? 5.148 -11.172 -11.617 1 98.69 19 VAL B N 1
ATOM 2025 C CA . VAL B 1 19 ? 5.812 -9.883 -11.445 1 98.69 19 VAL B CA 1
ATOM 2026 C C . VAL B 1 19 ? 5.574 -9.016 -12.672 1 98.69 19 VAL B C 1
ATOM 2028 O O . VAL B 1 19 ? 5.254 -7.828 -12.555 1 98.69 19 VAL B O 1
ATOM 2031 N N . ALA B 1 20 ? 5.676 -9.586 -13.836 1 98.56 20 ALA B N 1
ATOM 2032 C CA . ALA B 1 20 ? 5.402 -8.844 -15.062 1 98.56 20 ALA B CA 1
ATOM 2033 C C . ALA B 1 20 ? 3.98 -8.289 -15.062 1 98.56 20 ALA B C 1
ATOM 2035 O O . ALA B 1 20 ? 3.758 -7.129 -15.414 1 98.56 20 ALA B O 1
ATOM 2036 N N . ARG B 1 21 ? 3.084 -9.102 -14.688 1 98.25 21 ARG B N 1
ATOM 2037 C CA . ARG B 1 21 ? 1.687 -8.688 -14.625 1 98.25 21 ARG B CA 1
ATOM 2038 C C . ARG B 1 21 ? 1.503 -7.52 -13.656 1 98.25 21 ARG B C 1
ATOM 2040 O O . ARG B 1 21 ? 0.849 -6.527 -13.992 1 98.25 21 ARG B O 1
ATOM 2047 N N . VAL B 1 22 ? 2.082 -7.621 -12.531 1 98.5 22 VAL B N 1
ATOM 2048 C CA . VAL B 1 22 ? 2.014 -6.574 -11.516 1 98.5 22 VAL B CA 1
ATOM 2049 C C . VAL B 1 22 ? 2.619 -5.285 -12.07 1 98.5 22 VAL B C 1
ATOM 2051 O O . VAL B 1 22 ? 2.074 -4.195 -11.867 1 98.5 22 VAL B O 1
ATOM 2054 N N . MET B 1 23 ? 3.727 -5.441 -12.711 1 98.62 23 MET B N 1
ATOM 2055 C CA . MET B 1 23 ? 4.383 -4.277 -13.305 1 98.62 23 MET B CA 1
ATOM 2056 C C . MET B 1 23 ? 3.451 -3.562 -14.273 1 98.62 23 MET B C 1
ATOM 2058 O O . MET B 1 23 ? 3.346 -2.336 -14.25 1 98.62 23 MET B O 1
ATOM 2062 N N . LYS B 1 24 ? 2.787 -4.285 -15.039 1 98.06 24 LYS B N 1
ATOM 2063 C CA . LYS B 1 24 ? 1.86 -3.678 -15.992 1 98.06 24 LYS B CA 1
ATOM 2064 C C . LYS B 1 24 ? 0.702 -2.992 -15.266 1 98.06 24 LYS B C 1
ATOM 2066 O O . LYS B 1 24 ? 0.248 -1.926 -15.688 1 98.06 24 LYS B O 1
ATOM 2071 N N . ASN B 1 25 ? 0.206 -3.566 -14.203 1 97.38 25 ASN B N 1
ATOM 2072 C CA . ASN B 1 25 ? -0.848 -2.955 -13.406 1 97.38 25 ASN B CA 1
ATOM 2073 C C . ASN B 1 25 ? -0.454 -1.558 -12.93 1 97.38 25 ASN B C 1
ATOM 2075 O O . ASN B 1 25 ? -1.313 -0.691 -12.758 1 97.38 25 ASN B O 1
ATOM 2079 N N . PHE B 1 26 ? 0.857 -1.406 -12.734 1 97.56 26 PHE B N 1
ATOM 2080 C CA . PHE B 1 26 ? 1.272 -0.15 -12.117 1 97.56 26 PHE B CA 1
ATOM 2081 C C . PHE B 1 26 ? 2.121 0.669 -13.086 1 97.56 26 PHE B C 1
ATOM 2083 O O . PHE B 1 26 ? 2.879 1.546 -12.664 1 97.56 26 PHE B O 1
ATOM 2090 N N . GLY B 1 27 ? 2.105 0.292 -14.328 1 97.12 27 GLY B N 1
ATOM 2091 C CA . GLY B 1 27 ? 2.709 1.087 -15.383 1 97.12 27 GLY B CA 1
ATOM 2092 C C . GLY B 1 27 ? 4.227 1.052 -15.367 1 97.12 27 GLY B C 1
ATOM 2093 O O . GLY B 1 27 ? 4.879 1.992 -15.82 1 97.12 27 GLY B O 1
ATOM 2094 N N . VAL B 1 28 ? 4.836 0.075 -14.797 1 98 28 VAL B N 1
ATOM 2095 C CA . VAL B 1 28 ? 6.285 -0.107 -14.758 1 98 28 VAL B CA 1
ATOM 2096 C C . VAL B 1 28 ? 6.723 -1 -15.922 1 98 28 VAL B C 1
ATOM 2098 O O . VAL B 1 28 ? 6.145 -2.066 -16.141 1 98 28 VAL B O 1
ATOM 2101 N N . LYS B 1 29 ? 7.797 -0.623 -16.578 1 97.44 29 LYS B N 1
ATOM 2102 C CA . LYS B 1 29 ? 8.039 -1.279 -17.859 1 97.44 29 LYS B CA 1
ATOM 2103 C C . LYS B 1 29 ? 9.422 -1.929 -17.891 1 97.44 29 LYS B C 1
ATOM 2105 O O . LYS B 1 29 ? 9.711 -2.73 -18.781 1 97.44 29 LYS B O 1
ATOM 2110 N N . GLU B 1 30 ? 10.211 -1.625 -17.031 1 98.38 30 GLU B N 1
ATOM 2111 C CA . GLU B 1 30 ? 11.578 -2.146 -17.078 1 98.38 30 GLU B CA 1
ATOM 2112 C C . GLU B 1 30 ? 11.766 -3.303 -16.094 1 98.38 30 GLU B C 1
ATOM 2114 O O . GLU B 1 30 ? 11.75 -3.102 -14.883 1 98.38 30 GLU B O 1
ATOM 2119 N N . LEU B 1 31 ? 12 -4.484 -16.656 1 98.75 31 LEU B N 1
ATOM 2120 C CA . LEU B 1 31 ? 12.273 -5.695 -15.891 1 98.75 31 LEU B CA 1
ATOM 2121 C C . LEU B 1 31 ? 13.672 -6.223 -16.172 1 98.75 31 LEU B C 1
ATOM 2123 O O . LEU B 1 31 ? 14.016 -6.492 -17.328 1 98.75 31 LEU B O 1
ATOM 2127 N N . PHE B 1 32 ? 14.438 -6.309 -15.164 1 98.81 32 PHE B N 1
ATOM 2128 C CA . PHE B 1 32 ? 15.766 -6.902 -15.258 1 98.81 32 PHE B CA 1
ATOM 2129 C C . PHE B 1 32 ? 15.844 -8.188 -14.445 1 98.81 32 PHE B C 1
ATOM 2131 O O . PHE B 1 32 ? 15.398 -8.227 -13.297 1 98.81 32 PHE B O 1
ATOM 2138 N N . LEU B 1 33 ? 16.391 -9.227 -15.047 1 98.75 33 LEU B N 1
ATOM 2139 C CA . LEU B 1 33 ? 16.625 -10.516 -14.391 1 98.75 33 LEU B CA 1
ATOM 2140 C C . LEU B 1 33 ? 18.109 -10.805 -14.266 1 98.75 33 LEU B C 1
ATOM 2142 O O . LEU B 1 33 ? 18.812 -10.898 -15.273 1 98.75 33 LEU B O 1
ATOM 2146 N N . VAL B 1 34 ? 18.547 -10.93 -13.031 1 98.75 34 VAL B N 1
ATOM 2147 C CA . VAL B 1 34 ? 19.938 -11.281 -12.781 1 98.75 34 VAL B CA 1
ATOM 2148 C C . VAL B 1 34 ? 20.078 -12.789 -12.617 1 98.75 34 VAL B C 1
ATOM 2150 O O . VAL B 1 34 ? 19.641 -13.352 -11.602 1 98.75 34 VAL B O 1
ATOM 2153 N N . ARG B 1 35 ? 20.562 -13.477 -13.539 1 98 35 ARG B N 1
ATOM 2154 C CA . ARG B 1 35 ? 20.828 -14.906 -13.523 1 98 35 ARG B CA 1
ATOM 2155 C C . ARG B 1 35 ? 19.609 -15.695 -13.07 1 98 35 ARG B C 1
ATOM 2157 O O . ARG B 1 35 ? 19.656 -16.438 -12.094 1 98 35 ARG B O 1
ATOM 2164 N N . PRO B 1 36 ? 18.562 -15.609 -13.82 1 98 36 PRO B N 1
ATOM 2165 C CA . PRO B 1 36 ? 17.391 -16.391 -13.438 1 98 36 PRO B CA 1
ATOM 2166 C C . PRO B 1 36 ? 17.672 -17.891 -13.391 1 98 36 PRO B C 1
ATOM 2168 O O . PRO B 1 36 ? 18.438 -18.406 -14.203 1 98 36 PRO B O 1
ATOM 2171 N N . ARG B 1 37 ? 17.078 -18.547 -12.453 1 96.88 37 ARG B N 1
ATOM 2172 C CA . ARG B 1 37 ? 17.359 -19.953 -12.234 1 96.88 37 ARG B CA 1
ATOM 2173 C C . ARG B 1 37 ? 16.391 -20.844 -13.016 1 96.88 37 ARG B C 1
ATOM 2175 O O . ARG B 1 37 ? 16.453 -22.062 -12.938 1 96.88 37 ARG B O 1
ATOM 2182 N N . SER B 1 38 ? 15.43 -20.25 -13.633 1 93.19 38 SER B N 1
ATOM 2183 C CA . SER B 1 38 ? 14.484 -20.953 -14.5 1 93.19 38 SER B CA 1
ATOM 2184 C C . SER B 1 38 ? 14.305 -20.234 -15.828 1 93.19 38 SER B C 1
ATOM 2186 O O . SER B 1 38 ? 14.453 -19.016 -15.898 1 93.19 38 SER B O 1
ATOM 2188 N N . GLU B 1 39 ? 14.016 -21.016 -16.844 1 91.62 39 GLU B N 1
ATOM 2189 C CA . GLU B 1 39 ? 13.656 -20.422 -18.125 1 91.62 39 GLU B CA 1
ATOM 2190 C C . GLU B 1 39 ? 12.234 -19.875 -18.094 1 91.62 39 GLU B C 1
ATOM 2192 O O . GLU B 1 39 ? 11.383 -20.375 -17.375 1 91.62 39 GLU B O 1
ATOM 2197 N N . LEU B 1 40 ? 12.102 -18.875 -18.828 1 92.44 40 LEU B N 1
ATOM 2198 C CA . LEU B 1 40 ? 10.758 -18.312 -18.969 1 92.44 40 LEU B CA 1
ATOM 2199 C C . LEU B 1 40 ? 9.906 -19.188 -19.891 1 92.44 40 LEU B C 1
ATOM 2201 O O . LEU B 1 40 ? 9.992 -19.078 -21.125 1 92.44 40 LEU B O 1
ATOM 2205 N N . GLY B 1 41 ? 9.172 -20.047 -19.297 1 92.44 41 GLY B N 1
ATOM 2206 C CA . GLY B 1 41 ? 8.398 -21 -20.078 1 92.44 41 GLY B CA 1
ATOM 2207 C C . GLY B 1 41 ? 6.906 -20.719 -20.062 1 92.44 41 GLY B C 1
ATOM 2208 O O . GLY B 1 41 ? 6.496 -19.562 -19.953 1 92.44 41 GLY B O 1
ATOM 2209 N N . GLU B 1 42 ? 6.164 -21.781 -20.25 1 93.69 42 GLU B N 1
ATOM 2210 C CA . GLU B 1 42 ? 4.711 -21.688 -20.391 1 93.69 42 GLU B CA 1
ATOM 2211 C C . GLU B 1 42 ? 4.066 -21.188 -19.109 1 93.69 42 GLU B C 1
ATOM 2213 O O . GLU B 1 42 ? 3.07 -20.469 -19.156 1 93.69 42 GLU B O 1
ATOM 2218 N N . VAL B 1 43 ? 4.707 -21.516 -18.062 1 94.31 43 VAL B N 1
ATOM 2219 C CA . VAL B 1 43 ? 4.145 -21.125 -16.781 1 94.31 43 VAL B CA 1
ATOM 2220 C C . VAL B 1 43 ? 4.262 -19.609 -16.609 1 94.31 43 VAL B C 1
ATOM 2222 O O . VAL B 1 43 ? 3.293 -18.938 -16.219 1 94.31 43 VAL B O 1
ATOM 2225 N N . ALA B 1 44 ? 5.422 -19.094 -16.938 1 96.19 44 ALA B N 1
ATOM 2226 C CA . ALA B 1 44 ? 5.625 -17.641 -16.859 1 96.19 44 ALA B CA 1
ATOM 2227 C C . ALA B 1 44 ? 4.668 -16.906 -17.797 1 96.19 44 ALA B C 1
ATOM 2229 O O . ALA B 1 44 ? 4.078 -15.891 -17.406 1 96.19 44 ALA B O 1
ATOM 2230 N N . ILE B 1 45 ? 4.48 -17.422 -18.922 1 95.75 45 ILE B N 1
ATOM 2231 C CA . ILE B 1 45 ? 3.615 -16.828 -19.938 1 95.75 45 ILE B CA 1
ATOM 2232 C C . ILE B 1 45 ? 2.17 -16.828 -19.438 1 95.75 45 ILE B C 1
ATOM 2234 O O . ILE B 1 45 ? 1.483 -15.805 -19.516 1 95.75 45 ILE B O 1
ATOM 2238 N N . ALA B 1 46 ? 1.746 -17.922 -18.938 1 94.69 46 ALA B N 1
ATOM 2239 C CA . ALA B 1 46 ? 0.379 -18.047 -18.438 1 94.69 46 ALA B CA 1
ATOM 2240 C C . ALA B 1 46 ? 0.125 -17.078 -17.281 1 94.69 46 ALA B C 1
ATOM 2242 O O . ALA B 1 46 ? -0.949 -16.469 -17.203 1 94.69 46 ALA B O 1
ATOM 2243 N N . ARG B 1 47 ? 1.143 -16.906 -16.453 1 95.19 47 ARG B N 1
ATOM 2244 C CA . ARG B 1 47 ? 0.975 -16.062 -15.273 1 95.19 47 ARG B CA 1
ATOM 2245 C C . ARG B 1 47 ? 1.052 -14.586 -15.633 1 95.19 47 ARG B C 1
ATOM 2247 O O . ARG B 1 47 ? 0.476 -13.742 -14.945 1 95.19 47 ARG B O 1
ATOM 2254 N N . ALA B 1 48 ? 1.686 -14.234 -16.719 1 95.88 48 ALA B N 1
ATOM 2255 C CA . ALA B 1 48 ? 1.846 -12.844 -17.141 1 95.88 48 ALA B CA 1
ATOM 2256 C C . ALA B 1 48 ? 0.554 -12.305 -17.75 1 95.88 48 ALA B C 1
ATOM 2258 O O . ALA B 1 48 ? 0.3 -11.094 -17.719 1 95.88 48 ALA B O 1
ATOM 2259 N N . MET B 1 49 ? -0.252 -13.242 -18.344 1 94.56 49 MET B N 1
ATOM 2260 C CA . MET B 1 49 ? -1.498 -12.859 -19 1 94.56 49 MET B CA 1
ATOM 2261 C C . MET B 1 49 ? -1.261 -11.742 -20 1 94.56 49 MET B C 1
ATOM 2263 O O . MET B 1 49 ? -0.515 -11.914 -20.969 1 94.56 49 MET B O 1
ATOM 2267 N N . HIS B 1 50 ? -1.752 -10.531 -19.781 1 92.81 50 HIS B N 1
ATOM 2268 C CA . HIS B 1 50 ? -1.681 -9.453 -20.766 1 92.81 50 HIS B CA 1
ATOM 2269 C C . HIS B 1 50 ? -0.358 -8.703 -20.656 1 92.81 50 HIS B C 1
ATOM 2271 O O . HIS B 1 50 ? -0.15 -7.707 -21.359 1 92.81 50 HIS B O 1
ATOM 2277 N N . ALA B 1 51 ? 0.559 -9.219 -19.844 1 96.44 51 ALA B N 1
ATOM 2278 C CA . ALA B 1 51 ? 1.836 -8.539 -19.641 1 96.44 51 ALA B CA 1
ATOM 2279 C C . ALA B 1 51 ? 2.973 -9.297 -20.328 1 96.44 51 ALA B C 1
ATOM 2281 O O . ALA B 1 51 ? 4.117 -9.25 -19.875 1 96.44 51 ALA B O 1
ATOM 2282 N N . LEU B 1 52 ? 2.68 -9.984 -21.344 1 96.06 52 LEU B N 1
ATOM 2283 C CA . LEU B 1 52 ? 3.664 -10.773 -22.078 1 96.06 52 LEU B CA 1
ATOM 2284 C C . LEU B 1 52 ? 4.762 -9.875 -22.641 1 96.06 52 LEU B C 1
ATOM 2286 O O . LEU B 1 52 ? 5.926 -10.289 -22.719 1 96.06 52 LEU B O 1
ATOM 2290 N N . ASP B 1 53 ? 4.395 -8.734 -23.047 1 97.06 53 ASP B N 1
ATOM 2291 C CA . ASP B 1 53 ? 5.359 -7.789 -23.594 1 97.06 53 ASP B CA 1
ATOM 2292 C C . ASP B 1 53 ? 6.477 -7.5 -22.594 1 97.06 53 ASP B C 1
ATOM 2294 O O . ASP B 1 53 ? 7.645 -7.387 -22.984 1 97.06 53 ASP B O 1
ATOM 2298 N N . LEU B 1 54 ? 6.195 -7.418 -21.328 1 97.38 54 LEU B N 1
ATOM 2299 C CA . LEU B 1 54 ? 7.191 -7.145 -20.297 1 97.38 54 LEU B CA 1
ATOM 2300 C C . LEU B 1 54 ? 8.117 -8.344 -20.109 1 97.38 54 LEU B C 1
ATOM 2302 O O . LEU B 1 54 ? 9.312 -8.18 -19.844 1 97.38 54 LEU B O 1
ATOM 2306 N N . LEU B 1 55 ? 7.547 -9.516 -20.219 1 96.5 55 LEU B N 1
ATOM 2307 C CA . LEU B 1 55 ? 8.344 -10.727 -20.109 1 96.5 55 LEU B CA 1
ATOM 2308 C C . LEU B 1 55 ? 9.312 -10.844 -21.297 1 96.5 55 LEU B C 1
ATOM 2310 O O . LEU B 1 55 ? 10.492 -11.156 -21.109 1 96.5 55 LEU B O 1
ATOM 2314 N N . GLU B 1 56 ? 8.82 -10.578 -22.438 1 95.94 56 GLU B N 1
ATOM 2315 C CA . GLU B 1 56 ? 9.609 -10.68 -23.656 1 95.94 56 GLU B CA 1
ATOM 2316 C C . GLU B 1 56 ? 10.711 -9.625 -23.703 1 95.94 56 GLU B C 1
ATOM 2318 O O . GLU B 1 56 ? 11.789 -9.867 -24.25 1 95.94 56 GLU B O 1
ATOM 2323 N N . ASN B 1 57 ? 10.43 -8.508 -23.125 1 97.38 57 ASN B N 1
ATOM 2324 C CA . ASN B 1 57 ? 11.383 -7.402 -23.172 1 97.38 57 ASN B CA 1
ATOM 2325 C C . ASN B 1 57 ? 12.305 -7.398 -21.953 1 97.38 57 ASN B C 1
ATOM 2327 O O . ASN B 1 57 ? 13.117 -6.496 -21.781 1 97.38 57 ASN B O 1
ATOM 2331 N N . ALA B 1 58 ? 12.148 -8.43 -21.109 1 98.12 58 ALA B N 1
ATOM 2332 C CA . ALA B 1 58 ? 12.984 -8.484 -19.922 1 98.12 58 ALA B CA 1
ATOM 2333 C C . ALA B 1 58 ? 14.461 -8.555 -20.281 1 98.12 58 ALA B C 1
ATOM 2335 O O . ALA B 1 58 ? 14.836 -9.258 -21.234 1 98.12 58 ALA B O 1
ATOM 2336 N N . VAL B 1 59 ? 15.281 -7.816 -19.625 1 98.31 59 VAL B N 1
ATOM 2337 C CA . VAL B 1 59 ? 16.719 -7.824 -19.859 1 98.31 59 VAL B CA 1
ATOM 2338 C C . VAL B 1 59 ? 17.406 -8.789 -18.891 1 98.31 59 VAL B C 1
ATOM 2340 O O . VAL B 1 59 ? 17.25 -8.664 -17.672 1 98.31 59 VAL B O 1
ATOM 2343 N N . ILE B 1 60 ? 18.062 -9.727 -19.453 1 98.25 60 ILE B N 1
ATOM 2344 C CA . ILE B 1 60 ? 18.766 -10.711 -18.625 1 98.25 60 ILE B CA 1
ATOM 2345 C C . ILE B 1 60 ? 20.25 -10.328 -18.531 1 98.25 60 ILE B C 1
ATOM 2347 O O . ILE B 1 60 ? 20.906 -10.078 -19.547 1 98.25 60 ILE B O 1
ATOM 2351 N N . VAL B 1 61 ? 20.75 -10.242 -17.297 1 98.5 61 VAL B N 1
ATOM 2352 C CA . VAL B 1 61 ? 22.141 -9.875 -17.078 1 98.5 61 VAL B CA 1
ATOM 2353 C C . VAL B 1 61 ? 22.812 -10.891 -16.141 1 98.5 61 VAL B C 1
ATOM 2355 O O . VAL B 1 61 ? 22.125 -11.727 -15.555 1 98.5 61 VAL B O 1
ATOM 2358 N N . ASN B 1 62 ? 24.109 -10.742 -15.977 1 98.19 62 ASN B N 1
ATOM 2359 C CA . ASN B 1 62 ? 24.875 -11.727 -15.219 1 98.19 62 ASN B CA 1
ATOM 2360 C C . ASN B 1 62 ? 25.125 -11.258 -13.789 1 98.19 62 ASN B C 1
ATOM 2362 O O . ASN B 1 62 ? 25.375 -12.07 -12.898 1 98.19 62 ASN B O 1
ATOM 2366 N N . THR B 1 63 ? 25.125 -9.922 -13.633 1 97.69 63 THR B N 1
ATOM 2367 C CA . THR B 1 63 ? 25.453 -9.406 -12.305 1 97.69 63 THR B CA 1
ATOM 2368 C C . THR B 1 63 ? 24.453 -8.32 -11.898 1 97.69 63 THR B C 1
ATOM 2370 O O . THR B 1 63 ? 23.828 -7.691 -12.75 1 97.69 63 THR B O 1
ATOM 2373 N N . LEU B 1 64 ? 24.328 -8.172 -10.602 1 98.38 64 LEU B N 1
ATOM 2374 C CA . LEU B 1 64 ? 23.484 -7.102 -10.086 1 98.38 64 LEU B CA 1
ATOM 2375 C C . LEU B 1 64 ? 24.031 -5.734 -10.492 1 98.38 64 LEU B C 1
ATOM 2377 O O . LEU B 1 64 ? 23.266 -4.82 -10.805 1 98.38 64 LEU B O 1
ATOM 2381 N N . GLU B 1 65 ? 25.344 -5.582 -10.539 1 96.12 65 GLU B N 1
ATOM 2382 C CA . GLU B 1 65 ? 25.969 -4.332 -10.945 1 96.12 65 GLU B CA 1
ATOM 2383 C C . GLU B 1 65 ? 25.516 -3.908 -12.344 1 96.12 65 GLU B C 1
ATOM 2385 O O . GLU B 1 65 ? 25.219 -2.734 -12.57 1 96.12 65 GLU B O 1
ATOM 2390 N N . GLU B 1 66 ? 25.406 -4.852 -13.195 1 97.69 66 GLU B N 1
ATOM 2391 C CA . GLU B 1 66 ? 24.938 -4.578 -14.555 1 97.69 66 GLU B CA 1
ATOM 2392 C C . GLU B 1 66 ? 23.5 -4.094 -14.555 1 97.69 66 GLU B C 1
ATOM 2394 O O . GLU B 1 66 ? 23.125 -3.221 -15.344 1 97.69 66 GLU B O 1
ATOM 2399 N N . ALA B 1 67 ? 22.703 -4.617 -13.68 1 98.38 67 ALA B N 1
ATOM 2400 C CA . ALA B 1 67 ? 21.281 -4.324 -13.641 1 98.38 67 ALA B CA 1
ATOM 2401 C C . ALA B 1 67 ? 21.016 -2.914 -13.117 1 98.38 67 ALA B C 1
ATOM 2403 O O . ALA B 1 67 ? 20.016 -2.293 -13.461 1 98.38 67 ALA B O 1
ATOM 2404 N N . ILE B 1 68 ? 21.969 -2.416 -12.305 1 97.12 68 ILE B N 1
ATOM 2405 C CA . ILE B 1 68 ? 21.656 -1.15 -11.648 1 97.12 68 ILE B CA 1
ATOM 2406 C C . ILE B 1 68 ? 22.609 -0.065 -12.148 1 97.12 68 ILE B C 1
ATOM 2408 O O . ILE B 1 68 ? 22.703 1.013 -11.555 1 97.12 68 ILE B O 1
ATOM 2412 N N . GLU B 1 69 ? 23.344 -0.257 -13.156 1 92.06 69 GLU B N 1
ATOM 2413 C CA . GLU B 1 69 ? 24.406 0.625 -13.617 1 92.06 69 GLU B CA 1
ATOM 2414 C C . GLU B 1 69 ? 23.844 1.961 -14.102 1 92.06 69 GLU B C 1
ATOM 2416 O O . GLU B 1 69 ? 24.453 3.012 -13.867 1 92.06 69 GLU B O 1
ATOM 2421 N N . ASP B 1 70 ? 22.734 2.088 -14.711 1 93.81 70 ASP B N 1
ATOM 2422 C CA . ASP B 1 70 ? 22.266 3.309 -15.359 1 93.81 70 ASP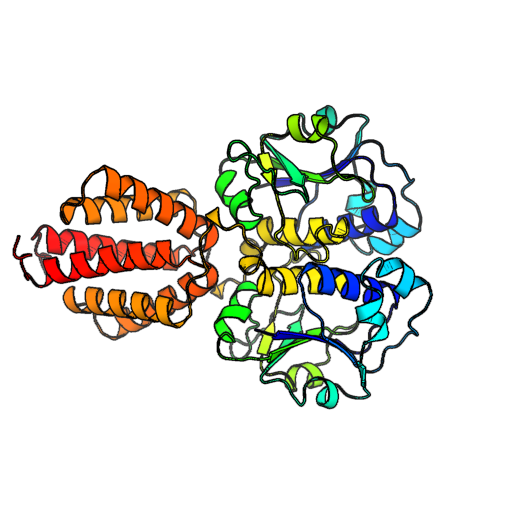 B CA 1
ATOM 2423 C C . ASP B 1 70 ? 21.109 3.932 -14.578 1 93.81 70 ASP B C 1
ATOM 2425 O O . ASP B 1 70 ? 20.391 4.789 -15.102 1 93.81 70 ASP B O 1
ATOM 2429 N N . VAL B 1 71 ? 20.875 3.467 -13.367 1 95.31 71 VAL B N 1
ATOM 2430 C CA . VAL B 1 71 ? 19.859 4.094 -12.539 1 95.31 71 VAL B CA 1
ATOM 2431 C C . VAL B 1 71 ? 20.5 5.062 -11.555 1 95.31 71 VAL B C 1
ATOM 2433 O O . VAL B 1 71 ? 21.703 4.965 -11.273 1 95.31 71 VAL B O 1
ATOM 2436 N N . GLU B 1 72 ? 19.734 5.949 -11.078 1 94.69 72 GLU B N 1
ATOM 2437 C CA . GLU B 1 72 ? 20.266 6.965 -10.172 1 94.69 72 GLU B CA 1
ATOM 2438 C C . GLU B 1 72 ? 20.328 6.453 -8.734 1 94.69 72 GLU B C 1
ATOM 2440 O O . GLU B 1 72 ? 21.141 6.922 -7.938 1 94.69 72 GLU B O 1
ATOM 2445 N N . ALA B 1 73 ? 19.469 5.484 -8.406 1 94.31 73 ALA B N 1
ATOM 2446 C CA . ALA B 1 73 ? 19.484 4.84 -7.098 1 94.31 73 ALA B CA 1
ATOM 2447 C C . ALA B 1 73 ? 18.922 3.428 -7.176 1 94.31 73 ALA B C 1
ATOM 2449 O O . ALA B 1 73 ? 17.969 3.176 -7.926 1 94.31 73 ALA B O 1
ATOM 2450 N N . ALA B 1 74 ? 19.531 2.6 -6.395 1 95.94 74 ALA B N 1
ATOM 2451 C CA . ALA B 1 74 ? 19.047 1.234 -6.234 1 95.94 74 ALA B CA 1
ATOM 2452 C C . ALA B 1 74 ? 18.609 0.975 -4.793 1 95.94 74 ALA B C 1
ATOM 2454 O O . ALA B 1 74 ? 19.312 1.343 -3.852 1 95.94 74 ALA B O 1
ATOM 2455 N N . ILE B 1 75 ? 17.438 0.38 -4.617 1 96.69 75 ILE B N 1
ATOM 2456 C CA . ILE B 1 75 ? 16.891 0.089 -3.301 1 96.69 75 ILE B CA 1
ATOM 2457 C C . ILE B 1 75 ? 16.734 -1.421 -3.129 1 96.69 75 ILE B C 1
ATOM 2459 O O . ILE B 1 75 ? 15.984 -2.062 -3.875 1 96.69 75 ILE B O 1
ATOM 2463 N N . ALA B 1 76 ? 17.375 -1.968 -2.133 1 96.69 76 ALA B N 1
ATOM 2464 C CA . ALA B 1 76 ? 17.297 -3.398 -1.845 1 96.69 76 ALA B CA 1
ATOM 2465 C C . ALA B 1 76 ? 16.141 -3.701 -0.906 1 96.69 76 ALA B C 1
ATOM 2467 O O . ALA B 1 76 ? 15.922 -2.994 0.082 1 96.69 76 ALA B O 1
ATOM 2468 N N . THR B 1 77 ? 15.391 -4.738 -1.232 1 95.75 77 THR B N 1
ATOM 2469 C CA . THR B 1 77 ? 14.32 -5.168 -0.34 1 95.75 77 THR B CA 1
ATOM 2470 C C . THR B 1 77 ? 14.828 -6.215 0.649 1 95.75 77 THR B C 1
ATOM 2472 O O . THR B 1 77 ? 15.648 -7.062 0.296 1 95.75 77 THR B O 1
ATOM 2475 N N . THR B 1 78 ? 14.32 -6.113 1.874 1 89.94 78 THR B N 1
ATOM 2476 C CA . THR B 1 78 ? 14.758 -7.059 2.895 1 89.94 78 THR B CA 1
ATOM 2477 C C . THR B 1 78 ? 13.633 -7.352 3.879 1 89.94 78 THR B C 1
ATOM 2479 O O . THR B 1 78 ? 12.805 -6.48 4.168 1 89.94 78 THR B O 1
ATOM 2482 N N . ALA B 1 79 ? 13.602 -8.602 4.348 1 82.06 79 ALA B N 1
ATOM 2483 C CA . ALA B 1 79 ? 12.633 -8.992 5.371 1 82.06 79 ALA B CA 1
ATOM 2484 C C . ALA B 1 79 ? 13.148 -8.656 6.766 1 82.06 79 ALA B C 1
ATOM 2486 O O . ALA B 1 79 ? 12.375 -8.617 7.727 1 82.06 79 ALA B O 1
ATOM 2487 N N . VAL B 1 80 ? 14.438 -8.477 6.863 1 70.88 80 VAL B N 1
ATOM 2488 C CA . VAL B 1 80 ? 15.055 -8.336 8.18 1 70.88 80 VAL B CA 1
ATOM 2489 C C . VAL B 1 80 ? 15.219 -6.855 8.508 1 70.88 80 VAL B C 1
ATOM 2491 O O . VAL B 1 80 ? 15.641 -6.066 7.664 1 70.88 80 VAL B O 1
ATOM 2494 N N . LEU B 1 81 ? 14.656 -6.52 9.672 1 63.66 81 LEU B N 1
ATOM 2495 C CA . LEU B 1 8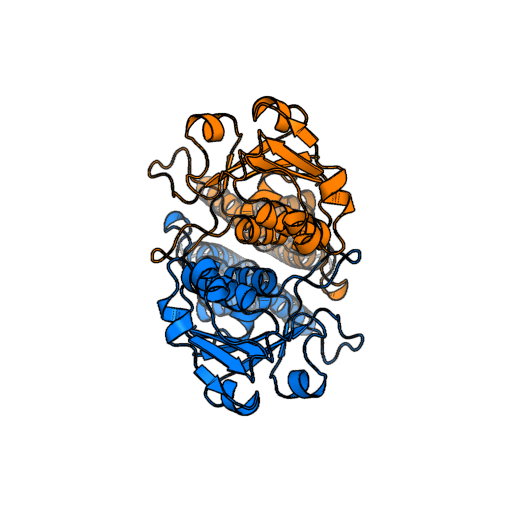1 ? 14.891 -5.172 10.188 1 63.66 81 LEU B CA 1
ATOM 2496 C C . LEU B 1 81 ? 16.281 -5.066 10.812 1 63.66 81 LEU B C 1
ATOM 2498 O O . LEU B 1 81 ? 16.719 -5.977 11.508 1 63.66 81 LEU B O 1
ATOM 2502 N N . ALA B 1 82 ? 17.188 -4.543 10.047 1 57.34 82 ALA B N 1
ATOM 2503 C CA . ALA B 1 82 ? 18.531 -4.449 10.602 1 57.34 82 ALA B CA 1
ATOM 2504 C C . ALA B 1 82 ? 18.5 -3.934 12.039 1 57.34 82 ALA B C 1
ATOM 2506 O O . ALA B 1 82 ? 17.641 -3.137 12.398 1 57.34 82 ALA B O 1
ATOM 2507 N N . SER B 1 83 ? 19.234 -4.668 12.867 1 50.12 83 SER B N 1
ATOM 2508 C CA . SER B 1 83 ? 19.406 -4.367 14.289 1 50.12 83 SER B CA 1
ATOM 2509 C C . SER B 1 83 ? 20.156 -3.062 14.492 1 50.12 83 SER B C 1
ATOM 2511 O O . SER B 1 83 ? 20.188 -2.518 15.602 1 50.12 83 SER B O 1
ATOM 2513 N N . THR B 1 84 ? 20.953 -2.646 13.539 1 47.34 84 THR B N 1
ATOM 2514 C CA . THR B 1 84 ? 21.719 -1.437 13.836 1 47.34 84 THR B CA 1
ATOM 2515 C C . THR B 1 84 ? 21.078 -0.222 13.164 1 47.34 84 THR B C 1
ATOM 2517 O O . THR B 1 84 ? 20.672 -0.292 12 1 47.34 84 THR B O 1
ATOM 2520 N N . PRO B 1 85 ? 20.875 0.847 13.945 1 48.22 85 PRO B N 1
ATOM 2521 C CA . PRO B 1 85 ? 20.219 2.096 13.547 1 48.22 85 PRO B CA 1
ATOM 2522 C C . PRO B 1 85 ? 20.734 2.639 12.219 1 48.22 85 PRO B C 1
ATOM 2524 O O . PRO B 1 85 ? 19.984 3.252 11.461 1 48.22 85 PRO B O 1
ATOM 2527 N N . ALA B 1 86 ? 22.172 2.602 11.906 1 47.5 86 ALA B N 1
ATOM 2528 C CA . ALA B 1 86 ? 22.812 3.225 10.75 1 47.5 86 ALA B CA 1
ATOM 2529 C C . ALA B 1 86 ? 22.203 2.703 9.445 1 47.5 86 ALA B C 1
ATOM 2531 O O . ALA B 1 86 ? 22.312 3.357 8.406 1 47.5 86 ALA B O 1
ATOM 2532 N N . ARG B 1 87 ? 21.422 1.723 9.562 1 58.34 87 ARG B N 1
ATOM 2533 C CA . ARG B 1 87 ? 20.969 1.158 8.297 1 58.34 87 ARG B CA 1
ATOM 2534 C C . ARG B 1 87 ? 19.516 0.708 8.383 1 58.34 87 ARG B C 1
ATOM 2536 O O . ARG B 1 87 ? 19.172 -0.389 7.938 1 58.34 87 ARG B O 1
ATOM 2543 N N . ASN B 1 88 ? 18.672 1.63 8.898 1 76.25 88 ASN B N 1
ATOM 2544 C CA . ASN B 1 88 ? 17.266 1.233 9.023 1 76.25 88 ASN B CA 1
ATOM 2545 C C . ASN B 1 88 ? 16.562 1.245 7.664 1 76.25 88 ASN B C 1
ATOM 2547 O O . ASN B 1 88 ? 16.656 2.227 6.926 1 76.25 88 ASN B O 1
ATOM 2551 N N . PRO B 1 89 ? 16.031 0.146 7.414 1 85.75 89 PRO B N 1
ATOM 2552 C CA . PRO B 1 89 ? 15.32 0.099 6.141 1 85.75 89 PRO B CA 1
ATOM 2553 C C . PRO B 1 89 ? 14.188 1.118 6.062 1 85.75 89 PRO B C 1
ATOM 2555 O O . PRO B 1 89 ? 13.57 1.443 7.082 1 85.75 89 PRO B O 1
ATOM 2558 N N . MET B 1 90 ? 14.055 1.648 4.883 1 87.5 90 MET B N 1
ATOM 2559 C CA . MET B 1 90 ? 12.914 2.52 4.621 1 87.5 90 MET B CA 1
ATOM 2560 C C . MET B 1 90 ? 11.617 1.715 4.555 1 87.5 90 MET B C 1
ATOM 2562 O O . MET B 1 90 ? 11.633 0.536 4.195 1 87.5 90 MET B O 1
ATOM 2566 N N . MET B 1 91 ? 10.609 2.422 4.953 1 89.44 91 MET B N 1
ATOM 2567 C CA . MET B 1 91 ? 9.289 1.87 4.684 1 89.44 91 MET B CA 1
ATOM 2568 C C . MET B 1 91 ? 8.836 2.197 3.264 1 89.44 91 MET B C 1
ATOM 2570 O O . MET B 1 91 ? 9.297 3.18 2.674 1 89.44 91 MET B O 1
ATOM 2574 N N . PRO B 1 92 ? 7.973 1.328 2.713 1 91.94 92 PRO B N 1
ATOM 2575 C CA . PRO B 1 92 ? 7.602 1.519 1.31 1 91.94 92 PRO B CA 1
ATOM 2576 C C . PRO B 1 92 ? 7.055 2.916 1.028 1 91.94 92 PRO B C 1
ATOM 2578 O O . PRO B 1 92 ? 7.336 3.494 -0.025 1 91.94 92 PRO B O 1
ATOM 2581 N N . TRP B 1 93 ? 6.363 3.516 1.908 1 86.25 93 TRP B N 1
ATOM 2582 C CA . TRP B 1 93 ? 5.711 4.797 1.671 1 86.25 93 TRP B CA 1
ATOM 2583 C C . TRP B 1 93 ? 6.719 5.941 1.734 1 86.25 93 TRP B C 1
ATOM 2585 O O . TRP B 1 93 ? 6.391 7.082 1.398 1 86.25 93 TRP B O 1
ATOM 2595 N N . GLU B 1 94 ? 7.934 5.621 2.125 1 83.94 94 GLU B N 1
ATOM 2596 C CA . GLU B 1 94 ? 8.969 6.645 2.238 1 83.94 94 GLU B CA 1
ATOM 2597 C C . GLU B 1 94 ? 9.773 6.766 0.948 1 83.94 94 GLU B C 1
ATOM 2599 O O . GLU B 1 94 ? 10.422 7.785 0.706 1 83.94 94 GLU B O 1
ATOM 2604 N N . VAL B 1 95 ? 9.75 5.789 0.147 1 87.94 95 VAL B N 1
ATOM 2605 C CA . VAL B 1 95 ? 10.68 5.637 -0.963 1 87.94 95 VAL B CA 1
ATOM 2606 C C . VAL B 1 95 ? 10.43 6.723 -2.006 1 87.94 95 VAL B C 1
ATOM 2608 O O . VAL B 1 95 ? 11.359 7.391 -2.453 1 87.94 95 VAL B O 1
ATOM 2611 N N . ARG B 1 96 ? 9.203 6.906 -2.332 1 84.31 96 ARG B N 1
ATOM 2612 C CA . ARG B 1 96 ? 8.891 7.859 -3.395 1 84.31 96 ARG B CA 1
ATOM 2613 C C . ARG B 1 96 ? 9.383 9.258 -3.041 1 84.31 96 ARG B C 1
ATOM 2615 O O . ARG B 1 96 ? 9.984 9.938 -3.875 1 84.31 96 ARG B O 1
ATOM 2622 N N . GLU B 1 97 ? 9.125 9.641 -1.868 1 76.88 97 GLU B N 1
ATOM 2623 C CA . GLU B 1 97 ? 9.531 10.977 -1.434 1 76.88 97 GLU B CA 1
ATOM 2624 C C . GLU B 1 97 ? 11.055 11.07 -1.321 1 76.88 97 GLU B C 1
ATOM 2626 O O . GLU B 1 97 ? 11.648 12.07 -1.731 1 76.88 97 GLU B O 1
ATOM 2631 N N . ALA B 1 98 ? 11.664 10.055 -0.755 1 80.5 98 ALA B N 1
ATOM 2632 C CA . ALA B 1 98 ? 13.109 10.039 -0.526 1 80.5 98 ALA B CA 1
ATOM 2633 C C . ALA B 1 98 ? 13.875 10.141 -1.842 1 80.5 98 ALA B C 1
ATOM 2635 O O . ALA B 1 98 ? 14.969 10.711 -1.891 1 80.5 98 ALA B O 1
ATOM 2636 N N . PHE B 1 99 ? 13.203 9.672 -2.879 1 86.31 99 PHE B N 1
ATOM 2637 C CA . PHE B 1 99 ? 13.914 9.633 -4.152 1 86.31 99 PHE B CA 1
ATOM 2638 C C . PHE B 1 99 ? 13.172 10.445 -5.211 1 86.31 99 PHE B C 1
ATOM 2640 O O . PHE B 1 99 ? 13.227 10.125 -6.398 1 86.31 99 PHE B O 1
ATOM 2647 N N . SER B 1 100 ? 12.469 11.391 -4.785 1 80.56 100 SER B N 1
ATOM 2648 C CA . SER B 1 100 ? 11.602 12.188 -5.652 1 80.56 100 SER B CA 1
ATOM 2649 C C . SER B 1 100 ? 12.414 12.969 -6.68 1 80.56 100 SER B C 1
ATOM 2651 O O . SER B 1 100 ? 11.898 13.336 -7.738 1 80.56 100 SER B O 1
ATOM 2653 N N . ASP B 1 101 ? 13.68 13.203 -6.418 1 78.81 101 ASP B N 1
ATOM 2654 C CA . ASP B 1 101 ? 14.523 14.008 -7.301 1 78.81 101 ASP B CA 1
ATOM 2655 C C . ASP B 1 101 ? 15.18 13.148 -8.367 1 78.81 101 ASP B C 1
ATOM 2657 O O . ASP B 1 101 ? 15.844 13.664 -9.273 1 78.81 101 ASP B O 1
ATOM 2661 N N . TYR B 1 102 ? 14.977 11.938 -8.273 1 85.06 102 TYR B N 1
ATOM 2662 C CA . TYR B 1 102 ? 15.609 11.023 -9.219 1 85.06 102 TYR B CA 1
ATOM 2663 C C . TYR B 1 102 ? 14.664 10.695 -10.367 1 85.06 102 TYR B C 1
ATOM 2665 O O . TYR B 1 102 ? 13.453 10.578 -10.172 1 85.06 102 TYR B O 1
ATOM 2673 N N . GLU B 1 103 ? 15.227 10.547 -11.477 1 89.44 103 GLU B N 1
ATOM 2674 C CA . GLU B 1 103 ? 14.43 10.242 -12.664 1 89.44 103 GLU B CA 1
ATOM 2675 C C . GLU B 1 103 ? 14.125 8.758 -12.75 1 89.44 103 GLU B C 1
ATOM 2677 O O . GLU B 1 103 ? 13.023 8.367 -13.164 1 89.44 103 GLU B O 1
ATOM 2682 N N . LYS B 1 104 ? 15.172 7.988 -12.398 1 94.94 104 LYS B N 1
ATOM 2683 C CA . LYS B 1 104 ? 15.047 6.539 -12.531 1 94.94 104 LYS B CA 1
ATOM 2684 C C . LYS B 1 104 ? 15.656 5.824 -11.328 1 94.94 104 LYS B C 1
ATOM 2686 O O . LYS B 1 104 ? 16.812 6.051 -10.984 1 94.94 104 LYS B O 1
ATOM 2691 N N . ILE B 1 105 ? 14.844 5.02 -10.656 1 96.75 105 ILE B N 1
ATOM 2692 C CA . ILE B 1 105 ? 15.336 4.211 -9.539 1 96.75 105 ILE B CA 1
ATOM 2693 C C . ILE B 1 105 ? 15.094 2.732 -9.836 1 96.75 105 ILE B C 1
ATOM 2695 O O . ILE B 1 105 ? 14.281 2.387 -10.688 1 96.75 105 ILE B O 1
ATOM 2699 N N . ALA B 1 106 ? 15.883 1.878 -9.18 1 98.38 106 ALA B N 1
ATOM 2700 C CA . ALA B 1 106 ? 15.68 0.433 -9.234 1 98.38 106 ALA B CA 1
ATOM 2701 C C . ALA B 1 106 ? 15.266 -0.12 -7.875 1 98.38 106 ALA B C 1
ATOM 2703 O O . ALA B 1 106 ? 15.781 0.307 -6.844 1 98.38 106 ALA B O 1
ATOM 2704 N N . VAL B 1 107 ? 14.336 -0.926 -7.891 1 98.69 107 VAL B N 1
ATOM 2705 C CA . VAL B 1 107 ? 14.031 -1.715 -6.699 1 98.69 107 VAL B CA 1
ATOM 2706 C C . VAL B 1 107 ? 14.461 -3.164 -6.918 1 98.69 107 VAL B C 1
ATOM 2708 O O . VAL B 1 107 ? 14.062 -3.797 -7.898 1 98.69 107 VAL B O 1
ATOM 2711 N N . VAL B 1 108 ? 15.258 -3.668 -6.008 1 98.69 108 VAL B N 1
ATOM 2712 C CA . VAL B 1 108 ? 15.922 -4.961 -6.164 1 98.69 108 VAL B CA 1
ATOM 2713 C C . VAL B 1 108 ? 15.289 -5.98 -5.215 1 98.69 108 VAL B C 1
ATOM 2715 O O . VAL B 1 108 ? 15.203 -5.746 -4.008 1 98.69 108 VAL B O 1
ATOM 2718 N N . PHE B 1 109 ? 14.859 -7.047 -5.77 1 98.56 109 PHE B N 1
ATOM 2719 C CA . PHE B 1 109 ? 14.266 -8.141 -5.02 1 98.56 109 PHE B CA 1
ATOM 2720 C C . PHE B 1 109 ? 15.125 -9.398 -5.102 1 98.56 109 PHE B C 1
ATOM 2722 O O . PHE B 1 109 ? 15.672 -9.711 -6.16 1 98.56 109 PHE B O 1
ATOM 2729 N N . GLY B 1 110 ? 15.203 -10.133 -3.998 1 97.38 110 GLY B N 1
ATOM 2730 C CA . GLY B 1 110 ? 16.047 -11.312 -3.939 1 97.38 110 GLY B CA 1
ATOM 2731 C C . GLY B 1 110 ? 15.305 -12.594 -4.27 1 97.38 110 GLY B C 1
ATOM 2732 O O . GLY B 1 110 ? 14.094 -12.586 -4.465 1 97.38 110 GLY B O 1
ATOM 2733 N N . PRO B 1 111 ? 16.109 -13.664 -4.332 1 96.88 111 PRO B N 1
ATOM 2734 C CA . PRO B 1 111 ? 15.516 -14.977 -4.586 1 96.88 111 PRO B CA 1
ATOM 2735 C C . PRO B 1 111 ? 14.469 -15.375 -3.543 1 96.88 111 PRO B C 1
ATOM 2737 O O . PRO B 1 111 ? 14.57 -14.969 -2.383 1 96.88 111 PRO B O 1
ATOM 2740 N N . GLU B 1 112 ? 13.516 -16.219 -3.924 1 94.62 112 GLU B N 1
ATOM 2741 C CA . GLU B 1 112 ? 12.375 -16.609 -3.113 1 94.62 112 GLU B CA 1
ATOM 2742 C C . GLU B 1 112 ? 12.812 -17.438 -1.903 1 94.62 112 GLU B C 1
ATOM 2744 O O . GLU B 1 112 ? 12.156 -17.422 -0.86 1 94.62 112 GLU B O 1
ATOM 2749 N N . ASP B 1 113 ? 13.961 -18.078 -1.959 1 92.69 113 ASP B N 1
ATOM 2750 C CA . ASP B 1 113 ? 14.336 -19.047 -0.927 1 92.69 113 ASP B CA 1
ATOM 2751 C C . ASP B 1 113 ? 15.32 -18.438 0.068 1 92.69 113 ASP B C 1
ATOM 2753 O O . ASP B 1 113 ? 15.445 -18.906 1.196 1 92.69 113 ASP B O 1
ATOM 2757 N N . ARG B 1 114 ? 16.047 -17.391 -0.231 1 89.56 114 ARG B N 1
ATOM 2758 C CA . ARG B 1 114 ? 17.078 -16.922 0.696 1 89.56 114 ARG B CA 1
ATOM 2759 C C . ARG B 1 114 ? 17.062 -15.406 0.818 1 89.56 114 ARG B C 1
ATOM 2761 O O . ARG B 1 114 ? 17.719 -14.844 1.7 1 89.56 114 ARG B O 1
ATOM 2768 N N . GLY B 1 115 ? 16.438 -14.672 -0.091 1 92.88 115 GLY B N 1
ATOM 2769 C CA . GLY B 1 115 ? 16.547 -13.227 -0.114 1 92.88 115 GLY B CA 1
ATOM 2770 C C . GLY B 1 115 ? 17.891 -12.75 -0.638 1 92.88 115 GLY B C 1
ATOM 2771 O O . GLY B 1 115 ? 18.656 -13.523 -1.22 1 92.88 115 GLY B O 1
ATOM 2772 N N . LEU B 1 116 ? 18.141 -11.477 -0.473 1 95.62 116 LEU B N 1
ATOM 2773 C CA . LEU B 1 116 ? 19.375 -10.891 -0.957 1 95.62 116 LEU B CA 1
ATOM 2774 C C . LEU B 1 116 ? 20.531 -11.172 0.009 1 95.62 116 LEU B C 1
ATOM 2776 O O . LEU B 1 116 ? 20.344 -11.117 1.228 1 95.62 116 LEU B O 1
ATOM 2780 N N . ARG B 1 117 ? 21.656 -11.469 -0.572 1 94 117 ARG B N 1
ATOM 2781 C CA . ARG B 1 117 ? 22.859 -11.602 0.236 1 94 117 ARG B CA 1
ATOM 2782 C C . ARG B 1 117 ? 23.344 -10.234 0.709 1 94 117 ARG B C 1
ATOM 2784 O O . ARG B 1 117 ? 23.016 -9.211 0.107 1 94 117 ARG B O 1
ATOM 2791 N N . THR B 1 118 ? 24.156 -10.297 1.757 1 90.62 118 THR B N 1
ATOM 2792 C CA . THR B 1 118 ? 24.672 -9.078 2.361 1 90.62 118 THR B CA 1
ATOM 2793 C C . THR B 1 118 ? 25.391 -8.227 1.325 1 90.62 118 THR B C 1
ATOM 2795 O O . THR B 1 118 ? 25.188 -7.012 1.256 1 90.62 118 THR B O 1
ATOM 2798 N N . TRP B 1 119 ? 26.172 -8.867 0.549 1 91 119 TRP B N 1
ATOM 2799 C CA . TRP B 1 119 ? 26.969 -8.117 -0.413 1 91 119 TRP B CA 1
ATOM 2800 C C . TRP B 1 119 ? 26.094 -7.52 -1.502 1 91 119 TRP B C 1
ATOM 2802 O O . TRP B 1 119 ? 26.391 -6.449 -2.037 1 91 119 TRP B O 1
ATOM 2812 N N . GLU B 1 120 ? 25.016 -8.148 -1.903 1 93.94 120 GLU B N 1
ATOM 2813 C CA . GLU B 1 120 ? 24.047 -7.598 -2.855 1 93.94 120 GLU B CA 1
ATOM 2814 C C . GLU B 1 120 ? 23.359 -6.355 -2.295 1 93.94 120 GLU B C 1
ATOM 2816 O O . GLU B 1 120 ? 23.172 -5.371 -3.01 1 93.94 120 GLU B O 1
ATOM 2821 N N . VAL B 1 121 ? 23 -6.449 -0.978 1 92.88 121 VAL B N 1
ATOM 2822 C CA . VAL B 1 121 ? 22.375 -5.32 -0.287 1 92.88 121 VAL B CA 1
ATOM 2823 C C . VAL B 1 121 ? 23.359 -4.145 -0.251 1 92.88 121 VAL B C 1
ATOM 2825 O O . VAL B 1 121 ? 22.953 -2.996 -0.467 1 92.88 121 VAL B O 1
ATOM 2828 N N . GLU B 1 122 ? 24.594 -4.398 -0.09 1 88.25 122 GLU B N 1
ATOM 2829 C CA . GLU B 1 122 ? 25.625 -3.375 0.029 1 88.25 122 GLU B CA 1
ATOM 2830 C C . GLU B 1 122 ? 25.844 -2.654 -1.298 1 88.25 122 GLU B C 1
ATOM 2832 O O . GLU B 1 122 ? 26.328 -1.518 -1.322 1 88.25 122 GLU B O 1
ATOM 2837 N N . LEU B 1 123 ? 25.484 -3.25 -2.375 1 91 123 LEU B N 1
ATOM 2838 C CA . LEU B 1 123 ? 25.609 -2.643 -3.695 1 91 123 LEU B CA 1
ATOM 2839 C C . LEU B 1 123 ? 24.531 -1.58 -3.908 1 91 123 LEU B C 1
ATOM 2841 O O . LEU B 1 123 ? 24.641 -0.76 -4.824 1 91 123 LEU B O 1
ATOM 2845 N N . CYS B 1 124 ? 23.484 -1.605 -3.088 1 93.06 124 CYS B N 1
ATOM 2846 C CA . CYS B 1 124 ? 22.359 -0.703 -3.248 1 93.06 124 CYS B CA 1
ATOM 2847 C C . CYS B 1 124 ? 22.516 0.536 -2.375 1 93.06 124 CYS B C 1
ATOM 2849 O O . CYS B 1 124 ? 23.344 0.55 -1.457 1 93.06 124 CYS B O 1
ATOM 2851 N N . ASP B 1 125 ? 21.734 1.562 -2.668 1 92.44 125 ASP B N 1
ATOM 2852 C CA . ASP B 1 125 ? 21.844 2.855 -2.004 1 92.44 125 ASP B CA 1
ATOM 2853 C C . ASP B 1 125 ? 21 2.904 -0.736 1 92.44 125 ASP B C 1
ATOM 2855 O O . ASP B 1 125 ? 21.25 3.719 0.154 1 92.44 125 ASP B O 1
ATOM 2859 N N . ALA B 1 126 ? 20.047 2.102 -0.677 1 91.62 126 ALA B N 1
ATOM 2860 C CA . ALA B 1 126 ? 19.125 2.055 0.451 1 91.62 126 ALA B CA 1
ATOM 2861 C C . ALA B 1 126 ? 18.453 0.689 0.553 1 91.62 126 ALA B C 1
ATOM 2863 O O . ALA B 1 126 ? 18.594 -0.147 -0.342 1 91.62 126 ALA B O 1
ATOM 2864 N N . THR B 1 127 ? 17.812 0.495 1.728 1 93.06 127 THR B N 1
ATOM 2865 C CA . THR B 1 127 ? 17.047 -0.723 1.939 1 93.06 127 THR B CA 1
ATOM 2866 C C . THR B 1 127 ? 15.578 -0.39 2.23 1 93.06 127 THR B C 1
ATOM 2868 O O . THR B 1 127 ? 15.273 0.699 2.721 1 93.06 127 THR B O 1
ATOM 2871 N N . LEU B 1 128 ? 14.773 -1.324 1.827 1 94.38 128 LEU B N 1
ATOM 2872 C CA . LEU B 1 128 ? 13.328 -1.207 1.989 1 94.38 128 LEU B CA 1
ATOM 2873 C C . LEU B 1 128 ? 12.758 -2.436 2.688 1 94.38 128 LEU B C 1
ATOM 2875 O O . LEU B 1 128 ? 13.148 -3.564 2.387 1 94.38 128 LEU B O 1
ATOM 2879 N N . HIS B 1 129 ? 11.898 -2.15 3.645 1 93.5 129 HIS B N 1
ATOM 2880 C CA . HIS B 1 129 ? 11.234 -3.211 4.395 1 93.5 129 HIS B CA 1
ATOM 2881 C C . HIS B 1 129 ? 9.719 -3.051 4.355 1 93.5 129 HIS B C 1
ATOM 2883 O O . HIS B 1 129 ? 9.195 -1.979 4.672 1 93.5 129 HIS B O 1
ATOM 2889 N N . ILE B 1 130 ? 9.062 -4.09 3.936 1 95.19 130 ILE B N 1
ATOM 2890 C CA . ILE B 1 130 ? 7.609 -4.109 4.039 1 95.19 130 ILE B CA 1
ATOM 2891 C C . ILE B 1 130 ? 7.199 -4.562 5.438 1 95.19 130 ILE B C 1
ATOM 2893 O O . ILE B 1 130 ? 7.551 -5.664 5.871 1 95.19 130 ILE B O 1
ATOM 2897 N N . PRO B 1 131 ? 6.516 -3.734 6.156 1 92.81 131 PRO B N 1
ATOM 2898 C CA . PRO B 1 131 ? 6.086 -4.172 7.488 1 92.81 131 PRO B CA 1
ATOM 2899 C C . PRO B 1 131 ? 5.105 -5.34 7.438 1 92.81 131 PRO B C 1
ATOM 2901 O O . PRO B 1 131 ? 4.016 -5.211 6.875 1 92.81 131 PRO B O 1
ATOM 2904 N N . THR B 1 132 ? 5.477 -6.465 7.996 1 94.81 132 THR B N 1
ATOM 2905 C CA . THR B 1 132 ? 4.656 -7.672 8.047 1 94.81 132 THR B CA 1
ATOM 2906 C C . THR B 1 132 ? 4.598 -8.219 9.469 1 94.81 132 THR B C 1
ATOM 2908 O O . THR B 1 132 ? 5.348 -7.785 10.344 1 94.81 132 THR B O 1
ATOM 2911 N N . SER B 1 133 ? 3.713 -9.133 9.648 1 93.94 133 SER B N 1
ATOM 2912 C CA . SER B 1 133 ? 3.57 -9.789 10.945 1 93.94 133 SER B CA 1
ATOM 2913 C C . SER B 1 133 ? 4.812 -10.602 11.297 1 93.94 133 SER B C 1
ATOM 2915 O O . SER B 1 133 ? 5.461 -11.164 10.414 1 93.94 133 SER B O 1
ATOM 2917 N N . GLU B 1 134 ? 5.09 -10.719 12.57 1 90.25 134 GLU B N 1
ATOM 2918 C CA . GLU B 1 134 ? 6.207 -11.531 13.039 1 90.25 134 GLU B CA 1
ATOM 2919 C C . GLU B 1 134 ? 5.957 -13.016 12.805 1 90.25 134 GLU B C 1
ATOM 2921 O O . GLU B 1 134 ? 6.898 -13.805 12.727 1 90.25 134 GLU B O 1
ATOM 2926 N N . GLU B 1 135 ? 4.719 -13.352 12.664 1 91.62 135 GLU B N 1
ATOM 2927 C CA . GLU B 1 135 ? 4.355 -14.75 12.445 1 91.62 135 GLU B CA 1
ATOM 2928 C C . GLU B 1 135 ? 4.812 -15.234 11.078 1 91.62 135 GLU B C 1
ATOM 2930 O O . GLU B 1 135 ? 5.078 -16.422 10.883 1 91.62 135 GLU B O 1
ATOM 2935 N N . TYR B 1 136 ? 4.918 -14.336 10.18 1 92.88 136 TYR B N 1
ATOM 2936 C CA . TYR B 1 136 ? 5.312 -14.648 8.812 1 92.88 136 TYR B CA 1
ATOM 2937 C C . TYR B 1 136 ? 5.875 -13.414 8.109 1 92.88 136 TYR B C 1
ATOM 2939 O O . TYR B 1 136 ? 5.172 -12.766 7.34 1 92.88 136 TYR B O 1
ATOM 2947 N N . ARG B 1 137 ? 7.09 -13.227 8.148 1 91 137 ARG B N 1
ATOM 2948 C CA . ARG B 1 137 ? 7.727 -11.977 7.746 1 91 137 ARG B CA 1
ATOM 2949 C C . ARG B 1 137 ? 7.988 -11.953 6.242 1 91 137 ARG B C 1
ATOM 2951 O O . ARG B 1 137 ? 7.812 -10.922 5.594 1 91 137 ARG B O 1
ATOM 2958 N N . SER B 1 138 ? 8.391 -13.078 5.715 1 92.81 138 SER B N 1
ATOM 2959 C CA . SER B 1 138 ? 8.781 -13.133 4.309 1 92.81 138 SER B CA 1
ATOM 2960 C C . SER B 1 138 ? 7.566 -13.258 3.402 1 92.81 138 SER B C 1
ATOM 2962 O O . SER B 1 138 ? 6.738 -14.156 3.588 1 92.81 138 SER B O 1
ATOM 2964 N N . MET B 1 139 ? 7.477 -12.398 2.465 1 96.38 139 MET B N 1
ATOM 2965 C CA . MET B 1 139 ? 6.387 -12.43 1.494 1 96.38 139 MET B CA 1
ATOM 2966 C C . MET B 1 139 ? 6.82 -13.133 0.211 1 96.38 139 MET B C 1
ATOM 2968 O O . MET B 1 139 ? 8.016 -13.203 -0.09 1 96.38 139 MET B O 1
ATOM 2972 N N . ASN B 1 140 ? 5.848 -13.656 -0.476 1 96.75 140 ASN B N 1
ATOM 2973 C CA . ASN B 1 140 ? 6.09 -14.117 -1.838 1 96.75 140 ASN B CA 1
ATOM 2974 C C . ASN B 1 140 ? 6.664 -13.008 -2.715 1 96.75 140 ASN B C 1
ATOM 2976 O O . ASN B 1 140 ? 6.266 -11.844 -2.59 1 96.75 140 ASN B O 1
ATOM 2980 N N . LEU B 1 141 ? 7.488 -13.391 -3.623 1 97.88 141 LEU B N 1
ATOM 2981 C CA . LEU B 1 141 ? 8.211 -12.438 -4.461 1 97.88 141 LEU B CA 1
ATOM 2982 C C . LEU B 1 141 ? 7.246 -11.508 -5.184 1 97.88 141 LEU B C 1
ATOM 2984 O O . LEU B 1 141 ? 7.391 -10.281 -5.117 1 97.88 141 LEU B O 1
ATOM 2988 N N . SER B 1 142 ? 6.242 -12.07 -5.875 1 98.44 142 SER B N 1
ATOM 2989 C CA . SER B 1 142 ? 5.355 -11.227 -6.676 1 98.44 142 SER B CA 1
ATOM 2990 C C . SER B 1 142 ? 4.461 -10.367 -5.785 1 98.44 142 SER B C 1
ATOM 2992 O O . SER B 1 142 ? 4.07 -9.266 -6.172 1 98.44 142 SER B O 1
ATOM 2994 N N . HIS B 1 143 ? 4.121 -10.852 -4.594 1 98.44 143 HIS B N 1
ATOM 2995 C CA . HIS B 1 143 ? 3.346 -10.062 -3.641 1 98.44 143 HIS B CA 1
ATOM 2996 C C . HIS B 1 143 ? 4.156 -8.875 -3.117 1 98.44 143 HIS B C 1
ATOM 2998 O O . HIS B 1 143 ? 3.623 -7.777 -2.951 1 98.44 143 HIS B O 1
ATOM 3004 N N . SER B 1 144 ? 5.438 -9.117 -2.846 1 98.44 144 SER B N 1
ATOM 3005 C CA . SER B 1 144 ? 6.32 -8.023 -2.441 1 98.44 144 SER B CA 1
ATOM 3006 C C . SER B 1 144 ? 6.387 -6.941 -3.512 1 98.44 144 SER B C 1
ATOM 3008 O O . SER B 1 144 ? 6.273 -5.75 -3.209 1 98.44 144 SER B O 1
ATOM 3010 N N . VAL B 1 145 ? 6.531 -7.387 -4.742 1 98.75 145 VAL B N 1
ATOM 3011 C CA . VAL B 1 145 ? 6.594 -6.445 -5.855 1 98.75 145 VAL B CA 1
ATOM 3012 C C . VAL B 1 145 ? 5.285 -5.66 -5.945 1 98.75 145 VAL B C 1
ATOM 3014 O O . VAL B 1 145 ? 5.297 -4.445 -6.156 1 98.75 145 VAL B O 1
ATOM 3017 N N . ALA B 1 146 ? 4.148 -6.312 -5.742 1 98.69 146 ALA B N 1
ATOM 3018 C CA . ALA B 1 146 ? 2.84 -5.668 -5.82 1 98.69 146 ALA B CA 1
ATOM 3019 C C . ALA B 1 146 ? 2.715 -4.555 -4.781 1 98.69 146 ALA B C 1
ATOM 3021 O O . ALA B 1 146 ? 2.305 -3.438 -5.105 1 98.69 146 ALA B O 1
ATOM 3022 N N . VAL B 1 147 ? 3.131 -4.836 -3.568 1 98.25 147 VAL B N 1
ATOM 3023 C CA . VAL B 1 147 ? 3.021 -3.869 -2.479 1 98.25 147 VAL B CA 1
ATOM 3024 C C . VAL B 1 147 ? 3.936 -2.676 -2.75 1 98.25 147 VAL B C 1
ATOM 3026 O O . VAL B 1 147 ? 3.518 -1.523 -2.617 1 98.25 147 VAL B O 1
ATOM 3029 N N . VAL B 1 148 ? 5.117 -2.93 -3.18 1 98.12 148 VAL B N 1
ATOM 3030 C CA . VAL B 1 148 ? 6.109 -1.879 -3.383 1 98.12 148 VAL B CA 1
ATOM 3031 C C . VAL B 1 148 ? 5.695 -0.999 -4.559 1 98.12 148 VAL B C 1
ATOM 3033 O O . VAL B 1 148 ? 5.699 0.23 -4.457 1 98.12 148 VAL B O 1
ATOM 3036 N N . LEU B 1 149 ? 5.305 -1.607 -5.656 1 98.25 149 LEU B N 1
ATOM 3037 C CA . LEU B 1 149 ? 4.926 -0.819 -6.82 1 98.25 149 LEU B CA 1
ATOM 3038 C C . LEU B 1 149 ? 3.639 -0.042 -6.559 1 98.25 149 LEU B C 1
ATOM 3040 O O . LEU B 1 149 ? 3.486 1.089 -7.023 1 98.25 149 LEU B O 1
ATOM 3044 N N . TYR B 1 150 ? 2.729 -0.613 -5.82 1 97 150 TYR B N 1
ATOM 3045 C CA . TYR B 1 150 ? 1.538 0.112 -5.387 1 97 150 TYR B CA 1
ATOM 3046 C C . TYR B 1 150 ? 1.917 1.398 -4.664 1 97 150 TYR B C 1
ATOM 3048 O O . TYR B 1 150 ? 1.432 2.479 -5.008 1 97 150 TYR B O 1
ATOM 3056 N N . GLU B 1 151 ? 2.766 1.274 -3.727 1 93.44 151 GLU B N 1
ATOM 3057 C CA . GLU B 1 151 ? 3.154 2.436 -2.932 1 93.44 151 GLU B CA 1
ATOM 3058 C C . GLU B 1 151 ? 3.848 3.486 -3.791 1 93.44 151 GLU B C 1
ATOM 3060 O O . GLU B 1 151 ? 3.635 4.688 -3.607 1 93.44 151 GLU B O 1
ATOM 3065 N N . LEU B 1 152 ? 4.59 3.055 -4.719 1 93.5 152 LEU B N 1
ATOM 3066 C CA . LEU B 1 152 ? 5.379 3.973 -5.531 1 93.5 152 LEU B CA 1
ATOM 3067 C C . LEU B 1 152 ? 4.508 4.66 -6.578 1 93.5 152 LEU B C 1
ATOM 3069 O O . LEU B 1 152 ? 4.781 5.797 -6.969 1 93.5 152 LEU B O 1
ATOM 3073 N N . LYS B 1 153 ? 3.406 3.961 -6.969 1 93.19 153 LYS B N 1
ATOM 3074 C CA . LYS B 1 153 ? 2.736 4.43 -8.18 1 93.19 153 LYS B CA 1
ATOM 3075 C C . LYS B 1 153 ? 1.299 4.848 -7.887 1 93.19 153 LYS B C 1
ATOM 3077 O O . LYS B 1 153 ? 0.659 5.508 -8.703 1 93.19 153 LYS B O 1
ATOM 3082 N N . LYS B 1 154 ? 0.738 4.531 -6.75 1 87.12 154 LYS B N 1
ATOM 3083 C CA . LYS B 1 154 ? -0.69 4.676 -6.484 1 87.12 154 LYS B CA 1
ATOM 3084 C C . LYS B 1 154 ? -1.159 6.102 -6.742 1 87.12 154 LYS B C 1
ATOM 3086 O O . LYS B 1 154 ? -2.273 6.316 -7.227 1 87.12 154 LYS B O 1
ATOM 3091 N N . MET B 1 155 ? -0.39 7.07 -6.539 1 79.62 155 MET B N 1
ATOM 3092 C CA . MET B 1 155 ? -0.832 8.461 -6.656 1 79.62 155 MET B CA 1
ATOM 3093 C C . MET B 1 155 ? -0.914 8.883 -8.117 1 79.62 155 MET B C 1
ATOM 3095 O O . MET B 1 155 ? -1.519 9.906 -8.438 1 79.62 155 MET B O 1
ATOM 3099 N N . GLU B 1 156 ? -0.28 8.141 -8.953 1 84.38 156 GLU B N 1
ATOM 3100 C CA . GLU B 1 156 ? -0.323 8.445 -10.383 1 84.38 156 GLU B CA 1
ATOM 3101 C C . GLU B 1 156 ? -1.664 8.047 -10.992 1 84.38 156 GLU B C 1
ATOM 3103 O O . GLU B 1 156 ? -2.016 8.5 -12.078 1 84.38 156 GLU B O 1
ATOM 3108 N N . TYR B 1 157 ? -2.367 7.273 -10.258 1 83.75 157 TYR B N 1
ATOM 3109 C CA . TYR B 1 157 ? -3.574 6.715 -10.852 1 83.75 157 TYR B CA 1
ATOM 3110 C C . TYR B 1 157 ? -4.805 7.066 -10.023 1 83.75 157 TYR B C 1
ATOM 3112 O O . TYR B 1 157 ? -5.859 6.441 -10.172 1 83.75 157 TYR B O 1
ATOM 3120 N N . VAL B 1 158 ? -4.66 7.957 -9.156 1 79 158 VAL B N 1
ATOM 3121 C CA . VAL B 1 158 ? -5.789 8.375 -8.328 1 79 158 VAL B CA 1
ATOM 3122 C C . VAL B 1 158 ? -6.754 9.219 -9.164 1 79 158 VAL B C 1
ATOM 3124 O O . VAL B 1 158 ? -6.328 9.992 -10.016 1 79 158 VAL B O 1
ATOM 3127 N N . PRO B 1 159 ? -8.039 8.992 -8.984 1 72.5 159 PRO B N 1
ATOM 3128 C CA . PRO B 1 159 ? -9.016 9.812 -9.703 1 72.5 159 PRO B CA 1
ATOM 3129 C C . PRO B 1 159 ? -8.82 11.305 -9.469 1 72.5 159 PRO B C 1
ATOM 3131 O O . PRO B 1 159 ? -8.234 11.703 -8.461 1 72.5 159 PRO B O 1
ATOM 3134 N N . GLU B 1 160 ? -9.32 12.062 -10.406 1 66.94 160 GLU B N 1
ATOM 3135 C CA . GLU B 1 160 ? -9.156 13.516 -10.438 1 66.94 160 GLU B CA 1
ATOM 3136 C C . GLU B 1 160 ? -9.734 14.164 -9.188 1 66.94 160 GLU B C 1
ATOM 3138 O O . GLU B 1 160 ? -9.25 15.203 -8.734 1 66.94 160 GLU B O 1
ATOM 3143 N N . ARG B 1 161 ? -10.766 13.531 -8.688 1 65.12 161 ARG B N 1
ATOM 3144 C CA . ARG B 1 161 ? -11.43 14.133 -7.535 1 65.12 161 ARG B CA 1
ATOM 3145 C C . ARG B 1 161 ? -10.461 14.289 -6.367 1 65.12 161 ARG B C 1
ATOM 3147 O O . ARG B 1 161 ? -10.703 15.086 -5.457 1 65.12 161 ARG B O 1
ATOM 3154 N N . TYR B 1 162 ? -9.414 13.578 -6.441 1 64.31 162 TYR B N 1
ATOM 3155 C CA . TYR B 1 162 ? -8.438 13.688 -5.363 1 64.31 162 TYR B CA 1
ATOM 3156 C C . TYR B 1 162 ? -7.414 14.781 -5.664 1 64.31 162 TYR B C 1
ATOM 3158 O O . TYR B 1 162 ? -6.711 15.242 -4.766 1 64.31 162 TYR B O 1
ATOM 3166 N N . GLY B 1 163 ? -7.566 15.445 -6.738 1 65.56 163 GLY B N 1
ATOM 3167 C CA . GLY B 1 163 ? -6.605 16.484 -7.078 1 65.56 163 GLY B CA 1
ATOM 3168 C C . GLY B 1 163 ? -5.227 15.945 -7.391 1 65.56 163 GLY B C 1
ATOM 3169 O O . GLY B 1 163 ? -4.984 14.742 -7.281 1 65.56 163 GLY B O 1
ATOM 3170 N N . ARG B 1 164 ? -4.383 16.906 -7.855 1 71.25 164 ARG B N 1
ATOM 3171 C CA . ARG B 1 164 ? -3.023 16.5 -8.195 1 71.25 164 ARG B CA 1
ATOM 3172 C C . ARG B 1 164 ? -2.162 16.375 -6.941 1 71.25 164 ARG B C 1
ATOM 3174 O O . ARG B 1 164 ? -2.357 17.109 -5.969 1 71.25 164 ARG B O 1
ATOM 3181 N N . ALA B 1 165 ? -1.314 15.367 -6.949 1 70.69 165 ALA B N 1
ATOM 3182 C CA . ALA B 1 165 ? -0.367 15.227 -5.848 1 70.69 165 ALA B CA 1
ATOM 3183 C C . ALA B 1 165 ? 0.506 16.469 -5.707 1 70.69 165 ALA B C 1
ATOM 3185 O O . ALA B 1 165 ? 0.933 17.047 -6.707 1 70.69 165 ALA B O 1
ATOM 3186 N N . ALA B 1 166 ? 0.667 16.891 -4.43 1 78 166 ALA B N 1
ATOM 3187 C CA . ALA B 1 166 ? 1.56 18.016 -4.18 1 78 166 ALA B CA 1
ATOM 3188 C C . ALA B 1 166 ? 2.996 17.672 -4.566 1 78 166 ALA B C 1
ATOM 3190 O O . ALA B 1 166 ? 3.459 16.562 -4.34 1 78 166 ALA B O 1
ATOM 3191 N N . THR B 1 167 ? 3.645 18.641 -5.207 1 76.69 167 THR B N 1
ATOM 3192 C CA . THR B 1 167 ? 5.047 18.469 -5.574 1 76.69 167 THR B CA 1
ATOM 3193 C C . THR B 1 167 ? 5.949 18.641 -4.355 1 76.69 167 THR B C 1
ATOM 3195 O O . THR B 1 167 ? 5.508 19.125 -3.312 1 76.69 167 THR B O 1
ATOM 3198 N N . LYS B 1 168 ? 7.164 18.172 -4.555 1 75.75 168 LYS B N 1
ATOM 3199 C CA . LYS B 1 168 ? 8.156 18.359 -3.496 1 75.75 168 LYS B CA 1
ATOM 3200 C C . LYS B 1 168 ? 8.305 19.844 -3.152 1 75.75 168 LYS B C 1
ATOM 3202 O O . LYS B 1 168 ? 8.414 20.203 -1.979 1 75.75 168 LYS B O 1
ATOM 3207 N N . ARG B 1 169 ? 8.352 20.656 -4.16 1 82.38 169 ARG B N 1
ATOM 3208 C CA . ARG B 1 169 ? 8.492 22.094 -3.969 1 82.38 169 ARG B CA 1
ATOM 3209 C C . ARG B 1 169 ? 7.328 22.656 -3.166 1 82.38 169 ARG B C 1
ATOM 3211 O O . ARG B 1 169 ? 7.531 23.453 -2.248 1 82.38 169 ARG B O 1
ATOM 3218 N N . GLU B 1 170 ? 6.113 22.25 -3.539 1 84.81 170 GLU B N 1
ATOM 3219 C CA . GLU B 1 170 ? 4.93 22.734 -2.832 1 84.81 170 GLU B CA 1
ATOM 3220 C C . GLU B 1 170 ? 4.961 22.312 -1.362 1 84.81 170 GLU B C 1
ATOM 3222 O O . GLU B 1 170 ? 4.59 23.109 -0.487 1 84.81 170 GLU B O 1
ATOM 3227 N N . LYS B 1 171 ? 5.465 21.156 -1.129 1 86.5 171 LYS B N 1
ATOM 3228 C CA . LYS B 1 171 ? 5.566 20.672 0.244 1 86.5 171 LYS B CA 1
ATOM 3229 C C . LYS B 1 171 ? 6.609 21.453 1.031 1 86.5 171 LYS B C 1
ATOM 3231 O O . LYS B 1 171 ? 6.387 21.797 2.195 1 86.5 171 LYS B O 1
ATOM 3236 N N . GLU B 1 172 ? 7.676 21.719 0.361 1 85.62 172 GLU B N 1
ATOM 3237 C CA . GLU B 1 172 ? 8.734 22.469 1.022 1 85.62 172 GLU B CA 1
ATOM 3238 C C . GLU B 1 172 ? 8.281 23.891 1.355 1 85.62 172 GLU B C 1
ATOM 3240 O O . GLU B 1 172 ? 8.68 24.453 2.375 1 85.62 172 GLU B O 1
ATOM 3245 N N . VAL B 1 173 ? 7.5 24.5 0.531 1 90.56 173 VAL B N 1
ATOM 3246 C CA . VAL B 1 173 ? 6.957 25.828 0.795 1 90.56 173 VAL B CA 1
ATOM 3247 C C . VAL B 1 173 ? 6.086 25.781 2.049 1 90.56 173 VAL B C 1
ATOM 3249 O O . VAL B 1 173 ? 6.129 26.703 2.869 1 90.56 173 VAL B O 1
ATOM 3252 N N . LEU B 1 174 ? 5.336 24.75 2.17 1 91.69 174 LEU B N 1
ATOM 3253 C CA . LEU B 1 174 ? 4.488 24.594 3.348 1 91.69 174 LEU B CA 1
ATOM 3254 C C . LEU B 1 174 ? 5.332 24.438 4.609 1 91.69 174 LEU B C 1
ATOM 3256 O O . LEU B 1 174 ? 5.02 25.016 5.648 1 91.69 174 LEU B O 1
ATOM 3260 N N . VAL B 1 175 ? 6.387 23.609 4.504 1 90.81 175 VAL B N 1
ATOM 3261 C CA . VAL B 1 175 ? 7.277 23.406 5.645 1 90.81 175 VAL B CA 1
ATOM 3262 C C . VAL B 1 175 ? 7.91 24.734 6.051 1 90.81 175 VAL B C 1
ATOM 3264 O O . VAL B 1 175 ? 7.992 25.047 7.238 1 90.81 175 VAL B O 1
ATOM 3267 N N . LYS B 1 176 ? 8.32 25.453 5.098 1 93.38 176 LYS B N 1
ATOM 3268 C CA . LYS B 1 176 ? 8.898 26.75 5.367 1 93.38 176 LYS B CA 1
ATOM 3269 C C . LYS B 1 176 ? 7.883 27.688 6.02 1 93.38 176 LYS B C 1
ATOM 3271 O O . LYS B 1 176 ? 8.227 28.453 6.918 1 93.38 176 LYS B O 1
ATOM 3276 N N . SER B 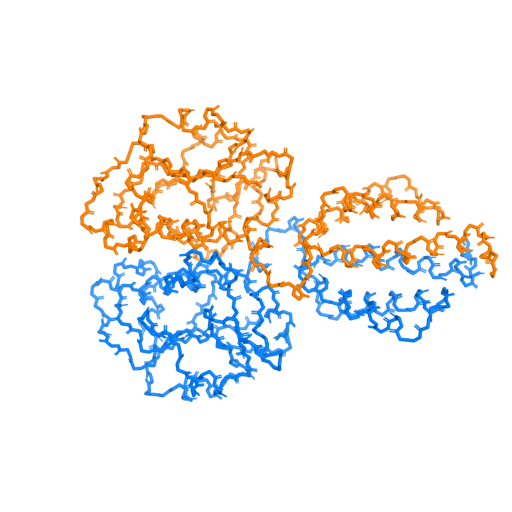1 177 ? 6.703 27.688 5.52 1 93.62 177 SER B N 1
ATOM 3277 C CA . SER B 1 177 ? 5.645 28.516 6.098 1 93.62 177 SER B CA 1
ATOM 3278 C C . SER B 1 177 ? 5.402 28.141 7.559 1 93.62 177 SER B C 1
ATOM 3280 O O . SER B 1 177 ? 5.172 29.031 8.391 1 93.62 177 SER B O 1
ATOM 3282 N N . LEU B 1 178 ? 5.449 26.906 7.867 1 92.19 178 LEU B N 1
ATOM 3283 C CA . LEU B 1 178 ? 5.32 26.453 9.242 1 92.19 178 LEU B CA 1
ATOM 3284 C C . LEU B 1 178 ? 6.484 26.938 10.094 1 92.19 178 LEU B C 1
ATOM 3286 O O . LEU B 1 178 ? 6.285 27.391 11.227 1 92.19 178 LEU B O 1
ATOM 3290 N N . ASP B 1 179 ? 7.648 26.781 9.547 1 93.31 179 ASP B N 1
ATOM 3291 C CA . ASP B 1 179 ? 8.836 27.266 10.234 1 93.31 179 ASP B CA 1
ATOM 3292 C C . ASP B 1 179 ? 8.727 28.75 10.555 1 93.31 179 ASP B C 1
ATOM 3294 O O . ASP B 1 179 ? 9.047 29.188 11.664 1 93.31 179 ASP B O 1
ATOM 3298 N N . ASP B 1 180 ? 8.281 29.531 9.594 1 94.38 180 ASP B N 1
ATOM 3299 C CA . ASP B 1 180 ? 8.102 30.969 9.758 1 94.38 180 ASP B CA 1
ATOM 3300 C C . ASP B 1 180 ? 7.074 31.266 10.852 1 94.38 180 ASP B C 1
ATOM 3302 O O . ASP B 1 180 ? 7.254 32.188 11.641 1 94.38 180 ASP B O 1
ATOM 3306 N N . LEU B 1 181 ? 6.031 30.562 10.828 1 92.12 181 LEU B N 1
ATOM 3307 C CA . LEU B 1 181 ? 5.012 30.734 11.859 1 92.12 181 LEU B CA 1
ATOM 3308 C C . LEU B 1 181 ? 5.586 30.438 13.242 1 92.12 181 LEU B C 1
ATOM 3310 O O . LEU B 1 181 ? 5.355 31.203 14.18 1 92.12 181 LEU B O 1
ATOM 3314 N N . MET B 1 182 ? 6.34 29.359 13.359 1 92.12 182 MET B N 1
ATOM 3315 C CA . MET B 1 182 ? 6.926 28.984 14.641 1 92.12 182 MET B CA 1
ATOM 3316 C C . MET B 1 182 ? 7.934 30.031 15.102 1 92.12 182 MET B C 1
ATOM 3318 O O . MET B 1 182 ? 8.047 30.312 16.297 1 92.12 182 MET B O 1
ATOM 3322 N N . LYS B 1 183 ? 8.672 30.547 14.141 1 92.94 183 LYS B N 1
ATOM 3323 C CA . LYS B 1 183 ? 9.586 31.641 14.453 1 92.94 183 LYS B CA 1
ATOM 3324 C C . LYS B 1 183 ? 8.82 32.844 15.016 1 92.94 183 LYS B C 1
ATOM 3326 O O . LYS B 1 183 ? 9.25 33.438 16 1 92.94 183 LYS B O 1
ATOM 3331 N N . ALA B 1 184 ? 7.738 33.188 14.398 1 90.56 184 ALA B N 1
ATOM 3332 C CA . ALA B 1 184 ? 6.902 34.312 14.859 1 90.56 184 ALA B CA 1
ATOM 3333 C C . ALA B 1 184 ? 6.348 34.031 16.25 1 90.56 184 ALA B C 1
ATOM 3335 O O . ALA B 1 184 ? 6.113 34.938 17.031 1 90.56 184 ALA B O 1
ATOM 3336 N N . LEU B 1 185 ? 6.18 32.781 16.594 1 89.38 185 LEU B N 1
ATOM 3337 C CA . LEU B 1 185 ? 5.648 32.375 17.891 1 89.38 185 LEU B CA 1
ATOM 3338 C C . LEU B 1 185 ? 6.77 32.188 18.906 1 89.38 185 LEU B C 1
ATOM 3340 O O . LEU B 1 185 ? 6.527 31.781 20.031 1 89.38 185 LEU B O 1
ATOM 3344 N N . ASN B 1 186 ? 8.023 32.438 18.469 1 90.06 186 ASN B N 1
ATOM 3345 C CA . ASN B 1 186 ? 9.211 32.469 19.312 1 90.06 186 ASN B CA 1
ATOM 3346 C C . ASN B 1 186 ? 9.625 31.047 19.75 1 90.06 186 ASN B C 1
ATOM 3348 O O . ASN B 1 186 ? 10.016 30.844 20.906 1 90.06 186 ASN B O 1
ATOM 3352 N N . PHE B 1 187 ? 9.445 30.125 18.906 1 89.81 187 PHE B N 1
ATOM 3353 C CA . PHE B 1 187 ? 10.023 28.797 19.125 1 89.81 187 PHE B CA 1
ATOM 3354 C C . PHE B 1 187 ? 11.531 28.828 18.922 1 89.81 187 PHE B C 1
ATOM 3356 O O . PHE B 1 187 ? 12.039 29.594 18.078 1 89.81 187 PHE B O 1
ATOM 3363 N N . ASP B 1 188 ? 12.227 28.047 19.703 1 90.81 188 ASP B N 1
ATOM 3364 C CA . ASP B 1 188 ? 13.672 28.016 19.516 1 90.81 188 ASP B CA 1
ATOM 3365 C C . ASP B 1 188 ? 14.055 27.219 18.266 1 90.81 188 ASP B C 1
ATOM 3367 O O . ASP B 1 188 ? 13.234 26.469 17.734 1 90.81 188 ASP B O 1
ATOM 3371 N N . SER B 1 189 ? 15.289 27.406 17.844 1 91.75 189 SER B N 1
ATOM 3372 C CA . SER B 1 189 ? 15.758 26.859 16.578 1 91.75 189 SER B CA 1
ATOM 3373 C C . SER B 1 189 ? 15.766 25.344 16.609 1 91.75 189 SER B C 1
ATOM 3375 O O . SER B 1 189 ? 15.438 24.688 15.602 1 91.75 189 SER B O 1
ATOM 3377 N N . THR B 1 190 ? 16.078 24.781 17.734 1 90.5 190 THR B N 1
ATOM 3378 C CA . THR B 1 190 ? 16.141 23.328 17.844 1 90.5 190 THR B CA 1
ATOM 3379 C C . THR B 1 190 ? 14.758 22.703 17.703 1 90.5 190 THR B C 1
ATOM 3381 O O . THR B 1 190 ? 14.594 21.719 16.984 1 90.5 190 THR B O 1
ATOM 3384 N N . ARG B 1 191 ? 13.852 23.312 18.375 1 86.19 191 ARG B N 1
ATOM 3385 C CA . ARG B 1 191 ? 12.484 22.812 18.297 1 86.19 191 ARG B CA 1
ATOM 3386 C C . ARG B 1 191 ? 11.922 22.984 16.891 1 86.19 191 ARG B C 1
ATOM 3388 O O . ARG B 1 191 ? 11.234 22.094 16.375 1 86.19 191 ARG B O 1
ATOM 3395 N N . ARG B 1 192 ? 12.164 24.094 16.281 1 91 192 ARG B N 1
ATOM 3396 C CA . ARG B 1 192 ? 11.695 24.344 14.922 1 91 192 ARG B CA 1
ATOM 3397 C C . ARG B 1 192 ? 12.242 23.312 13.938 1 91 192 ARG B C 1
ATOM 3399 O O . ARG B 1 192 ? 11.508 22.781 13.109 1 91 192 ARG B O 1
ATOM 3406 N N . GLU B 1 193 ? 13.5 23.047 14.086 1 89.19 193 GLU B N 1
ATOM 3407 C CA . GLU B 1 193 ? 14.148 22.062 13.219 1 89.19 193 GLU B CA 1
ATOM 3408 C C . GLU B 1 193 ? 13.539 20.688 13.391 1 89.19 193 GLU B C 1
ATOM 3410 O O . GLU B 1 193 ? 13.297 19.969 12.414 1 89.19 193 GLU B O 1
ATOM 3415 N N . ASN B 1 194 ? 13.266 20.359 14.633 1 85 194 ASN B N 1
ATOM 3416 C CA . ASN B 1 194 ? 12.688 19.047 14.914 1 85 194 ASN B CA 1
ATOM 3417 C C . ASN B 1 194 ? 11.273 18.922 14.352 1 85 194 ASN B C 1
ATOM 3419 O O . ASN B 1 194 ? 10.938 17.906 13.742 1 85 194 ASN B O 1
ATOM 3423 N N . VAL B 1 195 ? 10.5 19.938 14.508 1 83.88 195 VAL B N 1
ATOM 3424 C CA . VAL B 1 195 ? 9.109 19.906 14.062 1 83.88 195 VAL B CA 1
ATOM 3425 C C . VAL B 1 195 ? 9.062 19.922 12.531 1 83.88 195 VAL B C 1
ATOM 3427 O O . VAL B 1 195 ? 8.266 19.188 11.93 1 83.88 195 VAL B O 1
ATOM 3430 N N . CYS B 1 196 ? 9.898 20.719 11.953 1 87.75 196 CYS B N 1
ATOM 3431 C CA . CYS B 1 196 ? 9.922 20.797 10.492 1 87.75 196 CYS B CA 1
ATOM 3432 C C . CYS B 1 196 ? 10.359 19.469 9.891 1 87.75 196 CYS B C 1
ATOM 3434 O O . CYS B 1 196 ? 9.828 19.031 8.867 1 87.75 196 CYS B O 1
ATOM 3436 N N . THR B 1 197 ? 11.281 18.812 10.539 1 81.94 197 THR B N 1
ATOM 3437 C CA . THR B 1 197 ? 11.727 17.5 10.078 1 81.94 197 THR B CA 1
ATOM 3438 C C . THR B 1 197 ? 10.594 16.484 10.18 1 81.94 197 THR B C 1
ATOM 3440 O O . THR B 1 197 ? 10.336 15.734 9.234 1 81.94 197 THR B O 1
ATOM 3443 N N . THR B 1 198 ? 9.961 16.531 11.328 1 76.19 198 THR B N 1
ATOM 3444 C CA . THR B 1 198 ? 8.844 15.617 11.547 1 76.19 198 THR B CA 1
ATOM 3445 C C . THR B 1 198 ? 7.707 15.906 10.57 1 76.19 198 THR B C 1
ATOM 3447 O O . THR B 1 198 ? 7.098 14.977 10.031 1 76.19 198 THR B O 1
ATOM 3450 N N . PHE B 1 199 ? 7.449 17.219 10.352 1 81.56 199 PHE B N 1
ATOM 3451 C CA . PHE B 1 199 ? 6.387 17.641 9.453 1 81.56 199 PHE B CA 1
ATOM 3452 C C . PHE B 1 199 ? 6.691 17.234 8.016 1 81.56 199 PHE B C 1
ATOM 3454 O O . PHE B 1 199 ? 5.793 16.828 7.273 1 81.56 199 PHE B O 1
ATOM 3461 N N . ARG B 1 200 ? 7.926 17.312 7.66 1 78.19 200 ARG B N 1
ATOM 3462 C CA . ARG B 1 200 ? 8.359 16.891 6.336 1 78.19 200 ARG B CA 1
ATOM 3463 C C . ARG B 1 200 ? 8.094 15.398 6.129 1 78.19 200 ARG B C 1
ATOM 3465 O O . ARG B 1 200 ? 7.594 14.992 5.078 1 78.19 200 ARG B O 1
ATOM 3472 N N . ARG B 1 201 ? 8.414 14.641 7.09 1 70.38 201 ARG B N 1
ATOM 3473 C CA . ARG B 1 201 ? 8.203 13.195 7.02 1 70.38 201 ARG B CA 1
ATOM 3474 C C . ARG B 1 201 ? 6.715 12.867 6.941 1 70.38 201 ARG B C 1
ATOM 3476 O O . ARG B 1 201 ? 6.312 11.969 6.203 1 70.38 201 ARG B O 1
ATOM 3483 N N . PHE B 1 202 ? 6.008 13.672 7.77 1 74.5 202 PHE B N 1
ATOM 3484 C CA . PHE B 1 202 ? 4.555 13.547 7.789 1 74.5 202 PHE B CA 1
ATOM 3485 C C . PHE B 1 202 ? 3.969 13.812 6.41 1 74.5 202 PHE B C 1
ATOM 3487 O O . PHE B 1 202 ? 3.143 13.039 5.922 1 74.5 202 PHE B O 1
ATOM 3494 N N . LEU B 1 203 ? 4.375 14.852 5.723 1 77.19 203 LEU B N 1
ATOM 3495 C CA . LEU B 1 203 ? 3.869 15.242 4.41 1 77.19 203 LEU B CA 1
ATOM 3496 C C . LEU B 1 203 ? 4.23 14.195 3.359 1 77.19 203 LEU B C 1
ATOM 3498 O O . LEU B 1 203 ? 3.451 13.938 2.439 1 77.19 203 LEU B O 1
ATOM 3502 N N . ALA B 1 204 ? 5.352 13.641 3.547 1 66.94 204 ALA B N 1
ATOM 3503 C CA . ALA B 1 204 ? 5.816 12.633 2.6 1 66.94 204 ALA B CA 1
ATOM 3504 C C . ALA B 1 204 ? 4.953 11.375 2.664 1 66.94 204 ALA B C 1
ATOM 3506 O O . ALA B 1 204 ? 4.688 10.742 1.639 1 66.94 204 ALA B O 1
ATOM 3507 N N . ARG B 1 205 ? 4.426 11.141 3.844 1 66.12 205 ARG B N 1
ATOM 3508 C CA . ARG B 1 205 ? 3.604 9.953 4.051 1 66.12 205 ARG B CA 1
ATOM 3509 C C . ARG B 1 205 ? 2.16 10.203 3.627 1 66.12 205 ARG B C 1
ATOM 3511 O O . ARG B 1 205 ? 1.469 9.281 3.189 1 66.12 205 ARG B O 1
ATOM 3518 N N . ALA B 1 206 ? 1.732 11.484 3.846 1 66.69 206 ALA B N 1
ATOM 3519 C CA . ALA B 1 206 ? 0.321 11.82 3.68 1 66.69 206 ALA B CA 1
ATOM 3520 C C . ALA B 1 206 ? -0.032 11.992 2.205 1 66.69 206 ALA B C 1
ATOM 3522 O O . ALA B 1 206 ? -1.205 11.922 1.828 1 66.69 206 ALA B O 1
ATOM 3523 N N . ARG B 1 207 ? 0.866 12.016 1.38 1 65 207 ARG B N 1
ATOM 3524 C CA . ARG B 1 207 ? 0.616 12.25 -0.04 1 65 207 ARG B CA 1
ATOM 3525 C C . ARG B 1 207 ? -0.403 13.359 -0.244 1 65 207 ARG B C 1
ATOM 3527 O O . ARG B 1 207 ? -1.395 13.18 -0.955 1 65 207 ARG B O 1
ATOM 3534 N N . CYS B 1 208 ? -0.161 14.43 0.171 1 72.75 208 CYS B N 1
ATOM 3535 C CA . CYS B 1 208 ? -1.048 15.586 0.165 1 72.75 208 CYS B CA 1
ATOM 3536 C C . CYS B 1 208 ? -1.265 16.094 -1.253 1 72.75 208 CYS B C 1
ATOM 3538 O O . CYS B 1 208 ? -0.377 15.984 -2.102 1 72.75 208 CYS B O 1
ATOM 3540 N N . THR B 1 209 ? -2.52 16.5 -1.478 1 75.56 209 THR B N 1
ATOM 3541 C CA . THR B 1 209 ? -2.846 17.141 -2.746 1 75.56 209 THR B CA 1
ATOM 3542 C C . THR B 1 209 ? -2.422 18.609 -2.734 1 75.56 209 THR B C 1
ATOM 3544 O O . THR B 1 209 ? -2.125 19.156 -1.676 1 75.56 209 THR B O 1
ATOM 3547 N N . ASP B 1 210 ? -2.338 19.141 -3.959 1 81.25 210 ASP B N 1
ATOM 3548 C CA . ASP B 1 210 ? -2.004 20.562 -4.078 1 81.25 210 ASP B CA 1
ATOM 3549 C C . ASP B 1 210 ? -3.037 21.422 -3.365 1 81.25 210 ASP B C 1
ATOM 3551 O O . ASP B 1 210 ? -2.688 22.438 -2.742 1 81.25 210 ASP B O 1
ATOM 3555 N N . LYS B 1 211 ? -4.285 20.984 -3.432 1 78.31 211 LYS B N 1
ATOM 3556 C CA . LYS B 1 211 ? -5.348 21.75 -2.783 1 78.31 211 LYS B CA 1
ATOM 3557 C C . LYS B 1 211 ? -5.191 21.734 -1.266 1 78.31 211 LYS B C 1
ATOM 3559 O O . LYS B 1 211 ? -5.375 22.75 -0.606 1 78.31 211 LYS B O 1
ATOM 3564 N N . GLU B 1 212 ? -4.797 20.625 -0.774 1 80.81 212 GLU B N 1
ATOM 3565 C CA . GLU B 1 212 ? -4.598 20.484 0.666 1 80.81 212 GLU B CA 1
ATOM 3566 C C . GLU B 1 212 ? -3.408 21.328 1.137 1 80.81 212 GLU B C 1
ATOM 3568 O O . GLU B 1 212 ? -3.48 21.984 2.176 1 80.81 212 GLU B O 1
ATOM 3573 N N . ILE B 1 213 ? -2.35 21.266 0.373 1 85.38 213 ILE B N 1
ATOM 3574 C CA . ILE B 1 213 ? -1.157 22.047 0.692 1 85.38 213 ILE B CA 1
ATOM 3575 C C . ILE B 1 213 ? -1.494 23.531 0.695 1 85.38 213 ILE B C 1
ATOM 3577 O O . ILE B 1 213 ? -1.104 24.266 1.609 1 85.38 213 ILE B O 1
ATOM 3581 N N . LYS B 1 214 ? -2.258 24 -0.276 1 86.62 214 LYS B N 1
ATOM 3582 C CA . LYS B 1 214 ? -2.623 25.406 -0.398 1 86.62 214 LYS B CA 1
ATOM 3583 C C . LYS B 1 214 ? -3.484 25.859 0.778 1 86.62 214 LYS B C 1
ATOM 3585 O O . LYS B 1 214 ? -3.326 26.969 1.282 1 86.62 214 LYS B O 1
ATOM 3590 N N . ALA B 1 215 ? -4.348 25.031 1.144 1 84.5 215 ALA B N 1
ATOM 3591 C CA . ALA B 1 215 ? -5.219 25.344 2.271 1 84.5 215 ALA B CA 1
ATOM 3592 C C . ALA B 1 215 ? -4.41 25.562 3.549 1 84.5 215 ALA B C 1
ATOM 3594 O O . ALA B 1 215 ? -4.598 26.547 4.254 1 84.5 215 ALA B O 1
ATOM 3595 N N . LEU B 1 216 ? -3.475 24.641 3.832 1 87.44 216 LEU B N 1
ATOM 3596 C CA . LEU B 1 216 ? -2.646 24.734 5.027 1 87.44 216 LEU B CA 1
ATOM 3597 C C . LEU B 1 216 ? -1.717 25.953 4.949 1 87.44 216 LEU B C 1
ATOM 3599 O O . LEU B 1 216 ? -1.493 26.625 5.949 1 87.44 216 LEU B O 1
ATOM 3603 N N . LEU B 1 217 ? -1.214 26.172 3.785 1 90.56 217 LEU B N 1
ATOM 3604 C CA . LEU B 1 217 ? -0.352 27.328 3.574 1 90.56 217 LEU B CA 1
ATOM 3605 C C . LEU B 1 217 ? -1.085 28.625 3.92 1 90.56 217 LEU B C 1
ATOM 3607 O O . LEU B 1 217 ? -0.521 29.5 4.57 1 90.56 217 LEU B O 1
ATOM 3611 N N . TRP B 1 218 ? -2.262 28.719 3.459 1 88.56 218 TRP B N 1
ATOM 3612 C CA . TRP B 1 218 ? -3.08 29.906 3.723 1 88.56 218 TRP B CA 1
ATOM 3613 C C . TRP B 1 218 ? -3.293 30.094 5.219 1 88.56 218 TRP B C 1
ATOM 3615 O O . TRP B 1 218 ? -3.191 31.219 5.73 1 88.56 218 TRP B O 1
ATOM 3625 N N . ILE B 1 219 ? -3.531 29.109 5.902 1 87.69 219 ILE B N 1
ATOM 3626 C CA . ILE B 1 219 ? -3.789 29.172 7.34 1 87.69 219 ILE B CA 1
ATOM 3627 C C . ILE B 1 219 ? -2.523 29.594 8.07 1 87.69 219 ILE B C 1
ATOM 3629 O O . ILE B 1 219 ? -2.572 30.484 8.938 1 87.69 219 ILE B O 1
ATOM 3633 N N . PHE B 1 220 ? -1.382 28.938 7.711 1 90.62 220 PHE B N 1
ATOM 3634 C CA . PHE B 1 220 ? -0.123 29.281 8.367 1 90.62 220 PHE B CA 1
ATOM 3635 C C . PHE B 1 220 ? 0.244 30.734 8.109 1 90.62 220 PHE B C 1
ATOM 3637 O O . PHE B 1 220 ? 0.702 31.438 9.008 1 90.62 220 PHE B O 1
ATOM 3644 N N . GLU B 1 221 ? 0 31.188 6.902 1 91.31 221 GLU B N 1
ATOM 3645 C CA . GLU B 1 221 ? 0.327 32.562 6.543 1 91.31 221 GLU B CA 1
ATOM 3646 C C . GLU B 1 221 ? -0.57 33.562 7.277 1 91.31 221 GLU B C 1
ATOM 3648 O O . GLU B 1 221 ? -0.1 34.594 7.758 1 91.31 221 GLU B O 1
ATOM 3653 N N . LYS B 1 222 ? -1.804 33.281 7.305 1 89.44 222 LYS B N 1
ATOM 3654 C CA . LYS B 1 222 ? -2.732 34.156 8.023 1 89.44 222 LYS B CA 1
ATOM 3655 C C . LYS B 1 222 ? -2.404 34.219 9.508 1 89.44 222 LYS B C 1
ATOM 3657 O O . LYS B 1 222 ? -2.459 35.281 10.133 1 89.44 222 LYS B O 1
ATOM 3662 N N . ALA B 1 223 ? -2.074 33.062 10.055 1 88.38 223 ALA B N 1
ATOM 3663 C CA . ALA B 1 223 ? -1.702 33 11.469 1 88.38 223 ALA B CA 1
ATOM 3664 C C . ALA B 1 223 ? -0.432 33.812 11.734 1 88.38 223 ALA B C 1
ATOM 3666 O O . ALA B 1 223 ? -0.361 34.562 12.711 1 88.38 223 ALA B O 1
ATOM 3667 N N . LYS B 1 224 ? 0.528 33.594 10.883 1 90.56 224 LYS B N 1
ATOM 3668 C CA . LYS B 1 224 ? 1.788 34.312 11.016 1 90.56 224 LYS B CA 1
ATOM 3669 C C . LYS B 1 224 ? 1.562 35.844 10.969 1 90.56 224 LYS B C 1
ATOM 3671 O O . LYS B 1 224 ? 2.105 36.562 11.797 1 90.56 224 LYS B O 1
ATOM 3676 N N . ARG B 1 225 ? 0.765 36.312 10.07 1 89 225 ARG B N 1
ATOM 3677 C CA . ARG B 1 225 ? 0.463 37.719 9.922 1 89 225 ARG B CA 1
ATOM 3678 C C . ARG B 1 225 ? -0.217 38.281 11.172 1 89 225 ARG B C 1
ATOM 3680 O O . ARG B 1 225 ? 0.091 39.375 11.609 1 89 225 ARG B O 1
ATOM 3687 N N . ARG B 1 226 ? -1.092 37.562 11.703 1 86.25 226 ARG B N 1
ATOM 3688 C CA . ARG B 1 226 ? -1.818 37.969 12.891 1 86.25 226 ARG B CA 1
ATOM 3689 C C . ARG B 1 226 ? -0.901 38.031 14.109 1 86.25 226 ARG B C 1
ATOM 3691 O O . ARG B 1 226 ? -1.035 38.906 14.969 1 86.25 226 ARG B O 1
ATOM 3698 N N . VAL B 1 227 ? -0.012 37.031 14.203 1 84.19 227 VAL B N 1
ATOM 3699 C CA . VAL B 1 227 ? 0.93 36.969 15.312 1 84.19 227 VAL B CA 1
ATOM 3700 C C . VAL B 1 227 ? 1.893 38.125 15.25 1 84.19 227 VAL B C 1
ATOM 3702 O O . VAL B 1 227 ? 2.238 38.719 16.281 1 84.19 227 VAL B O 1
ATOM 3705 N N . LEU B 1 228 ? 2.291 38.5 14.047 1 85.31 228 LEU B N 1
ATOM 3706 C CA . LEU B 1 228 ? 3.246 39.562 13.859 1 85.31 228 LEU B CA 1
ATOM 3707 C C . LEU B 1 228 ? 2.545 40.938 13.891 1 85.31 228 LEU B C 1
ATOM 3709 O O . LEU B 1 228 ? 3.199 41.969 13.922 1 85.31 228 LEU B O 1
ATOM 3713 N N . GLY B 1 229 ? 1.231 40.938 14.18 1 75.44 229 GLY B N 1
ATOM 3714 C CA . GLY B 1 229 ? 0.5 42.188 14.312 1 75.44 229 GLY B CA 1
ATOM 3715 C C . GLY B 1 229 ? 0.224 42.875 12.977 1 75.44 229 GLY B C 1
ATOM 3716 O O . GLY B 1 229 ? -0.005 44.062 12.93 1 75.44 229 GLY B O 1
ATOM 3717 N N . VAL B 1 230 ? 0.629 42.25 11.914 1 58.75 230 VAL B N 1
ATOM 3718 C CA . VAL B 1 230 ? 0.424 42.875 10.617 1 58.75 230 VAL B CA 1
ATOM 3719 C C . VAL B 1 230 ? -1.059 42.844 10.258 1 58.75 230 VAL B C 1
ATOM 3721 O O . VAL B 1 230 ? -1.656 41.75 10.156 1 58.75 230 VAL B O 1
ATOM 3724 N N . LYS B 1 231 ? -1.906 43.656 10.859 1 50.69 231 LYS B N 1
ATOM 3725 C CA . LYS B 1 231 ? -3.32 43.875 10.578 1 50.69 231 LYS B CA 1
ATOM 3726 C C . LYS B 1 231 ? -3.607 43.812 9.086 1 50.69 231 LYS B C 1
ATOM 3728 O O . LYS B 1 231 ? -2.828 44.281 8.266 1 50.69 231 LYS B O 1
ATOM 3733 N N . ARG B 1 232 ? -4.242 42.781 8.414 1 47.94 232 ARG B N 1
ATOM 3734 C CA . ARG B 1 232 ? -4.762 42.969 7.062 1 47.94 232 ARG B CA 1
ATOM 3735 C C . ARG B 1 232 ? -5.285 44.375 6.855 1 47.94 232 ARG B C 1
ATOM 3737 O O . ARG B 1 232 ? -5.945 44.938 7.734 1 47.94 232 ARG B O 1
ATOM 3744 N N . ARG B 1 233 ? -4.594 45.188 6.051 1 36.22 233 ARG B N 1
ATOM 3745 C CA . ARG B 1 233 ? -5.465 46.156 5.418 1 36.22 233 ARG B CA 1
ATOM 3746 C C . ARG B 1 233 ? -6.711 45.5 4.84 1 36.22 233 ARG B C 1
ATOM 3748 O O . ARG B 1 233 ? -6.613 44.531 4.07 1 36.22 233 ARG B O 1
ATOM 3755 N N . ASN B 1 234 ? -7.93 45.625 5.426 1 31.95 234 ASN B N 1
ATOM 3756 C CA . ASN B 1 234 ? -9.188 45.375 4.73 1 31.95 234 ASN B CA 1
ATOM 3757 C C . ASN B 1 234 ? -9.047 45.594 3.225 1 31.95 234 ASN B C 1
ATOM 3759 O O . ASN B 1 234 ? -8.492 46.594 2.791 1 31.95 234 ASN B O 1
#

Foldseek 3Di:
DAEAEEEEQAADLLLVLLLLLLCVVQVHQEAEYANHNDDNDPNSVVNNVVRVVSVVPYHYDHDPCVRFVPFPFEEEEDLDQDPDPVAGADELLQVCVVCVVTDYYYYYWYYQPPIDDPVSRVVGPHYYAYDDDPVDRRDGRSVVSNVNSCSNRVQVPDDCVQAHFDHPVLQVLLLVLQLLLVVLVPDDPVVSVVVSVVSSSVCSNVRHHSVRSVVSSVVSVVNSCVSNVVPPPD/DAEAEEEEQAADLLLVLLLLLLCVVQVHQEYEYANHNDDNDPNSVVNNVVRVVSVVPYHYDHDPCVVFVPFPFEEEEDLDQDPDPVAGADELLQVCVVCVVTDYYYYYWYYLPPIDDPVSRVVGPHYYAYDDDPVDRRDGRSVVSNVNSCSNRVQVPDDCVQAHFDDPVLQVLLLVLQLLLVVLVVDDPVVSVVVSVVSSSVCSNVRHHSVRSVVSSVVSVVNSCVSNVVPPPD

Sequence (468 aa):
MDVRVVLVEPKYDGNIGHVARVMKNFGVKELFLVRPRSELGEVAIARAMHALDLLENAVIVNTLEEAIEDVEAAIATTAVLASTPARNPMMPWEVREAFSDYEKIAVVFGPEDRGLRTWEVELCDATLHIPTSEEYRSMNLSHSVAVVLYELKKMEYVPERYGRAATKREKEVLVKSLDDLMKALNFDSTRRENVCTTFRRFLARARCTDKEIKALLWIFEKAKRRVLGVKRRNMDVRVVLVEPKYDGNIGHVARVMKNFGVKELFLVRPRSELGEVAIARAMHALDLLENAVIVNTLEEAIEDVEAAIATTAVLASTPARNPMMPWEVREAFSDYEKIAVVFGPEDRGLRTWEVELCDATLHIPTSEEYRSMNLSHSVAVVLYELKKMEYVPERYGRAATKREKEVLVKSLDDLMKALNFDSTRRENVCTTFRRFLARARCTDKEIKALLWIFEKAKRRVLGVKRRN

Solvent-accessible surface area (backbone atoms only — not comparable to full-atom values): 24404 Å² total; per-residue (Å²): 117,46,54,31,43,33,36,38,38,38,58,53,29,44,46,54,11,37,35,28,28,44,28,38,22,52,67,41,72,45,41,32,34,22,50,55,66,42,68,82,44,70,54,12,50,64,45,10,57,92,20,45,66,42,59,72,63,40,43,76,41,85,38,67,66,71,72,52,64,88,40,76,41,34,33,23,47,40,75,69,75,54,88,51,78,97,55,57,50,35,44,55,59,46,47,50,57,77,47,59,88,40,63,33,34,31,44,36,39,37,21,80,87,76,45,57,50,72,70,62,43,66,74,30,78,41,42,32,29,73,52,34,25,88,89,30,48,72,67,56,61,37,47,48,50,37,42,46,45,40,54,63,35,32,77,78,37,52,59,70,92,62,51,56,68,42,47,72,66,58,49,49,51,37,45,49,42,48,46,52,30,39,49,68,70,66,52,53,70,67,58,45,52,51,49,42,52,50,48,50,55,43,50,46,44,23,62,44,22,43,68,54,48,52,53,52,39,50,51,35,51,53,49,34,36,48,54,70,61,51,66,76,78,128,117,45,51,31,43,34,36,37,38,38,58,53,28,44,45,53,11,36,35,28,28,44,28,37,22,51,68,41,71,46,40,33,34,21,50,54,67,41,68,82,43,71,54,11,49,63,46,10,57,94,18,46,67,41,59,72,64,40,43,77,40,84,39,67,66,70,72,52,62,90,40,78,42,34,32,21,46,43,75,68,75,54,88,49,77,97,54,58,51,35,46,53,60,46,48,49,59,77,46,58,88,39,64,33,36,31,45,37,39,39,20,82,88,75,45,57,51,70,70,61,43,66,73,30,77,42,42,32,31,74,53,35,26,88,89,28,49,74,66,57,60,38,46,49,50,36,43,47,45,43,54,63,34,30,78,80,38,52,58,71,92,62,49,56,69,44,47,70,67,57,50,49,51,37,46,49,40,49,47,52,30,40,49,68,69,65,51,53,71,66,58,45,52,51,50,44,52,51,48,50,53,42,50,47,45,23,61,44,22,43,67,56,48,50,53,52,38,51,52,37,50,52,49,33,34,49,54,69,61,52,68,75,79,126

Secondary structure (DSSP, 8-state):
-EEEEEEES---HHHHHHHHHHHHHTT--EEEEES-SS---HHHHHHHGGGHHHHHTPEEES-HHHHTTTSSEEEEE-SS--SSGGGPPBPHHHHHHHTTT-SEEEEEE--TTT---HHHHHTSSEEE-----TT--PPPHHHHHHHHHHHHHGGGG--GGG-PBPPHHHHHHHHHHHHHHHHHTT--HHHHHHHHHHHHHHHHHHT-BHHHHHHHHHHHHHHHHHHTT-----/-EEEEEEES---HHHHHHHHHHHHHTT--EEEEES-SS---HHHHHHHGGGHHHHHTPEEES-HHHHTTTSSEEEEE-SS--SSGGGPPBPHHHHHHHTTT-SEEEEEE--TTT---HHHHHTSSEEE-----TT--PPPHHHHHHHHHHHHHGGGG--GGG-PBPPHHHHHHHHHHHHHHHHHTT--HHHHHHHHHHHHHHHHHHT-BHHHHHHHHHHHHHHHHHHTT-----